Protein AF-A0AAE0X9C3-F1 (afdb_monomer_lite)

Secondary structure (DSSP, 8-state):
--GGGGTT-PPP-S--SS--HHHHHHHHHHHHHHHHHHHHHHHHHHHHHHHHHHTT-S-S---HHHHHHHHHHHHHHHHHHHHHHHHHHHHHHS--SS---GGGS-HHHHHHHHHHHHS-TT-SSPPPHHHHHHHHTT-HHHHHHHGGGTTSEEEE-SSHHHHHHHHHHHH-TTTTTT--EEEEE--B--GGGSSHHHHHHHHHHHHHHHHHHHHHHHHHHTTS--S-HHHHHHHHHHHHHHHHHHHHHHHHHHTTHHHHS---HHHHHHHHHHHHHHHHHHHHHHHHHHHHHT--HHHHHHHHHHT-TT--EEEEESS--TTSHHHHHTTTS-TT---SSS-THHHHHHHTSPBPHHHHHHHT---TTHHHHHHHHHHHHHTTPPPSEEEEEES--TT--PPPPS-SS-TTS-----THHHHHTT--EEEEEE---SSSSS-GGGGG----HHHHHHHHHHHHT-TT--EEEEEE-SSHHHHHHHHHHHHHHHHS-TT-EEEEE-

pLDDT: mean 74.99, std 17.06, range [38.06, 97.88]

Structure (mmCIF, N/CA/C/O backbone):
data_AF-A0AAE0X9C3-F1
#
_entry.id   AF-A0AAE0X9C3-F1
#
loop_
_atom_site.group_PDB
_atom_site.id
_atom_site.type_symbol
_atom_site.label_atom_id
_atom_site.label_alt_id
_atom_site.label_comp_id
_atom_site.label_asym_id
_atom_site.label_entity_id
_atom_site.label_seq_id
_atom_site.pdbx_PDB_ins_code
_atom_site.Cartn_x
_atom_site.Cartn_y
_atom_site.Cartn_z
_atom_site.occupancy
_atom_site.B_iso_or_equiv
_atom_site.auth_seq_id
_atom_site.auth_comp_id
_atom_site.auth_asym_id
_atom_site.auth_atom_id
_atom_site.pdbx_PDB_model_num
ATOM 1 N N . MET A 1 1 ? 10.462 8.918 36.761 1.00 41.06 1 MET A N 1
ATOM 2 C CA . MET A 1 1 ? 10.747 9.166 38.195 1.00 41.06 1 MET A CA 1
ATOM 3 C C . MET A 1 1 ? 9.553 8.712 39.065 1.00 41.06 1 MET A C 1
ATOM 5 O O . MET A 1 1 ? 9.108 9.455 39.923 1.00 41.06 1 MET A O 1
ATOM 9 N N . HIS A 1 2 ? 9.019 7.494 38.872 1.00 43.94 2 HIS A N 1
ATOM 10 C CA . HIS A 1 2 ? 7.873 6.972 39.659 1.00 43.94 2 HIS A CA 1
ATOM 11 C C . HIS A 1 2 ? 8.175 5.662 40.419 1.00 43.94 2 HIS A C 1
ATOM 13 O O . HIS A 1 2 ? 7.331 5.134 41.125 1.00 43.94 2 HIS A O 1
ATOM 19 N N . TRP A 1 3 ? 9.409 5.157 40.353 1.00 52.00 3 TRP A N 1
ATOM 20 C CA . TRP A 1 3 ? 9.747 3.789 40.775 1.00 52.00 3 TRP A CA 1
ATOM 21 C C . TRP A 1 3 ? 10.066 3.599 42.260 1.00 52.00 3 TRP A C 1
ATOM 23 O O . TRP A 1 3 ? 10.271 2.468 42.693 1.00 52.00 3 TRP A O 1
ATOM 33 N N . LYS A 1 4 ? 10.162 4.682 43.044 1.00 56.31 4 LYS A N 1
ATOM 34 C CA . LYS A 1 4 ? 10.522 4.581 44.469 1.00 56.31 4 LYS A CA 1
ATOM 35 C C . LYS A 1 4 ? 9.445 3.861 45.287 1.00 56.31 4 LYS A C 1
ATOM 37 O O . LYS A 1 4 ? 9.803 3.154 46.213 1.00 56.31 4 LYS A O 1
ATOM 42 N N . HIS A 1 5 ? 8.176 3.963 44.896 1.00 54.97 5 HIS A N 1
ATOM 43 C CA . HIS A 1 5 ? 7.059 3.386 45.650 1.00 54.97 5 HIS A CA 1
ATOM 44 C C . HIS A 1 5 ? 6.961 1.854 45.558 1.00 54.97 5 HIS A C 1
ATOM 46 O O . HIS A 1 5 ? 6.393 1.235 46.445 1.00 54.97 5 HIS A O 1
ATOM 52 N N . LEU A 1 6 ? 7.557 1.225 44.535 1.00 54.38 6 LEU A N 1
ATOM 53 C CA . LEU A 1 6 ? 7.484 -0.231 44.344 1.00 54.38 6 LEU A CA 1
ATOM 54 C C . LEU A 1 6 ? 8.570 -1.019 45.099 1.00 54.38 6 LEU A C 1
ATOM 56 O O . LEU A 1 6 ? 8.449 -2.232 45.234 1.00 54.38 6 LEU A O 1
ATOM 60 N N . ARG A 1 7 ? 9.637 -0.364 45.584 1.00 53.94 7 ARG A N 1
ATOM 61 C CA . ARG A 1 7 ? 10.706 -1.046 46.346 1.00 53.94 7 ARG A CA 1
ATOM 62 C C . ARG A 1 7 ? 10.290 -1.446 47.754 1.00 53.94 7 ARG A C 1
ATOM 64 O O . ARG A 1 7 ? 10.857 -2.396 48.282 1.00 53.94 7 ARG A O 1
ATOM 71 N N . ASP A 1 8 ? 9.320 -0.736 48.313 1.00 56.31 8 ASP A N 1
ATOM 72 C CA . ASP A 1 8 ? 8.915 -0.870 49.711 1.00 56.31 8 ASP A CA 1
ATOM 73 C C . ASP A 1 8 ? 7.581 -1.621 49.855 1.00 56.31 8 ASP A C 1
ATOM 75 O O . ASP A 1 8 ? 6.966 -1.597 50.918 1.00 56.31 8 ASP A O 1
ATOM 79 N N . VAL A 1 9 ? 7.120 -2.302 48.796 1.00 58.03 9 VAL A N 1
ATOM 80 C CA . VAL A 1 9 ? 5.926 -3.156 48.859 1.00 58.03 9 VAL A CA 1
ATOM 81 C C . VAL A 1 9 ? 6.263 -4.383 49.707 1.00 58.03 9 VAL A C 1
ATOM 83 O O . VAL A 1 9 ? 6.837 -5.358 49.225 1.00 58.03 9 VAL A O 1
ATOM 86 N N . GLN A 1 10 ? 5.947 -4.308 50.999 1.00 56.97 10 GLN A N 1
ATOM 87 C CA . GLN A 1 10 ? 6.002 -5.449 51.904 1.00 56.97 10 GLN A CA 1
ATOM 88 C C . GLN A 1 10 ? 4.809 -6.362 51.623 1.00 56.97 10 GLN A C 1
ATOM 90 O O . GLN A 1 10 ? 3.661 -5.919 51.618 1.00 56.97 10 GLN A O 1
ATOM 95 N N . PHE A 1 11 ? 5.088 -7.639 51.368 1.00 59.06 11 PHE A N 1
ATOM 96 C CA . PHE A 1 11 ? 4.044 -8.644 51.214 1.00 59.06 11 PHE A CA 1
ATOM 97 C C . PHE A 1 11 ? 3.498 -9.000 52.603 1.00 59.06 11 PHE A C 1
ATOM 99 O O . PHE A 1 11 ? 4.291 -9.391 53.464 1.00 59.06 11 PHE A O 1
ATOM 106 N N . PRO A 1 12 ? 2.186 -8.860 52.846 1.00 59.66 12 PRO A N 1
ATOM 107 C CA . PRO A 1 12 ? 1.596 -9.239 54.121 1.00 59.66 12 PRO A CA 1
ATOM 108 C C . PRO A 1 12 ? 1.789 -10.743 54.360 1.00 59.66 12 PRO A C 1
ATOM 110 O O . PRO A 1 12 ? 1.538 -11.566 53.479 1.00 59.66 12 PRO A O 1
ATOM 113 N N . THR A 1 13 ? 2.280 -11.094 55.550 1.00 65.81 13 THR A N 1
ATOM 114 C CA . THR A 1 13 ? 2.493 -12.481 55.999 1.00 65.81 13 THR A CA 1
ATOM 115 C C . THR A 1 13 ? 1.250 -13.120 56.611 1.00 65.81 13 THR A C 1
ATOM 117 O O . THR A 1 13 ? 1.240 -14.331 56.812 1.00 65.81 13 THR A O 1
ATOM 120 N N . GLU A 1 14 ? 0.214 -12.335 56.900 1.00 63.56 14 GLU A N 1
ATOM 121 C CA . GLU A 1 14 ? -1.029 -12.801 57.518 1.00 63.56 14 GLU A CA 1
ATOM 122 C C . GLU A 1 14 ? -2.152 -12.872 56.474 1.00 63.56 14 GLU A C 1
ATOM 124 O O . GLU A 1 14 ? -2.291 -11.974 55.640 1.00 63.56 14 GLU A O 1
ATOM 129 N N . GLU A 1 15 ? -2.917 -13.969 56.488 1.00 54.03 15 GLU A N 1
ATOM 130 C CA . GLU A 1 15 ? -4.025 -14.221 55.559 1.00 54.03 15 GLU A CA 1
ATOM 131 C C . GLU A 1 15 ? -5.235 -13.342 55.923 1.00 54.03 15 GLU A C 1
ATOM 133 O O . GLU A 1 15 ? -5.790 -13.505 57.010 1.00 54.03 15 GLU A O 1
ATOM 138 N N . PRO A 1 16 ? -5.677 -12.414 55.053 1.00 60.62 16 PRO A N 1
ATOM 139 C CA . PRO A 1 16 ? -6.884 -11.636 55.310 1.00 60.62 16 PRO A CA 1
ATOM 140 C C . PRO A 1 16 ? -8.125 -12.487 55.007 1.00 60.62 16 PRO A C 1
ATOM 142 O O . PRO A 1 16 ? -8.214 -13.078 53.930 1.00 60.62 16 PRO A O 1
ATOM 145 N N . GLU A 1 17 ? -9.098 -12.514 55.922 1.00 69.75 17 GLU A N 1
ATOM 146 C CA . GLU A 1 17 ? -10.348 -13.284 55.767 1.00 69.75 17 GLU A CA 1
ATOM 147 C C . GLU A 1 17 ? -11.281 -12.738 54.667 1.00 69.75 17 GLU A C 1
ATOM 149 O O . GLU A 1 17 ? -12.130 -13.469 54.165 1.00 69.75 17 GLU A O 1
ATOM 154 N N . GLU A 1 18 ? -11.093 -11.493 54.217 1.00 71.94 18 GLU A N 1
ATOM 155 C CA . GLU A 1 18 ? -11.865 -10.904 53.120 1.00 71.94 18 GLU A CA 1
ATOM 156 C C . GLU A 1 18 ? -10.989 -9.893 52.363 1.00 71.94 18 GLU A C 1
ATOM 158 O O . GLU A 1 18 ? -10.683 -8.806 52.851 1.00 71.94 18 GLU A O 1
ATOM 163 N N . VAL A 1 19 ? -10.489 -10.283 51.185 1.00 75.25 19 VAL A N 1
ATOM 164 C CA . VAL A 1 19 ? -9.594 -9.428 50.389 1.00 75.25 19 VAL A CA 1
ATOM 165 C C . VAL A 1 19 ? -10.410 -8.654 49.365 1.00 75.25 19 VAL A C 1
ATOM 167 O O . VAL A 1 19 ? -10.989 -9.252 48.458 1.00 75.25 19 VAL A O 1
ATOM 170 N N . ASP A 1 20 ? -10.418 -7.328 49.479 1.00 83.06 20 ASP A N 1
ATOM 171 C CA . ASP A 1 20 ? -10.944 -6.455 48.433 1.00 83.06 20 ASP A CA 1
ATOM 172 C C . ASP A 1 20 ? -10.153 -6.673 47.127 1.00 83.06 20 ASP A C 1
ATOM 174 O O . ASP A 1 20 ? -8.920 -6.580 47.079 1.00 83.06 20 ASP A O 1
ATOM 178 N N . LEU A 1 21 ? -10.871 -7.011 46.055 1.00 82.75 21 LEU A N 1
ATOM 179 C CA . LEU A 1 21 ? -10.295 -7.318 44.750 1.00 82.75 21 LEU A CA 1
ATOM 180 C C . LEU A 1 21 ? -9.846 -6.060 44.003 1.00 82.75 21 LEU A C 1
ATOM 182 O O . LEU A 1 21 ? -8.933 -6.141 43.177 1.00 82.75 21 LEU A O 1
ATOM 186 N N . GLU A 1 22 ? -10.477 -4.913 44.249 1.00 85.75 22 GLU A N 1
ATOM 187 C CA . GLU A 1 22 ? -10.190 -3.681 43.514 1.00 85.75 22 GLU A CA 1
ATOM 188 C C . GLU A 1 22 ? -8.734 -3.205 43.716 1.00 85.75 22 GLU A C 1
ATOM 190 O O . GLU A 1 22 ? -8.044 -2.978 42.712 1.00 85.75 22 GLU A O 1
ATOM 195 N N . PRO A 1 23 ? -8.186 -3.165 44.949 1.00 87.25 23 PRO A N 1
ATOM 196 C CA . PRO A 1 23 ? -6.768 -2.912 45.188 1.00 87.25 23 PRO A CA 1
ATOM 197 C C . PRO A 1 23 ? -5.855 -3.896 44.454 1.00 87.25 23 PRO A C 1
ATOM 199 O O . PRO A 1 23 ? -4.896 -3.471 43.812 1.00 87.25 23 PRO A O 1
ATOM 202 N N . LEU A 1 24 ? -6.172 -5.196 44.470 1.00 85.06 24 LEU A N 1
ATOM 203 C CA . LEU A 1 24 ? -5.355 -6.220 43.810 1.00 85.06 24 LEU A CA 1
ATOM 204 C C . LEU A 1 24 ? -5.330 -6.056 42.285 1.00 85.06 24 LEU A C 1
ATOM 206 O O . LEU A 1 24 ? -4.273 -6.212 41.670 1.00 85.06 24 LEU A O 1
ATOM 210 N N . TYR A 1 25 ? -6.463 -5.723 41.659 1.00 84.56 25 TYR A N 1
ATOM 211 C CA . TYR A 1 25 ? -6.516 -5.447 40.220 1.00 84.56 25 TYR A CA 1
ATOM 212 C C . TYR A 1 25 ? -5.763 -4.169 39.852 1.00 84.56 25 TYR A C 1
ATOM 214 O O . TYR A 1 25 ? -5.059 -4.153 38.838 1.00 84.56 25 TYR A O 1
ATOM 222 N N . ASN A 1 26 ? -5.859 -3.125 40.678 1.00 82.31 26 ASN A N 1
ATOM 223 C CA . ASN A 1 26 ? -5.092 -1.896 40.492 1.00 82.31 26 ASN A CA 1
ATOM 224 C C . ASN A 1 26 ? -3.584 -2.165 40.605 1.00 82.31 26 ASN A C 1
ATOM 226 O O . ASN A 1 26 ? -2.835 -1.790 39.702 1.00 82.31 26 ASN A O 1
ATOM 230 N N . THR A 1 27 ? -3.152 -2.923 41.617 1.00 86.62 27 THR A N 1
ATOM 231 C CA . THR A 1 27 ? -1.759 -3.369 41.759 1.00 86.62 27 THR A CA 1
ATOM 232 C C . THR A 1 27 ? -1.308 -4.206 40.561 1.00 86.62 27 THR A C 1
ATOM 234 O O . THR A 1 27 ? -0.230 -3.979 40.016 1.00 86.62 27 THR A O 1
ATOM 237 N N . LEU A 1 28 ? -2.130 -5.149 40.086 1.00 88.88 28 LEU A N 1
ATOM 238 C CA . LEU A 1 28 ? -1.790 -5.970 38.922 1.00 88.88 28 LEU A CA 1
ATOM 239 C C . LEU A 1 28 ? -1.634 -5.122 37.651 1.00 88.88 28 LEU A C 1
ATOM 241 O O . LEU A 1 28 ? -0.723 -5.369 36.858 1.00 88.88 28 LEU A O 1
ATOM 245 N N . ARG A 1 29 ? -2.493 -4.112 37.465 1.00 86.38 29 ARG A N 1
ATOM 246 C CA . ARG A 1 29 ? -2.401 -3.160 36.351 1.00 86.38 29 ARG A CA 1
ATOM 247 C C . ARG A 1 29 ? -1.098 -2.364 36.412 1.00 86.38 29 ARG A C 1
ATOM 249 O O . ARG A 1 29 ? -0.402 -2.287 35.404 1.00 86.38 29 ARG A O 1
ATOM 256 N N . GLU A 1 30 ? -0.744 -1.832 37.579 1.00 87.31 30 GLU A N 1
ATOM 257 C CA . GLU A 1 30 ? 0.508 -1.092 37.790 1.00 87.31 30 GLU A CA 1
ATOM 258 C C . GLU A 1 30 ? 1.744 -1.968 37.539 1.00 87.31 30 GLU A C 1
ATOM 260 O O . GLU A 1 30 ? 2.700 -1.528 36.893 1.00 87.31 30 GLU A O 1
ATOM 265 N N . ILE A 1 31 ? 1.719 -3.233 37.978 1.00 88.25 31 ILE A N 1
ATOM 266 C CA . ILE A 1 31 ? 2.781 -4.210 37.696 1.00 88.25 31 ILE A CA 1
ATOM 267 C C . ILE A 1 31 ? 2.890 -4.475 36.187 1.00 88.25 31 ILE A C 1
ATOM 269 O O . ILE A 1 31 ? 3.999 -4.487 35.649 1.00 88.25 31 ILE A O 1
ATOM 273 N N . ASP A 1 32 ? 1.771 -4.661 35.482 1.00 85.19 32 ASP A N 1
ATOM 274 C CA . ASP A 1 32 ? 1.759 -4.922 34.036 1.00 85.19 32 ASP A CA 1
ATOM 275 C C . ASP A 1 32 ? 2.238 -3.707 33.218 1.00 85.19 32 ASP A C 1
ATOM 277 O O . ASP A 1 32 ? 2.969 -3.862 32.231 1.00 85.19 32 ASP A O 1
ATOM 281 N N . GLU A 1 33 ? 1.896 -2.489 33.642 1.00 81.69 33 GLU A N 1
ATOM 282 C CA . GLU A 1 33 ? 2.434 -1.246 33.079 1.00 81.69 33 GLU A CA 1
ATOM 283 C C . GLU A 1 33 ? 3.945 -1.150 33.290 1.00 81.69 33 GLU A C 1
ATOM 285 O O . GLU A 1 33 ? 4.699 -0.966 32.326 1.00 81.69 33 GLU A O 1
ATOM 290 N N . SER A 1 34 ? 4.388 -1.406 34.520 1.00 87.62 34 SER A N 1
ATOM 291 C CA . SER A 1 34 ? 5.795 -1.425 34.908 1.00 87.62 34 SER A CA 1
ATOM 292 C C . SER A 1 34 ? 6.602 -2.439 34.095 1.00 87.62 34 SER A C 1
ATOM 294 O O . SER A 1 34 ? 7.639 -2.108 33.516 1.00 87.62 34 SER A O 1
ATOM 296 N N . LEU A 1 35 ? 6.100 -3.670 33.960 1.00 87.38 35 LEU A N 1
ATOM 297 C CA . LEU A 1 35 ? 6.696 -4.709 33.118 1.00 87.38 35 LEU A CA 1
ATOM 298 C C . LEU A 1 35 ? 6.774 -4.278 31.654 1.00 87.38 35 LEU A C 1
ATOM 300 O O . LEU A 1 35 ? 7.757 -4.589 30.975 1.00 87.38 35 LEU A O 1
ATOM 304 N N . GLY A 1 36 ? 5.762 -3.573 31.148 1.00 79.25 36 GLY A N 1
ATOM 305 C CA . GLY A 1 36 ? 5.767 -3.005 29.803 1.00 79.25 36 GLY A CA 1
ATOM 306 C C . GLY A 1 36 ? 6.931 -2.035 29.586 1.00 79.25 36 GLY A C 1
ATOM 307 O O . GLY A 1 36 ? 7.662 -2.149 28.593 1.00 79.25 36 GLY A O 1
ATOM 308 N N . GLU A 1 37 ? 7.157 -1.125 30.532 1.00 83.31 37 GLU A N 1
ATOM 309 C CA . GLU A 1 37 ? 8.255 -0.154 30.487 1.00 83.31 37 GLU A CA 1
ATOM 310 C C . GLU A 1 37 ? 9.629 -0.819 30.625 1.00 83.31 37 GLU A C 1
ATOM 312 O O . GLU A 1 37 ? 10.541 -0.539 29.836 1.00 83.31 37 GLU A O 1
ATOM 317 N N . VAL A 1 38 ? 9.772 -1.767 31.557 1.00 86.25 38 VAL A N 1
ATOM 318 C CA . VAL A 1 38 ? 11.015 -2.526 31.760 1.00 86.25 38 VAL A CA 1
ATOM 319 C C . VAL A 1 38 ? 11.352 -3.357 30.527 1.00 86.25 38 VAL A C 1
ATOM 321 O O . VAL A 1 38 ? 12.474 -3.281 30.032 1.00 86.25 38 VAL A O 1
ATOM 324 N N . ASN A 1 39 ? 10.393 -4.090 29.954 1.00 82.31 39 ASN A N 1
ATOM 325 C CA . ASN A 1 39 ? 10.621 -4.860 28.728 1.00 82.31 39 ASN A CA 1
ATOM 326 C C . ASN A 1 39 ? 10.967 -3.954 27.539 1.00 82.31 39 ASN A C 1
ATOM 328 O O . ASN A 1 39 ? 11.826 -4.307 26.730 1.00 82.31 39 ASN A O 1
ATOM 332 N N . THR A 1 40 ? 10.340 -2.781 27.428 1.00 79.06 40 THR A N 1
ATOM 333 C CA . THR A 1 40 ? 10.678 -1.797 26.388 1.00 79.06 40 THR A CA 1
ATOM 334 C C . THR A 1 40 ? 12.105 -1.283 26.565 1.00 79.06 40 THR A C 1
ATOM 336 O O . THR A 1 40 ? 12.849 -1.186 25.588 1.00 79.06 40 THR A O 1
ATOM 339 N N . THR A 1 41 ? 12.516 -1.016 27.804 1.00 81.44 41 THR A N 1
ATOM 340 C CA . THR A 1 41 ? 13.868 -0.553 28.140 1.00 81.44 41 THR A CA 1
ATOM 341 C C . THR A 1 41 ? 14.907 -1.642 27.900 1.00 81.44 41 THR A C 1
ATOM 343 O O . THR A 1 41 ? 15.910 -1.373 27.248 1.00 81.44 41 THR A O 1
ATOM 346 N N . ILE A 1 42 ? 14.641 -2.887 28.307 1.00 82.88 42 ILE A N 1
ATOM 347 C CA . ILE A 1 42 ? 15.482 -4.052 27.997 1.00 82.88 42 ILE A CA 1
ATOM 348 C C . ILE A 1 42 ? 15.618 -4.212 26.484 1.00 82.88 42 ILE A C 1
ATOM 350 O O . ILE A 1 42 ? 16.733 -4.335 25.998 1.00 82.88 42 ILE A O 1
ATOM 354 N N . ARG A 1 43 ? 14.522 -4.146 25.713 1.00 78.06 43 ARG A N 1
ATOM 355 C CA . ARG A 1 43 ? 14.571 -4.242 24.242 1.00 78.06 43 ARG A CA 1
ATOM 356 C C . ARG A 1 43 ? 15.396 -3.119 23.620 1.00 78.06 43 ARG A C 1
ATOM 358 O O . ARG A 1 43 ? 16.202 -3.393 22.736 1.00 78.06 43 ARG A O 1
ATOM 365 N N . ARG A 1 44 ? 15.222 -1.873 24.078 1.00 74.69 44 ARG A N 1
ATOM 366 C CA . ARG A 1 44 ? 16.034 -0.725 23.638 1.00 74.69 44 ARG A CA 1
ATOM 367 C C . ARG A 1 44 ? 17.503 -0.925 23.987 1.00 74.69 44 ARG A C 1
ATOM 369 O O . ARG A 1 44 ? 18.344 -0.707 23.128 1.00 74.69 44 ARG A O 1
ATOM 376 N N . PHE A 1 45 ? 17.803 -1.380 25.200 1.00 78.81 45 PHE A N 1
ATOM 377 C CA . PHE A 1 45 ? 19.164 -1.649 25.646 1.00 78.81 45 PHE A CA 1
ATOM 378 C C . PHE A 1 45 ? 19.795 -2.790 24.847 1.00 78.81 45 PHE A C 1
ATOM 380 O O . PHE A 1 45 ? 20.903 -2.639 24.362 1.00 78.81 45 PHE A O 1
ATOM 387 N N . SER A 1 46 ? 19.089 -3.901 24.626 1.00 79.88 46 SER A N 1
ATOM 388 C CA . SER A 1 46 ? 19.556 -5.005 23.782 1.00 79.88 46 SER A CA 1
ATOM 389 C C . SER A 1 46 ? 19.767 -4.564 22.336 1.00 79.88 46 SER A C 1
ATOM 391 O O . SER A 1 46 ? 20.737 -4.987 21.722 1.00 79.88 46 SER A O 1
ATOM 393 N N . TYR A 1 47 ? 18.904 -3.698 21.798 1.00 72.56 47 TYR A N 1
ATOM 394 C CA . TYR A 1 47 ? 19.072 -3.112 20.468 1.00 72.56 47 TYR A CA 1
ATOM 395 C C . TYR A 1 47 ? 20.294 -2.187 20.402 1.00 72.56 47 TYR A C 1
ATOM 397 O O . TYR A 1 47 ? 21.101 -2.316 19.491 1.00 72.56 47 TYR A O 1
ATOM 405 N N . LEU A 1 48 ? 20.468 -1.293 21.381 1.00 71.38 48 LEU A N 1
ATOM 406 C CA . LEU A 1 48 ? 21.621 -0.394 21.473 1.00 71.38 48 LEU A CA 1
ATOM 407 C C . LEU A 1 48 ? 22.923 -1.165 21.688 1.00 71.38 48 LEU A C 1
ATOM 409 O O . LEU A 1 48 ? 23.883 -0.914 20.977 1.00 71.38 48 LEU A O 1
ATOM 413 N N . ARG A 1 49 ? 22.948 -2.127 22.616 1.00 73.38 49 ARG A N 1
ATOM 414 C CA . ARG A 1 49 ? 24.094 -3.004 22.884 1.00 73.38 49 ARG A CA 1
ATOM 415 C C . ARG A 1 49 ? 24.457 -3.812 21.650 1.00 73.38 49 ARG A C 1
ATOM 417 O O . ARG A 1 49 ? 25.634 -3.888 21.334 1.00 73.38 49 ARG A O 1
ATOM 424 N N . ARG A 1 50 ? 23.464 -4.376 20.954 1.00 69.75 50 ARG A N 1
ATOM 425 C CA . ARG A 1 50 ? 23.669 -5.049 19.670 1.00 69.75 50 ARG A CA 1
ATOM 426 C C . ARG A 1 50 ? 24.302 -4.071 18.683 1.00 69.75 50 ARG A C 1
ATOM 428 O O . ARG A 1 50 ? 25.426 -4.298 18.299 1.00 69.75 50 ARG A O 1
ATOM 435 N N . ASN A 1 51 ? 23.726 -2.895 18.444 1.00 62.47 51 ASN A N 1
ATOM 436 C CA . ASN A 1 51 ? 24.333 -1.903 17.544 1.00 62.47 51 ASN A CA 1
ATOM 437 C C . ASN A 1 51 ? 25.733 -1.404 17.982 1.00 62.47 51 ASN A C 1
ATOM 439 O O . ASN A 1 51 ? 26.544 -1.056 17.129 1.00 62.47 51 ASN A O 1
ATOM 443 N N . LEU A 1 52 ? 26.035 -1.331 19.285 1.00 61.34 52 LEU A N 1
ATOM 444 C CA . LEU A 1 52 ? 27.329 -0.881 19.827 1.00 61.34 52 LEU A CA 1
ATOM 445 C C . LEU A 1 52 ? 28.414 -1.966 19.749 1.00 61.34 52 LEU A C 1
ATOM 447 O O . LEU A 1 52 ? 29.556 -1.660 19.411 1.00 61.34 52 LEU A O 1
ATOM 451 N N . LEU A 1 53 ? 28.061 -3.220 20.056 1.00 60.44 53 LEU A N 1
ATOM 452 C CA . LEU A 1 53 ? 28.931 -4.382 19.850 1.00 60.44 53 LEU A CA 1
ATOM 453 C C . LEU A 1 53 ? 29.171 -4.578 18.365 1.00 60.44 53 LEU A C 1
ATOM 455 O O . LEU A 1 53 ? 30.311 -4.725 17.933 1.00 60.44 53 LEU A O 1
ATOM 459 N N . ASP A 1 54 ? 28.084 -4.509 17.603 1.00 51.41 54 ASP A N 1
ATOM 460 C CA . ASP A 1 54 ? 28.112 -4.700 16.177 1.00 51.41 54 ASP A CA 1
ATOM 461 C C . ASP A 1 54 ? 28.998 -3.636 15.566 1.00 51.41 54 ASP A C 1
ATOM 463 O O . ASP A 1 54 ? 29.826 -4.076 14.797 1.00 51.41 54 ASP A O 1
ATOM 467 N N . SER A 1 55 ? 28.924 -2.347 15.976 1.00 51.25 55 SER A N 1
ATOM 468 C CA . SER A 1 55 ? 29.716 -1.201 15.469 1.00 51.25 55 SER A CA 1
ATOM 469 C C . SER A 1 55 ? 31.215 -1.199 15.802 1.00 51.25 55 SER A C 1
ATOM 471 O O . SER A 1 55 ? 31.950 -0.388 15.239 1.00 51.25 55 SER A O 1
ATOM 473 N N . GLY A 1 56 ? 31.703 -2.107 16.653 1.00 58.91 56 GLY A N 1
ATOM 474 C CA . GLY A 1 56 ? 33.115 -2.149 17.064 1.00 58.91 56 GLY A CA 1
ATOM 475 C C . GLY A 1 56 ? 33.557 -0.971 17.946 1.00 58.91 56 GLY A C 1
ATOM 476 O O . GLY A 1 56 ? 34.737 -0.851 18.263 1.00 58.91 56 GLY A O 1
ATOM 477 N N . LEU A 1 57 ? 32.618 -0.114 18.368 1.00 52.22 57 LEU A N 1
ATOM 478 C CA . LEU A 1 57 ? 32.857 1.002 19.292 1.00 52.22 57 LEU A CA 1
ATOM 479 C C . LEU A 1 57 ? 32.982 0.539 20.754 1.00 52.22 57 LEU A C 1
ATOM 481 O O . LEU A 1 57 ? 33.493 1.274 21.595 1.00 52.22 57 LEU A O 1
ATOM 485 N N . LEU A 1 58 ? 32.563 -0.693 21.061 1.00 53.88 58 LEU A N 1
ATOM 486 C CA . LEU A 1 58 ? 32.881 -1.385 22.310 1.00 53.88 58 LEU A CA 1
ATOM 487 C C . LEU A 1 58 ? 34.233 -2.100 22.171 1.00 53.88 58 LEU A C 1
ATOM 489 O O . LEU A 1 58 ? 34.297 -3.315 21.983 1.00 53.88 58 LEU A O 1
ATOM 493 N N . ILE A 1 59 ? 35.331 -1.346 22.258 1.00 49.44 59 ILE A N 1
ATOM 494 C CA . ILE A 1 59 ? 36.676 -1.923 22.368 1.00 49.44 59 ILE A CA 1
ATOM 495 C C . ILE A 1 59 ? 36.795 -2.548 23.761 1.00 49.44 59 ILE A C 1
ATOM 497 O O . ILE A 1 59 ? 37.020 -1.842 24.735 1.00 49.44 59 ILE A O 1
ATOM 501 N N . GLY A 1 60 ? 36.574 -3.865 23.846 1.00 50.38 60 GLY A N 1
ATOM 502 C CA . GLY A 1 60 ? 37.068 -4.761 24.903 1.00 50.38 60 GLY A CA 1
ATOM 503 C C . GLY A 1 60 ? 37.142 -4.169 26.313 1.00 50.38 60 GLY A C 1
ATOM 504 O O . GLY A 1 60 ? 38.206 -4.158 26.917 1.00 50.38 60 GLY A O 1
ATOM 505 N N . GLY A 1 61 ? 36.027 -3.646 26.815 1.00 52.38 61 GLY A N 1
ATOM 506 C CA . GLY A 1 61 ? 35.992 -2.934 28.090 1.00 52.38 61 GLY A CA 1
ATOM 507 C C . GLY A 1 61 ? 34.691 -2.167 28.231 1.00 52.38 61 GLY A C 1
ATOM 508 O O . GLY A 1 61 ? 34.700 -0.948 28.356 1.00 52.38 61 GLY A O 1
ATOM 509 N N . GLY A 1 62 ? 33.553 -2.862 28.122 1.00 52.16 62 GLY A N 1
ATOM 510 C CA . GLY A 1 62 ? 32.263 -2.230 28.386 1.00 52.16 62 GLY A CA 1
ATOM 511 C C . GLY A 1 62 ? 32.306 -1.590 29.767 1.00 52.16 62 GLY A C 1
ATOM 512 O O . GLY A 1 62 ? 32.662 -2.270 30.731 1.00 52.16 62 GLY A O 1
ATOM 513 N N . GLU A 1 63 ? 31.991 -0.293 29.856 1.00 56.59 63 GLU A N 1
ATOM 514 C CA . GLU A 1 63 ? 31.913 0.390 31.143 1.00 56.59 63 GLU A CA 1
ATOM 515 C C . GLU A 1 63 ? 31.066 -0.479 32.084 1.00 56.59 63 GLU A C 1
ATOM 517 O O . GLU A 1 63 ? 29.900 -0.747 31.754 1.00 56.59 63 GLU A O 1
ATOM 522 N N . PRO A 1 64 ? 31.607 -0.929 33.233 1.00 63.56 64 PRO A N 1
ATOM 523 C CA . PRO A 1 64 ? 30.924 -1.865 34.130 1.00 63.56 64 PRO A CA 1
ATOM 524 C C . PRO A 1 64 ? 29.531 -1.367 34.548 1.00 63.56 64 PRO A C 1
ATOM 526 O O . PRO A 1 64 ? 28.638 -2.164 34.825 1.00 63.56 64 PRO A O 1
ATOM 529 N N . SER A 1 65 ? 29.313 -0.051 34.486 1.00 74.56 65 SER A N 1
ATOM 530 C CA . SER A 1 65 ? 28.031 0.625 34.687 1.00 74.56 65 SER A CA 1
ATOM 531 C C . SER A 1 65 ? 26.908 0.137 33.753 1.00 74.56 65 SER A C 1
ATOM 533 O O . SER A 1 65 ? 25.767 -0.030 34.187 1.00 74.56 65 SER A O 1
ATOM 535 N N . THR A 1 66 ? 27.203 -0.143 32.479 1.00 78.69 66 THR A N 1
ATOM 536 C CA . THR A 1 66 ? 26.182 -0.505 31.478 1.00 78.69 66 THR A CA 1
ATOM 537 C C . THR A 1 66 ? 25.700 -1.948 31.626 1.00 78.69 66 THR A C 1
ATOM 539 O O . THR A 1 66 ? 24.491 -2.190 31.638 1.00 78.69 66 THR A O 1
ATOM 542 N N . GLU A 1 67 ? 26.614 -2.901 31.824 1.00 80.75 67 GLU A N 1
ATOM 543 C CA . GLU A 1 67 ? 26.253 -4.304 32.067 1.00 80.75 67 GLU A CA 1
ATOM 544 C C . GLU A 1 67 ? 25.554 -4.452 33.425 1.00 80.75 67 GLU A C 1
ATOM 546 O O . GLU A 1 67 ? 24.527 -5.122 33.529 1.00 80.75 67 GLU A O 1
ATOM 551 N N . GLN A 1 68 ? 26.019 -3.715 34.442 1.00 86.00 68 GLN A N 1
ATOM 552 C CA . GLN A 1 68 ? 25.347 -3.640 35.737 1.00 86.00 68 GLN A CA 1
ATOM 553 C C . GLN A 1 68 ? 23.928 -3.061 35.615 1.00 86.00 68 GLN A C 1
ATOM 555 O O . GLN A 1 68 ? 23.015 -3.514 36.309 1.00 86.00 68 GLN A O 1
ATOM 560 N N . HIS A 1 69 ? 23.702 -2.083 34.730 1.00 84.62 69 HIS A N 1
ATOM 561 C CA . HIS A 1 69 ? 22.363 -1.555 34.466 1.00 84.62 69 HIS A CA 1
ATOM 562 C C . HIS A 1 69 ? 21.460 -2.591 33.780 1.00 84.62 69 HIS A C 1
ATOM 564 O O . HIS A 1 69 ? 20.295 -2.728 34.152 1.00 84.62 69 HIS A O 1
ATOM 570 N N . HIS A 1 70 ? 21.987 -3.357 32.821 1.00 85.69 70 HIS A N 1
ATOM 571 C CA . HIS A 1 70 ? 21.229 -4.413 32.150 1.00 85.69 70 HIS A CA 1
ATOM 572 C C . HIS A 1 70 ? 20.829 -5.543 33.103 1.00 85.69 70 HIS A C 1
ATOM 574 O O . HIS A 1 70 ? 19.667 -5.951 33.113 1.00 85.69 70 HIS A O 1
ATOM 580 N N . GLU A 1 71 ? 21.760 -6.002 33.940 1.00 89.62 71 GLU A N 1
ATOM 581 C CA . GLU A 1 71 ? 21.469 -7.007 34.963 1.00 89.62 71 GLU A CA 1
ATOM 582 C C . GLU A 1 71 ? 20.462 -6.480 35.990 1.00 89.62 71 GLU A C 1
ATOM 584 O O . GLU A 1 71 ? 19.497 -7.170 36.309 1.00 89.62 71 GLU A O 1
ATOM 589 N N . ARG A 1 72 ? 20.559 -5.208 36.407 1.00 90.00 72 ARG A N 1
ATOM 590 C CA . ARG A 1 72 ? 19.525 -4.572 37.246 1.00 90.00 72 ARG A CA 1
ATOM 591 C C . ARG A 1 72 ? 18.139 -4.590 36.598 1.00 90.00 72 ARG A C 1
ATOM 593 O O . ARG A 1 72 ? 17.160 -4.861 37.291 1.00 90.00 72 ARG A O 1
ATOM 600 N N . LEU A 1 73 ? 18.037 -4.322 35.293 1.00 89.88 73 LEU A N 1
ATOM 601 C CA . LEU A 1 73 ? 16.762 -4.393 34.568 1.00 89.88 73 LEU A CA 1
ATOM 602 C C . LEU A 1 73 ? 16.213 -5.827 34.515 1.00 89.88 73 LEU A C 1
ATOM 604 O O . LEU A 1 73 ? 15.006 -6.011 34.669 1.00 89.88 73 LEU A O 1
ATOM 608 N N . LYS A 1 74 ? 17.071 -6.842 34.327 1.00 91.62 74 LYS A N 1
ATOM 609 C CA . LYS A 1 74 ? 16.663 -8.258 34.367 1.00 91.62 74 LYS A CA 1
ATOM 610 C C . LYS A 1 74 ? 16.174 -8.671 35.752 1.00 91.62 74 LYS A C 1
ATOM 612 O O . LYS A 1 74 ? 15.105 -9.268 35.849 1.00 91.62 74 LYS A O 1
ATOM 617 N N . THR A 1 75 ? 16.904 -8.312 36.806 1.00 92.81 75 THR A N 1
ATOM 618 C CA . THR A 1 75 ? 16.496 -8.579 38.191 1.00 92.81 75 THR A CA 1
ATOM 619 C C . THR A 1 75 ? 15.164 -7.908 38.502 1.00 92.81 75 THR A C 1
ATOM 621 O O . THR A 1 75 ? 14.265 -8.550 39.033 1.00 92.81 75 THR A O 1
ATOM 624 N N . MET A 1 76 ? 14.989 -6.647 38.098 1.00 89.94 76 MET A N 1
ATOM 625 C CA . MET A 1 76 ? 13.726 -5.931 38.286 1.00 89.94 76 MET A CA 1
ATOM 626 C C . MET A 1 76 ? 12.574 -6.580 37.512 1.00 89.94 76 MET A C 1
ATOM 628 O O . MET A 1 76 ?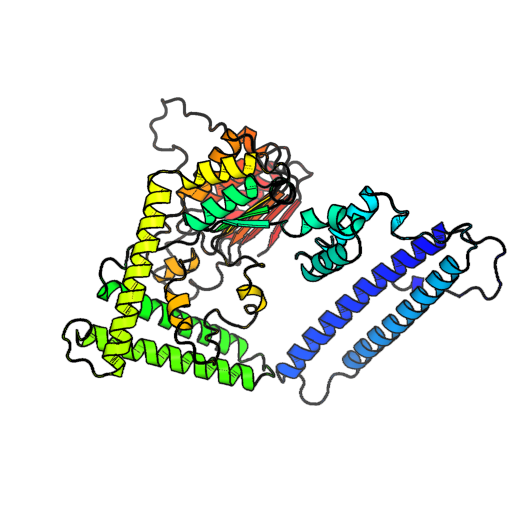 11.473 -6.699 38.039 1.00 89.94 76 MET A O 1
ATOM 632 N N . LYS A 1 77 ? 12.816 -7.050 36.282 1.00 93.12 77 LYS A N 1
ATOM 633 C CA . LYS A 1 77 ? 11.821 -7.821 35.532 1.00 93.12 77 LYS A CA 1
ATOM 634 C C . LYS A 1 77 ? 11.414 -9.087 36.291 1.00 93.12 77 LYS A C 1
ATOM 636 O O . LYS A 1 77 ? 10.224 -9.329 36.432 1.00 93.12 77 LYS A O 1
ATOM 641 N N . ALA A 1 78 ? 12.379 -9.854 36.799 1.00 92.94 78 ALA A N 1
ATOM 642 C CA . ALA A 1 78 ? 12.099 -11.066 37.565 1.00 92.94 78 ALA A CA 1
ATOM 643 C C . ALA A 1 78 ? 11.295 -10.769 38.845 1.00 92.94 78 ALA A C 1
ATOM 645 O O . ALA A 1 78 ? 10.362 -11.501 39.160 1.00 92.94 78 ALA A O 1
ATOM 646 N N . GLN A 1 79 ? 11.604 -9.670 39.544 1.00 90.56 79 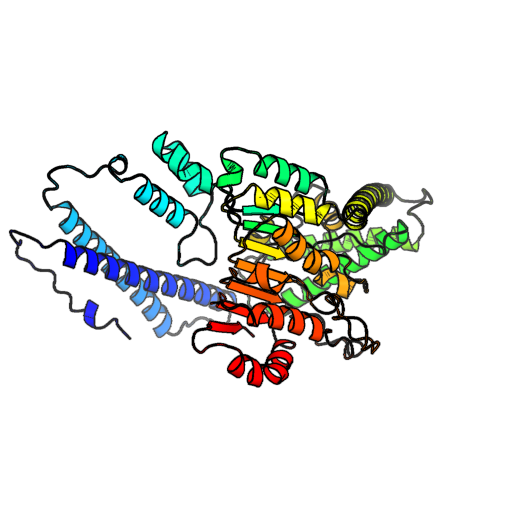GLN A N 1
ATOM 647 C CA . GLN A 1 79 ? 10.848 -9.215 40.717 1.00 90.56 79 GLN A CA 1
ATOM 648 C C . GLN A 1 79 ? 9.408 -8.831 40.366 1.00 90.56 79 GLN A C 1
ATOM 650 O O . GLN A 1 79 ? 8.481 -9.241 41.057 1.00 90.56 79 GLN A O 1
ATOM 655 N N . LEU A 1 80 ? 9.208 -8.086 39.277 1.00 89.81 80 LEU A N 1
ATOM 656 C CA . LEU A 1 80 ? 7.871 -7.725 38.807 1.00 89.81 80 LEU A CA 1
ATOM 657 C C . LEU A 1 80 ? 7.081 -8.950 38.327 1.00 89.81 80 LEU A C 1
ATOM 659 O O . LEU A 1 80 ? 5.894 -9.047 38.613 1.00 89.81 80 LEU A O 1
ATOM 663 N N . ASP A 1 81 ? 7.721 -9.899 37.639 1.00 89.44 81 ASP A N 1
ATOM 664 C CA . ASP A 1 81 ? 7.088 -11.158 37.230 1.00 89.44 81 ASP A CA 1
ATOM 665 C C . ASP A 1 81 ? 6.684 -11.999 38.458 1.00 89.44 81 ASP A C 1
ATOM 667 O O . ASP A 1 81 ? 5.587 -12.559 38.478 1.00 89.44 81 ASP A O 1
ATOM 671 N N . ALA A 1 82 ? 7.514 -12.038 39.507 1.00 91.44 82 ALA A N 1
ATOM 672 C CA . ALA A 1 82 ? 7.187 -12.695 40.773 1.00 91.44 82 ALA A CA 1
ATOM 673 C C . ALA A 1 82 ? 6.020 -12.002 41.498 1.00 91.44 82 ALA A C 1
ATOM 675 O O . ALA A 1 82 ? 5.073 -12.672 41.907 1.00 91.44 82 ALA A O 1
ATOM 676 N N . ALA A 1 83 ? 6.034 -10.666 41.586 1.00 89.31 83 ALA A N 1
ATOM 677 C CA . ALA A 1 83 ? 4.934 -9.887 42.156 1.00 89.31 83 ALA A CA 1
ATOM 678 C C . ALA A 1 83 ? 3.630 -10.114 41.377 1.00 89.31 83 ALA A C 1
ATOM 680 O O . ALA A 1 83 ? 2.590 -10.383 41.969 1.00 89.31 83 ALA A O 1
ATOM 681 N N . ARG A 1 84 ? 3.695 -10.117 40.040 1.00 91.12 84 ARG A N 1
ATOM 682 C CA . ARG A 1 84 ? 2.558 -10.415 39.162 1.00 91.12 84 ARG A CA 1
ATOM 683 C C . ARG A 1 84 ? 1.968 -11.797 39.436 1.00 91.12 84 ARG A C 1
ATOM 685 O O . ARG A 1 84 ? 0.748 -11.942 39.494 1.00 91.12 84 ARG A O 1
ATOM 692 N N . GLN A 1 85 ? 2.819 -12.818 39.558 1.00 89.56 85 GLN A N 1
ATOM 693 C CA . GLN A 1 85 ? 2.394 -14.188 39.858 1.00 89.56 85 GLN A CA 1
ATOM 694 C C . GLN A 1 85 ? 1.760 -14.281 41.247 1.00 89.56 85 GLN A C 1
ATOM 696 O O . GLN A 1 85 ? 0.704 -14.894 41.384 1.00 89.56 85 GLN A O 1
ATOM 701 N N . TYR A 1 86 ? 2.350 -13.624 42.246 1.00 89.12 86 TYR A N 1
ATOM 702 C CA . TYR A 1 86 ? 1.808 -13.556 43.599 1.00 89.12 86 TYR A CA 1
ATOM 703 C C . TYR A 1 86 ? 0.432 -12.877 43.632 1.00 89.12 86 TYR A C 1
ATOM 705 O O . TYR A 1 86 ? -0.531 -13.489 44.089 1.00 89.12 86 TYR A O 1
ATOM 713 N N . THR A 1 87 ? 0.293 -11.675 43.063 1.00 87.38 87 THR A N 1
ATOM 714 C CA . THR A 1 87 ? -0.992 -10.961 42.989 1.00 87.38 87 THR A CA 1
ATOM 715 C C . THR A 1 87 ? -2.050 -11.793 42.263 1.00 87.38 87 THR A C 1
ATOM 717 O O . THR A 1 87 ? -3.184 -11.880 42.724 1.00 87.38 87 THR A O 1
ATOM 720 N N . ARG A 1 88 ? -1.687 -12.479 41.170 1.00 85.75 88 ARG A N 1
ATOM 721 C CA . ARG A 1 88 ? -2.597 -13.415 40.488 1.00 85.75 88 ARG A CA 1
ATOM 722 C C . ARG A 1 88 ? -3.006 -14.578 41.378 1.00 85.75 88 ARG A C 1
ATOM 724 O O . ARG A 1 88 ? -4.187 -14.882 41.436 1.00 85.75 88 ARG A O 1
ATOM 731 N N . SER A 1 89 ? -2.065 -15.176 42.106 1.00 87.81 89 SER A N 1
ATOM 732 C CA . SER A 1 89 ? -2.381 -16.258 43.040 1.00 87.81 89 SER A CA 1
ATOM 733 C C . SER A 1 89 ? -3.346 -15.821 44.145 1.00 87.81 89 SER A C 1
ATOM 735 O O . SER A 1 89 ? -4.207 -16.607 44.521 1.00 87.81 89 SER A O 1
ATOM 737 N N . LEU A 1 90 ? -3.264 -14.570 44.621 1.00 84.94 90 LEU A N 1
ATOM 738 C CA . LEU A 1 90 ? -4.219 -14.022 45.591 1.00 84.94 90 LEU A CA 1
ATOM 739 C C . LEU A 1 90 ? -5.611 -13.860 44.971 1.00 84.94 90 LEU A C 1
ATOM 741 O O . LEU A 1 90 ? -6.606 -14.265 45.565 1.00 84.94 90 LEU A O 1
ATOM 745 N N . ILE A 1 91 ? -5.671 -13.330 43.747 1.00 83.81 91 ILE A N 1
ATOM 746 C CA . ILE A 1 91 ? -6.918 -13.183 42.984 1.00 83.81 91 ILE A CA 1
ATOM 747 C C . ILE A 1 91 ? -7.550 -14.553 42.673 1.00 83.81 91 ILE A C 1
ATOM 749 O O . ILE A 1 91 ? -8.774 -14.679 42.673 1.00 83.81 91 ILE A O 1
ATOM 753 N N . ASP A 1 92 ? -6.739 -15.574 42.392 1.00 79.75 92 ASP A N 1
ATOM 754 C CA . ASP A 1 92 ? -7.198 -16.922 42.042 1.00 79.75 92 ASP A CA 1
ATOM 755 C C . ASP A 1 92 ? -7.612 -17.753 43.269 1.00 79.75 92 ASP A C 1
ATOM 757 O O . ASP A 1 92 ? -8.430 -18.662 43.132 1.00 79.75 92 ASP A O 1
ATOM 761 N N . ARG A 1 93 ? -7.081 -17.445 44.463 1.00 78.50 93 ARG A N 1
ATOM 762 C CA . ARG A 1 93 ? -7.467 -18.073 45.743 1.00 78.50 93 ARG A CA 1
ATOM 763 C C . ARG A 1 93 ? -8.840 -17.642 46.240 1.00 78.50 93 ARG A C 1
ATOM 765 O O . ARG A 1 93 ? -9.420 -18.340 47.067 1.00 78.50 93 ARG A O 1
ATOM 772 N N . GLN A 1 94 ? -9.354 -16.513 45.760 1.00 70.94 94 GLN A N 1
ATOM 773 C CA . GLN A 1 94 ? -10.701 -16.093 46.109 1.00 70.94 94 GLN A CA 1
ATOM 774 C C . GLN A 1 94 ? -11.705 -17.150 45.639 1.00 70.94 94 GLN A C 1
ATOM 776 O O . GLN A 1 94 ? -11.638 -17.564 44.474 1.00 70.94 94 GLN A O 1
ATOM 781 N N . PRO A 1 95 ? -12.628 -17.596 46.512 1.00 60.97 95 PRO A N 1
ATOM 782 C CA . PRO A 1 95 ? -13.665 -18.545 46.153 1.00 60.97 95 PRO A CA 1
ATOM 783 C C . PRO A 1 95 ? -14.583 -17.885 45.129 1.00 60.97 95 PRO A C 1
ATOM 785 O O . PRO A 1 95 ? -15.592 -17.262 45.444 1.00 60.97 95 PRO A O 1
ATOM 788 N N . ARG A 1 96 ? -14.223 -18.011 43.852 1.00 57.94 96 ARG A N 1
ATOM 789 C CA . ARG A 1 96 ? -15.144 -17.720 42.769 1.00 57.94 96 ARG A CA 1
ATOM 790 C C . ARG A 1 96 ? -16.211 -18.788 42.880 1.00 57.94 96 ARG A C 1
ATOM 792 O O . ARG A 1 96 ? -15.955 -19.938 42.531 1.00 57.94 96 ARG A O 1
ATOM 799 N N . GLU A 1 97 ? -17.400 -18.403 43.331 1.00 58.72 97 GLU A N 1
ATOM 800 C CA . GLU A 1 97 ? -18.560 -19.298 43.407 1.00 58.72 97 GLU A CA 1
ATOM 801 C C . GLU A 1 97 ? -18.782 -20.060 42.086 1.00 58.72 97 GLU A C 1
ATOM 803 O O . GLU A 1 97 ? -19.355 -21.150 42.081 1.00 58.72 97 GLU A O 1
ATOM 808 N N . ARG A 1 98 ? -18.261 -19.535 40.958 1.00 59.31 98 ARG A N 1
ATOM 809 C CA . ARG A 1 98 ? -18.046 -20.278 39.711 1.00 59.31 98 ARG A CA 1
ATOM 810 C C . ARG A 1 98 ? -16.741 -19.890 39.000 1.00 59.31 98 ARG A C 1
ATOM 812 O O . ARG A 1 98 ? -16.470 -18.697 38.843 1.00 59.31 98 ARG A O 1
ATOM 819 N N . PRO A 1 99 ? -15.973 -20.850 38.450 1.00 64.50 99 PRO A N 1
ATOM 820 C CA . PRO A 1 99 ? -14.881 -20.536 37.534 1.00 64.50 99 PRO A CA 1
ATOM 821 C C . PRO A 1 99 ? -15.431 -19.783 36.312 1.00 64.50 99 PRO A C 1
ATOM 823 O O . PRO A 1 99 ? -16.241 -20.314 35.550 1.00 64.50 99 PRO A O 1
ATOM 826 N N . MET A 1 100 ? -15.002 -18.532 36.119 1.00 72.00 100 MET A N 1
ATOM 827 C CA . MET A 1 100 ? -15.347 -17.759 34.924 1.00 72.00 100 MET A CA 1
ATOM 828 C C . MET A 1 100 ? -14.655 -18.368 33.706 1.00 72.00 100 MET A C 1
ATOM 830 O O . MET A 1 100 ? -13.477 -18.130 33.443 1.00 72.00 100 MET A O 1
ATOM 834 N N . HIS A 1 101 ? -15.401 -19.164 32.948 1.00 83.12 101 HIS A N 1
ATOM 835 C CA . HIS A 1 101 ? -14.956 -19.636 31.648 1.00 83.12 101 HIS A CA 1
ATOM 836 C C . HIS A 1 101 ? -14.954 -18.462 30.657 1.00 83.12 101 HIS A C 1
ATOM 838 O O . HIS A 1 101 ? -15.847 -17.619 30.682 1.00 83.12 101 HIS A O 1
ATOM 844 N N . ILE A 1 102 ? -14.002 -18.410 29.722 1.00 87.94 102 ILE A N 1
ATOM 845 C CA . ILE A 1 102 ? -13.945 -17.340 28.704 1.00 87.94 102 ILE A CA 1
ATOM 846 C C . ILE A 1 102 ? -15.226 -17.264 27.851 1.00 87.94 102 ILE A C 1
ATOM 848 O O . ILE A 1 102 ? -15.609 -16.205 27.361 1.00 87.94 102 ILE A O 1
ATOM 852 N N . LEU A 1 103 ? -15.935 -18.389 27.724 1.00 86.44 103 LEU A N 1
ATOM 853 C CA . LEU A 1 103 ? -17.244 -18.473 27.065 1.00 86.44 103 LEU A CA 1
ATOM 854 C C . LEU A 1 103 ? -18.406 -17.946 27.922 1.00 86.44 103 LEU A C 1
ATOM 856 O O . LEU A 1 103 ? -19.534 -17.953 27.444 1.00 86.44 103 LEU A O 1
ATOM 860 N N . CYS A 1 104 ? -18.164 -17.488 29.146 1.00 87.62 104 CYS A N 1
ATOM 861 C CA . CYS A 1 104 ? -19.146 -16.781 29.969 1.00 87.62 104 CYS A CA 1
ATOM 862 C C . CYS A 1 104 ? -19.065 -15.259 29.787 1.00 87.62 104 CYS A C 1
ATOM 864 O O . CYS A 1 104 ? -20.001 -14.559 30.158 1.00 87.62 104 CYS A O 1
ATOM 866 N N . LEU A 1 105 ? -17.988 -14.739 29.183 1.00 89.81 105 LEU A N 1
ATOM 867 C CA . LEU A 1 105 ? -17.884 -13.317 28.842 1.00 89.81 105 LEU A CA 1
ATOM 868 C C . LEU A 1 105 ? -18.969 -12.932 27.833 1.00 89.81 105 LEU A C 1
ATOM 870 O O . LEU A 1 105 ? -19.379 -13.773 27.027 1.00 89.81 105 LEU A O 1
ATOM 874 N N . SER A 1 106 ? -19.418 -11.674 27.831 1.00 91.81 106 SER A N 1
ATOM 875 C CA . SER A 1 106 ? -20.338 -11.176 26.799 1.00 91.81 106 SER A CA 1
ATOM 876 C C . SER A 1 106 ? -19.654 -11.134 25.427 1.00 91.81 106 SER A C 1
ATOM 878 O O . SER A 1 106 ? -18.425 -11.196 25.307 1.00 91.81 106 SER A O 1
ATOM 880 N N . GLU A 1 107 ? -20.446 -11.055 24.354 1.00 89.56 107 GLU A N 1
ATOM 881 C CA . GLU A 1 107 ? -19.869 -10.918 23.017 1.00 89.56 107 GLU A CA 1
ATOM 882 C C . GLU A 1 107 ? -19.107 -9.592 22.860 1.00 89.56 107 GLU A C 1
ATOM 884 O O . GLU A 1 107 ? -18.083 -9.575 22.180 1.00 89.56 107 GLU A O 1
ATOM 889 N N . GLU A 1 108 ? -19.532 -8.498 23.512 1.00 88.81 108 GLU A N 1
ATOM 890 C CA . GLU A 1 108 ? -18.785 -7.235 23.453 1.00 88.81 108 GLU A CA 1
ATOM 891 C C . GLU A 1 108 ? -17.384 -7.379 24.045 1.00 88.81 108 GLU A C 1
ATOM 893 O O . GLU A 1 108 ? -16.417 -6.949 23.415 1.00 88.81 108 GLU A O 1
ATOM 898 N N . ILE A 1 109 ? -17.257 -8.037 25.200 1.00 92.44 109 ILE A N 1
ATOM 899 C CA . ILE A 1 109 ? -15.957 -8.244 25.848 1.00 92.44 109 ILE A CA 1
ATOM 900 C C . ILE A 1 109 ? -15.050 -9.115 24.974 1.00 92.44 109 ILE A C 1
ATOM 902 O O . ILE A 1 109 ? -13.892 -8.766 24.751 1.00 92.44 109 ILE A O 1
ATOM 906 N N . LEU A 1 110 ? -15.574 -10.199 24.392 1.00 93.88 110 LEU A N 1
ATOM 907 C CA . LEU A 1 110 ? -14.805 -11.019 23.450 1.00 93.88 110 LEU A CA 1
ATOM 908 C C . LEU A 1 110 ? -14.374 -10.217 22.212 1.00 93.88 110 LEU A C 1
ATOM 910 O O . LEU A 1 110 ? -13.226 -10.329 21.778 1.00 93.88 110 LEU A O 1
ATOM 914 N N . ARG A 1 111 ? -15.252 -9.365 21.660 1.00 90.06 111 ARG A N 1
ATOM 915 C CA . ARG A 1 111 ? -14.891 -8.467 20.549 1.00 90.06 111 ARG A CA 1
ATOM 916 C C . ARG A 1 111 ? -13.768 -7.519 20.948 1.00 90.06 111 ARG A C 1
ATOM 918 O O . ARG A 1 111 ? -12.861 -7.337 20.144 1.00 90.06 111 ARG A O 1
ATOM 925 N N . LEU A 1 112 ? -13.808 -6.937 22.146 1.00 88.38 112 LEU A N 1
ATOM 926 C CA . LEU A 1 112 ? -12.754 -6.050 22.645 1.00 88.38 112 LEU A CA 1
ATOM 927 C C . LEU A 1 112 ? -11.425 -6.792 22.815 1.00 88.38 112 LEU A C 1
ATOM 929 O O . LEU A 1 112 ? -10.399 -6.290 22.366 1.00 88.38 112 LEU A O 1
ATOM 933 N N . ILE A 1 113 ? -11.443 -8.013 23.356 1.00 91.62 113 ILE A N 1
ATOM 934 C CA . ILE A 1 113 ? -10.247 -8.859 23.479 1.00 91.62 113 ILE A CA 1
ATOM 935 C C . ILE A 1 113 ? -9.631 -9.122 22.100 1.00 91.62 113 ILE A C 1
ATOM 937 O O . ILE A 1 113 ? -8.446 -8.864 21.893 1.00 91.62 113 ILE A O 1
ATOM 941 N N . PHE A 1 114 ? -10.420 -9.579 21.121 1.00 92.44 114 PHE A N 1
ATOM 942 C CA . PHE A 1 114 ? -9.890 -9.835 19.777 1.00 92.44 114 PHE A CA 1
ATOM 943 C C . PHE A 1 114 ? -9.451 -8.552 19.068 1.00 92.44 114 PHE A C 1
ATOM 945 O O . PHE A 1 114 ? -8.455 -8.555 18.346 1.00 92.44 114 PHE A O 1
ATOM 952 N N . GLN A 1 115 ? -10.154 -7.439 19.280 1.00 87.31 115 GLN A N 1
ATOM 953 C CA . GLN A 1 115 ? -9.732 -6.141 18.764 1.00 87.31 115 GLN A CA 1
ATOM 954 C C . GLN A 1 115 ? -8.409 -5.700 19.369 1.00 87.31 115 GLN A C 1
ATOM 956 O O . GLN A 1 115 ? -7.585 -5.185 18.627 1.00 87.31 115 GLN A O 1
ATOM 961 N N . HIS A 1 116 ? -8.175 -5.940 20.658 1.00 85.75 116 HIS A N 1
ATOM 962 C CA . HIS A 1 116 ? -6.901 -5.650 21.303 1.00 85.75 116 HIS A CA 1
ATOM 963 C C . HIS A 1 116 ? -5.781 -6.560 20.783 1.00 85.75 116 HIS A C 1
ATOM 965 O O . HIS A 1 116 ? -4.680 -6.086 20.527 1.00 85.75 116 HIS A O 1
ATOM 971 N N . LEU A 1 117 ? -6.067 -7.843 20.532 1.00 85.69 117 LEU A N 1
ATOM 972 C CA . LEU A 1 117 ? -5.117 -8.754 19.880 1.00 85.69 117 LEU A CA 1
ATOM 973 C C . LEU A 1 117 ? -4.747 -8.267 18.472 1.00 85.69 117 LEU A C 1
ATOM 975 O O . LEU A 1 117 ? -3.583 -8.307 18.078 1.00 85.69 117 LEU A O 1
ATOM 979 N N . ARG A 1 118 ? -5.728 -7.767 17.711 1.00 83.44 118 ARG A N 1
ATOM 980 C CA . ARG A 1 118 ? -5.503 -7.285 16.344 1.00 83.44 118 ARG A CA 1
ATOM 981 C C . ARG A 1 118 ? -4.925 -5.872 16.277 1.00 83.44 118 ARG A C 1
ATOM 983 O O . ARG A 1 118 ? -4.147 -5.574 15.377 1.00 83.44 118 ARG A O 1
ATOM 990 N N . HIS A 1 119 ? -5.309 -4.994 17.186 1.00 76.56 119 HIS A N 1
ATOM 991 C CA . HIS A 1 119 ? -4.981 -3.571 17.207 1.00 76.56 119 HIS A CA 1
ATOM 992 C C . HIS A 1 119 ? -4.644 -3.135 18.637 1.00 76.56 119 HIS A C 1
ATOM 994 O O . HIS A 1 119 ? -5.399 -2.373 19.243 1.00 76.56 119 HIS A O 1
ATOM 1000 N N . PRO A 1 120 ? -3.531 -3.617 19.203 1.00 68.69 120 PRO A N 1
ATOM 1001 C CA . PRO A 1 120 ? -3.155 -3.228 20.552 1.00 68.69 120 PRO A CA 1
ATOM 1002 C C . PRO A 1 120 ? -2.884 -1.720 20.581 1.00 68.69 120 PRO A C 1
ATOM 1004 O O . PRO A 1 120 ? -2.085 -1.218 19.792 1.00 68.69 120 PRO A O 1
ATOM 1007 N N . GLU A 1 121 ? -3.535 -0.998 21.496 1.00 52.62 121 GLU A N 1
ATOM 1008 C CA . GLU A 1 121 ? -3.534 0.479 21.576 1.00 52.62 121 GLU A CA 1
ATOM 1009 C C . GLU A 1 121 ? -2.126 1.096 21.647 1.00 52.62 121 GLU A C 1
ATOM 1011 O O . GLU A 1 121 ? -1.915 2.246 21.269 1.00 52.62 121 GLU A O 1
ATOM 1016 N N . ARG A 1 122 ? -1.141 0.311 22.098 1.00 49.00 122 ARG A N 1
ATOM 1017 C CA . ARG A 1 122 ? 0.258 0.722 22.267 1.00 49.00 122 ARG A CA 1
ATOM 1018 C C . ARG A 1 122 ? 1.140 0.474 21.042 1.00 49.00 122 ARG A C 1
ATOM 1020 O O . ARG A 1 122 ? 2.294 0.902 21.041 1.00 49.00 122 ARG A O 1
ATOM 1027 N N . LEU A 1 123 ? 0.654 -0.222 20.011 1.00 47.47 123 LEU A N 1
ATOM 1028 C CA . LEU A 1 123 ? 1.437 -0.477 18.803 1.00 47.47 123 LEU A CA 1
ATOM 1029 C C . LEU A 1 123 ? 0.940 0.377 17.640 1.00 47.47 123 LEU A C 1
ATOM 1031 O O . LEU A 1 123 ? -0.238 0.430 17.313 1.00 47.47 123 LEU A O 1
ATOM 1035 N N . VAL A 1 124 ? 1.899 0.971 16.931 1.00 52.31 124 VAL A N 1
ATOM 1036 C CA . VAL A 1 124 ? 1.667 1.627 15.633 1.00 52.31 124 VAL A CA 1
ATOM 1037 C C . VAL A 1 124 ? 1.233 0.605 14.565 1.00 52.31 124 VAL A C 1
ATOM 1039 O O . VAL A 1 124 ? 0.752 0.982 13.500 1.00 52.31 124 VAL A O 1
ATOM 1042 N N . GLN A 1 125 ? 1.411 -0.694 14.830 1.00 55.25 125 GLN A N 1
ATOM 1043 C CA . GLN A 1 125 ? 1.154 -1.776 13.885 1.00 55.25 125 GLN A CA 1
ATOM 1044 C C . GLN A 1 125 ? 0.074 -2.725 14.409 1.00 55.25 125 GLN A C 1
ATOM 1046 O O . GLN A 1 125 ? 0.062 -3.017 15.607 1.00 55.25 125 GLN A O 1
ATOM 1051 N N . PRO A 1 126 ? -0.809 -3.231 13.528 1.00 61.31 126 PRO A N 1
ATOM 1052 C CA . PRO A 1 126 ? -1.726 -4.292 13.908 1.00 61.31 126 PRO A CA 1
ATOM 1053 C C . PRO A 1 126 ? -0.940 -5.523 14.383 1.00 61.31 126 PRO A C 1
ATOM 1055 O O . PRO A 1 126 ? 0.112 -5.849 13.830 1.00 61.31 126 PRO A O 1
ATOM 1058 N N . GLY A 1 127 ? -1.460 -6.201 15.405 1.00 67.19 127 GLY A N 1
ATOM 1059 C CA . GLY A 1 127 ? -0.954 -7.486 15.873 1.00 67.19 127 GLY A CA 1
ATOM 1060 C C . GLY A 1 127 ? -1.014 -8.552 14.773 1.00 67.19 127 GLY A C 1
ATOM 1061 O O . GLY A 1 127 ? -1.704 -8.373 13.757 1.00 67.19 127 GLY A O 1
ATOM 1062 N N . PRO A 1 128 ? -0.272 -9.657 14.925 1.00 76.31 128 PRO A N 1
ATOM 1063 C CA . PRO A 1 128 ? -0.127 -10.646 13.868 1.00 76.31 128 PRO A CA 1
ATOM 1064 C C . PRO A 1 128 ? -1.479 -11.293 13.527 1.00 76.31 128 PRO A C 1
ATOM 1066 O O . PRO A 1 128 ? -2.286 -11.621 14.395 1.00 76.31 128 PRO A O 1
ATOM 1069 N N . LEU A 1 129 ? -1.740 -11.482 12.228 1.00 82.19 129 LEU A N 1
ATOM 1070 C CA . LEU A 1 129 ? -2.974 -12.129 11.750 1.00 82.19 129 LEU A CA 1
ATOM 1071 C C . LEU A 1 129 ? -3.120 -13.564 12.277 1.00 82.19 129 LEU A C 1
ATOM 1073 O O . LEU A 1 129 ? -4.245 -14.040 12.419 1.00 82.19 129 LEU A O 1
ATOM 1077 N N . SER A 1 130 ? -1.999 -14.228 12.574 1.00 86.25 130 SER A N 1
ATOM 1078 C CA . SER A 1 130 ? -1.947 -15.598 13.090 1.00 86.25 130 SER A CA 1
ATOM 1079 C C . SER A 1 130 ? -2.750 -15.771 14.373 1.00 86.25 130 SER A C 1
ATOM 1081 O O . SER A 1 130 ? -3.379 -16.809 14.554 1.00 86.25 130 SER A O 1
ATOM 1083 N N . ASP A 1 131 ? -2.788 -14.757 15.236 1.00 88.19 131 ASP A N 1
ATOM 1084 C CA . ASP A 1 131 ? -3.465 -14.855 16.531 1.00 88.19 131 ASP A CA 1
ATOM 1085 C C . ASP A 1 131 ? -4.981 -14.856 16.337 1.00 88.19 131 ASP A C 1
ATOM 1087 O O . ASP A 1 131 ? -5.691 -15.671 16.922 1.00 88.19 131 ASP A O 1
ATOM 1091 N N . ILE A 1 132 ? -5.480 -14.013 15.426 1.00 92.62 132 ILE A N 1
ATOM 1092 C CA . ILE A 1 132 ? -6.894 -14.007 15.033 1.00 92.62 132 ILE A CA 1
ATOM 1093 C C . ILE A 1 132 ? -7.254 -15.294 14.292 1.00 92.62 132 ILE A C 1
ATOM 1095 O O . ILE A 1 132 ? -8.307 -15.874 14.543 1.00 92.62 132 ILE A O 1
ATOM 1099 N N . GLN A 1 133 ? -6.391 -15.774 13.395 1.00 92.31 133 GLN A N 1
ATOM 1100 C CA . GLN A 1 133 ? -6.609 -17.044 12.701 1.00 92.31 133 GLN A CA 1
ATOM 1101 C C . GLN A 1 133 ? -6.704 -18.209 13.690 1.00 92.31 133 GLN A C 1
ATOM 1103 O O . GLN A 1 133 ? -7.638 -18.999 13.596 1.00 92.31 133 GLN A O 1
ATOM 1108 N N . SER A 1 134 ? -5.803 -18.263 14.669 1.00 94.12 134 SER A N 1
ATOM 1109 C CA . SER A 1 134 ? -5.787 -19.289 15.713 1.00 94.12 134 SER A CA 1
ATOM 1110 C C . SER A 1 134 ? -7.015 -19.184 16.615 1.00 94.12 134 SER A C 1
ATOM 1112 O O . SER A 1 134 ? -7.675 -20.188 16.869 1.00 94.12 134 SER A O 1
ATOM 1114 N N . ALA A 1 135 ? -7.393 -17.968 17.026 1.00 92.88 135 ALA A N 1
ATOM 1115 C CA . ALA A 1 135 ? -8.591 -17.731 17.827 1.00 92.88 135 ALA A CA 1
ATOM 1116 C C . ALA A 1 135 ? -9.861 -18.241 17.132 1.00 92.88 135 ALA A C 1
ATOM 1118 O O . ALA A 1 135 ? -10.710 -18.847 17.777 1.00 92.88 135 ALA A O 1
ATOM 1119 N N . ARG A 1 136 ? -9.988 -18.069 15.811 1.00 94.12 136 ARG A N 1
ATOM 1120 C CA . ARG A 1 136 ? -11.144 -18.579 15.052 1.00 94.12 136 ARG A CA 1
ATOM 1121 C C . ARG A 1 136 ? -11.268 -20.097 15.062 1.00 94.12 136 ARG A C 1
ATOM 1123 O O . ARG A 1 136 ? -12.373 -20.600 14.890 1.00 94.12 136 ARG A O 1
ATOM 1130 N N . LEU A 1 137 ? -10.158 -20.814 15.212 1.00 95.88 137 LEU A N 1
ATOM 1131 C CA . LEU A 1 137 ? -10.136 -22.275 15.180 1.00 95.88 137 LEU A CA 1
ATOM 1132 C C . LEU A 1 137 ? -10.514 -22.907 16.527 1.00 95.88 137 LEU A C 1
ATOM 1134 O O . LEU A 1 137 ? -10.686 -24.119 16.584 1.00 95.88 137 LEU A O 1
ATOM 1138 N N . THR A 1 138 ? -10.672 -22.123 17.600 1.00 95.69 138 THR A N 1
ATOM 1139 C CA . THR A 1 138 ? -10.953 -22.678 18.934 1.00 95.69 138 THR A CA 1
ATOM 1140 C C . THR A 1 138 ? -12.400 -23.150 19.086 1.00 95.69 138 THR A C 1
ATOM 1142 O O . THR A 1 138 ? -12.643 -24.245 19.582 1.00 95.69 138 THR A O 1
ATOM 1145 N N . CYS A 1 139 ? -13.382 -22.338 18.680 1.00 95.25 139 CYS A N 1
ATOM 1146 C CA . CYS A 1 139 ? -14.807 -22.671 18.750 1.00 95.25 139 CYS A CA 1
ATOM 1147 C C . CYS A 1 139 ? -15.654 -21.767 17.835 1.00 95.25 139 CYS A C 1
ATOM 1149 O O . CYS A 1 139 ? -15.208 -20.699 17.413 1.00 95.25 139 CYS A O 1
ATOM 1151 N N . ARG A 1 140 ? -16.919 -22.149 17.582 1.00 94.81 140 ARG A N 1
ATOM 1152 C CA . ARG A 1 140 ? -17.863 -21.365 16.749 1.00 94.81 140 ARG A CA 1
ATOM 1153 C C . ARG A 1 140 ? -18.050 -19.935 17.250 1.00 94.81 140 ARG A C 1
ATOM 1155 O O . ARG A 1 140 ? -18.027 -18.997 16.466 1.00 94.81 140 ARG A O 1
ATOM 1162 N N . ARG A 1 141 ? -18.158 -19.755 18.569 1.00 94.31 141 ARG A N 1
ATOM 1163 C CA . ARG A 1 141 ? -18.326 -18.424 19.159 1.00 94.31 141 ARG A CA 1
ATOM 1164 C C . ARG A 1 141 ? -17.135 -17.521 18.837 1.00 94.31 141 ARG A C 1
ATOM 1166 O O . ARG A 1 141 ? -17.319 -16.396 18.394 1.00 94.31 141 ARG A O 1
ATOM 1173 N N . PHE A 1 142 ? -15.913 -18.024 18.996 1.00 95.06 142 PHE A N 1
ATOM 1174 C CA . PHE A 1 142 ? -14.711 -17.256 18.673 1.00 95.06 142 PHE A CA 1
ATOM 1175 C C . PHE A 1 142 ? -14.594 -17.018 17.173 1.00 95.06 142 PHE A C 1
ATOM 1177 O O . PHE A 1 142 ? -14.235 -15.912 16.768 1.00 95.06 142 PHE A O 1
ATOM 1184 N N . HIS A 1 143 ? -14.933 -18.016 16.353 1.00 93.56 143 HIS A N 1
ATOM 1185 C CA . HIS A 1 143 ? -15.025 -17.861 14.908 1.00 93.56 143 HIS A CA 1
ATOM 1186 C C . HIS A 1 143 ? -15.908 -16.662 14.544 1.00 93.56 143 HIS A C 1
ATOM 1188 O O . HIS A 1 143 ? -15.445 -15.748 13.859 1.00 93.56 143 HIS A O 1
ATOM 1194 N N . ASP A 1 144 ? -17.137 -16.611 15.045 1.00 90.94 144 ASP A N 1
ATOM 1195 C CA . ASP A 1 144 ? -18.103 -15.577 14.672 1.00 90.94 144 ASP A CA 1
ATOM 1196 C C . ASP A 1 144 ? -17.687 -14.200 15.200 1.00 90.94 144 ASP A C 1
ATOM 1198 O O . ASP A 1 144 ? -17.728 -13.199 14.478 1.00 90.94 144 ASP A O 1
ATOM 1202 N N . THR A 1 145 ? -17.175 -14.152 16.431 1.00 91.69 145 THR A N 1
ATOM 1203 C CA . THR A 1 145 ? -16.769 -12.901 17.070 1.00 91.69 145 THR A CA 1
ATOM 1204 C C . THR A 1 145 ? -15.472 -12.320 16.493 1.00 91.69 145 THR A C 1
ATOM 1206 O O . THR A 1 145 ? -15.321 -11.100 16.474 1.00 91.69 145 THR A O 1
ATOM 1209 N N . SER A 1 146 ? -14.547 -13.132 15.970 1.00 91.50 146 SER A N 1
ATOM 1210 C CA . SER A 1 146 ? -13.227 -12.662 15.501 1.00 91.50 146 SER A CA 1
ATOM 1211 C C . SER A 1 146 ? -13.058 -12.614 13.976 1.00 91.50 146 SER A C 1
ATOM 1213 O O . SER A 1 146 ? -12.184 -11.899 13.488 1.00 91.50 146 SER A O 1
ATOM 1215 N N . SER A 1 147 ? -13.909 -13.288 13.189 1.00 89.00 147 SER A N 1
ATOM 1216 C CA . SER A 1 147 ? -13.748 -13.378 11.721 1.00 89.00 147 SER A CA 1
ATOM 1217 C C . SER A 1 147 ? -13.697 -12.026 11.005 1.00 89.00 147 SER A C 1
ATOM 1219 O O . SER A 1 147 ? -13.007 -11.880 9.996 1.00 89.00 147 SER A O 1
ATOM 1221 N N . HIS A 1 148 ? -14.376 -11.011 11.542 1.00 85.69 148 HIS A N 1
ATOM 1222 C CA . HIS A 1 148 ? -14.373 -9.662 10.978 1.00 85.69 148 HIS A CA 1
ATOM 1223 C C . HIS A 1 148 ? -13.013 -8.942 11.086 1.00 85.69 148 HIS A C 1
ATOM 1225 O O . HIS A 1 148 ? -12.830 -7.914 10.440 1.00 85.69 148 HIS A O 1
ATOM 1231 N N . LEU A 1 149 ? -12.069 -9.460 11.881 1.00 87.75 149 LEU A N 1
ATOM 1232 C CA . LEU A 1 149 ? -10.738 -8.879 12.100 1.00 87.75 149 LEU A CA 1
ATOM 1233 C C . LEU A 1 149 ? -9.660 -9.441 11.162 1.00 87.75 149 LEU A C 1
ATOM 1235 O O . LEU A 1 149 ? -8.545 -8.928 11.141 1.00 87.75 149 LEU A O 1
ATOM 1239 N N . LEU A 1 150 ? -9.979 -10.469 10.370 1.00 86.94 150 LEU A N 1
ATOM 1240 C CA . LEU A 1 150 ? -9.054 -11.027 9.373 1.00 86.94 150 LEU A CA 1
ATOM 1241 C C . LEU A 1 150 ? -8.787 -10.072 8.211 1.00 86.94 150 LEU A C 1
ATOM 1243 O O . LEU A 1 150 ? -7.710 -10.090 7.623 1.00 86.94 150 LEU A O 1
ATOM 1247 N N . PHE A 1 151 ? -9.803 -9.286 7.859 1.00 85.00 151 PHE A N 1
ATOM 1248 C CA . PHE A 1 151 ? -9.823 -8.417 6.689 1.00 85.00 151 PHE A CA 1
ATOM 1249 C C . PHE A 1 151 ? -10.160 -6.992 7.126 1.00 85.00 151 PHE A C 1
ATOM 1251 O O . PHE A 1 151 ? -11.152 -6.407 6.703 1.00 85.00 151 PHE A O 1
ATOM 1258 N N . ASP A 1 152 ? -9.341 -6.448 8.025 1.00 86.94 152 ASP A N 1
ATOM 1259 C CA . ASP A 1 152 ? -9.476 -5.079 8.534 1.00 86.94 152 ASP A CA 1
ATOM 1260 C C . ASP A 1 152 ? -9.021 -4.013 7.527 1.00 86.94 152 ASP A C 1
ATOM 1262 O O . ASP A 1 152 ? -9.383 -2.841 7.643 1.00 86.94 152 ASP A O 1
ATOM 1266 N N . SER A 1 153 ? -8.236 -4.407 6.530 1.00 89.19 153 SER A N 1
ATOM 1267 C CA . SER A 1 153 ? -7.647 -3.517 5.546 1.00 89.19 153 SER A CA 1
ATOM 1268 C C . SER A 1 153 ? -7.637 -4.158 4.164 1.00 89.19 153 SER A C 1
ATOM 1270 O O . SER A 1 153 ? -7.393 -5.355 4.013 1.00 89.19 153 SER A O 1
ATOM 1272 N N . ILE A 1 154 ? -7.910 -3.354 3.139 1.00 92.12 154 ILE A N 1
ATOM 1273 C CA . ILE A 1 154 ? -7.828 -3.775 1.742 1.00 92.12 154 ILE A CA 1
ATOM 1274 C C . ILE A 1 154 ? -6.967 -2.804 0.952 1.00 92.12 154 ILE A C 1
ATOM 1276 O O . ILE A 1 154 ? -7.152 -1.591 1.011 1.00 92.12 154 ILE A O 1
ATOM 1280 N N . ARG A 1 155 ? -6.023 -3.362 0.197 1.00 92.50 155 ARG A N 1
ATOM 1281 C CA . ARG A 1 155 ? -5.160 -2.624 -0.719 1.00 92.50 155 ARG A CA 1
ATOM 1282 C C . ARG A 1 155 ? -5.766 -2.601 -2.116 1.00 92.50 155 ARG A C 1
ATOM 1284 O O . ARG A 1 155 ? -6.198 -3.639 -2.628 1.00 92.50 155 ARG A O 1
ATOM 1291 N N . VAL A 1 156 ? -5.764 -1.428 -2.730 1.00 94.69 156 VAL A N 1
ATOM 1292 C CA . VAL A 1 156 ? -6.320 -1.160 -4.052 1.00 94.69 156 VAL A CA 1
ATOM 1293 C C . VAL A 1 156 ? -5.250 -0.474 -4.885 1.00 94.69 156 VAL A C 1
ATOM 1295 O O . VAL A 1 156 ? -5.001 0.718 -4.733 1.00 94.69 156 VAL A O 1
ATOM 1298 N N . ASP A 1 157 ? -4.590 -1.245 -5.741 1.00 93.12 157 ASP A N 1
ATOM 1299 C CA . ASP A 1 157 ? -3.659 -0.720 -6.740 1.00 93.12 157 ASP A CA 1
ATOM 1300 C C . ASP A 1 157 ? -4.426 -0.172 -7.958 1.00 93.12 157 ASP A C 1
ATOM 1302 O O . ASP A 1 157 ? -5.619 -0.436 -8.114 1.00 93.12 157 ASP A O 1
ATOM 1306 N N . LEU A 1 158 ? -3.756 0.575 -8.830 1.00 92.81 158 LEU A N 1
ATOM 1307 C CA . LEU A 1 158 ? -4.309 1.170 -10.055 1.00 92.81 158 LEU A CA 1
ATOM 1308 C C . LEU A 1 158 ? -4.473 0.153 -11.197 1.00 92.81 158 LEU A C 1
ATOM 1310 O O . LEU A 1 158 ? -3.891 0.293 -12.265 1.00 92.81 158 LEU A O 1
ATOM 1314 N N . THR A 1 159 ? -5.252 -0.901 -10.948 1.00 93.62 159 THR A N 1
ATOM 1315 C CA . THR A 1 159 ? -5.492 -2.004 -11.896 1.00 93.62 159 THR A CA 1
ATOM 1316 C C . THR A 1 159 ? -6.959 -2.428 -11.872 1.00 93.62 159 THR A C 1
ATOM 1318 O O . THR A 1 159 ? -7.660 -2.235 -10.876 1.00 93.62 159 THR A O 1
ATOM 1321 N N . ARG A 1 160 ? -7.450 -3.068 -12.932 1.00 95.25 160 ARG A N 1
ATOM 1322 C CA . ARG A 1 160 ? -8.824 -3.580 -12.975 1.00 95.25 160 ARG A CA 1
ATOM 1323 C C . ARG A 1 160 ? -8.993 -4.768 -12.037 1.00 95.25 160 ARG A C 1
ATOM 1325 O O . ARG A 1 160 ? -10.020 -4.895 -11.374 1.00 95.25 160 ARG A O 1
ATOM 1332 N N . ALA A 1 161 ? -7.972 -5.618 -11.935 1.00 95.62 161 ALA A N 1
ATOM 1333 C CA . ALA A 1 161 ? -7.982 -6.777 -11.048 1.00 95.62 161 ALA A CA 1
ATOM 1334 C C . ALA A 1 161 ? -8.151 -6.383 -9.567 1.00 95.62 161 ALA A C 1
ATOM 1336 O O . ALA A 1 161 ? -8.954 -6.988 -8.849 1.00 95.62 161 ALA A O 1
ATOM 1337 N N . SER A 1 162 ? -7.444 -5.345 -9.103 1.00 95.56 162 SER A N 1
ATOM 1338 C CA . SER A 1 162 ? -7.581 -4.833 -7.730 1.00 95.56 162 SER A CA 1
ATOM 1339 C C . SER A 1 162 ? -8.957 -4.204 -7.474 1.00 95.56 162 SER A C 1
ATOM 1341 O O . SER A 1 162 ? -9.512 -4.420 -6.394 1.00 95.56 162 SER A O 1
ATOM 1343 N N . LEU A 1 163 ? -9.540 -3.495 -8.450 1.00 96.94 163 LEU A N 1
ATOM 1344 C CA . LEU A 1 163 ? -10.903 -2.956 -8.359 1.00 96.94 163 LEU A CA 1
ATOM 1345 C C . LEU A 1 163 ? -11.961 -4.063 -8.290 1.00 96.94 163 LEU A C 1
ATOM 1347 O O . LEU A 1 163 ? -12.831 -4.018 -7.425 1.00 96.94 163 LEU A O 1
ATOM 1351 N N . LEU A 1 164 ? -11.859 -5.097 -9.131 1.00 97.19 164 LEU A N 1
ATOM 1352 C CA . LEU A 1 164 ? -12.765 -6.252 -9.083 1.00 97.19 164 LEU A CA 1
ATOM 1353 C C . LEU A 1 164 ? -12.667 -6.983 -7.740 1.00 97.19 164 LEU A C 1
ATOM 1355 O O . LEU A 1 164 ? -13.679 -7.404 -7.176 1.00 97.19 164 LEU A O 1
ATOM 1359 N N . ARG A 1 165 ? -11.454 -7.115 -7.188 1.00 96.75 165 ARG A N 1
ATOM 1360 C CA . ARG A 1 165 ? -11.257 -7.663 -5.840 1.00 96.75 165 ARG A CA 1
ATOM 1361 C C . ARG A 1 165 ? -11.937 -6.792 -4.784 1.00 96.75 165 ARG A C 1
ATOM 1363 O O . ARG A 1 165 ? -12.640 -7.331 -3.931 1.00 96.75 165 ARG A O 1
ATOM 1370 N N . LEU A 1 166 ? -11.755 -5.472 -4.845 1.00 97.19 166 LEU A N 1
ATOM 1371 C CA . LEU A 1 166 ? -12.412 -4.523 -3.944 1.00 97.19 166 LEU A CA 1
ATOM 1372 C C . LEU A 1 166 ? -13.940 -4.637 -4.030 1.00 97.19 166 LEU A C 1
ATOM 1374 O O . LEU A 1 166 ? -14.612 -4.695 -3.001 1.00 97.19 166 LEU A O 1
ATOM 1378 N N . GLU A 1 167 ? -14.488 -4.731 -5.239 1.00 97.88 167 GLU A N 1
ATOM 1379 C CA . GLU A 1 167 ? -15.920 -4.890 -5.479 1.00 97.88 167 GLU A CA 1
ATOM 1380 C C . GLU A 1 167 ? -16.453 -6.189 -4.861 1.00 97.88 167 GLU A C 1
ATOM 1382 O O . GLU A 1 167 ? -17.418 -6.144 -4.091 1.00 97.88 167 GLU A O 1
ATOM 1387 N N . ARG A 1 168 ? -15.789 -7.327 -5.111 1.00 97.06 168 ARG A N 1
ATOM 1388 C CA . ARG A 1 168 ? -16.141 -8.629 -4.516 1.00 97.06 168 ARG A CA 1
ATOM 1389 C C . ARG A 1 168 ? -16.128 -8.577 -2.989 1.00 97.06 168 ARG A C 1
ATOM 1391 O O . ARG A 1 168 ? -17.091 -9.008 -2.361 1.00 97.06 168 ARG A O 1
ATOM 1398 N N . VAL A 1 169 ? -15.082 -8.003 -2.389 1.00 95.31 169 VAL A N 1
ATOM 1399 C CA . VAL A 1 169 ? -14.984 -7.855 -0.927 1.00 95.31 169 VAL A CA 1
ATOM 1400 C C . VAL A 1 169 ? -16.082 -6.934 -0.389 1.00 95.31 169 VAL A C 1
ATOM 1402 O O . VAL A 1 169 ? -16.697 -7.257 0.624 1.00 95.31 169 VAL A O 1
ATOM 1405 N N . SER A 1 170 ? -16.391 -5.836 -1.089 1.00 96.75 170 SER A N 1
ATOM 1406 C CA . SER A 1 170 ? -17.442 -4.886 -0.689 1.00 96.75 170 SER A CA 1
ATOM 1407 C C . SER A 1 170 ? -18.843 -5.491 -0.667 1.00 96.75 170 SER A C 1
ATOM 1409 O O . SER A 1 170 ? -19.672 -5.072 0.133 1.00 96.75 170 SER A O 1
ATOM 1411 N N . ARG A 1 171 ? -19.111 -6.473 -1.537 1.00 96.38 171 ARG A N 1
ATOM 1412 C CA . ARG A 1 171 ? -20.396 -7.184 -1.604 1.00 96.38 171 ARG A CA 1
ATOM 1413 C C . ARG A 1 171 ? -20.445 -8.409 -0.690 1.00 96.38 171 ARG A C 1
ATOM 1415 O O . ARG A 1 171 ? -21.521 -8.959 -0.477 1.00 96.38 171 ARG A O 1
ATOM 1422 N N . HIS A 1 172 ? -19.309 -8.848 -0.147 1.00 93.88 172 HIS A N 1
ATOM 1423 C CA . HIS A 1 172 ? -19.271 -10.028 0.705 1.00 93.88 172 HIS A CA 1
ATOM 1424 C C . HIS A 1 172 ? -19.926 -9.734 2.069 1.00 93.88 172 HIS A C 1
ATOM 1426 O O . HIS A 1 172 ? -19.469 -8.823 2.771 1.00 93.88 172 HIS A O 1
ATOM 1432 N N . PRO A 1 173 ? -20.929 -10.521 2.508 1.00 87.94 173 PRO A N 1
ATOM 1433 C CA . PRO A 1 173 ? -21.771 -10.195 3.666 1.00 87.94 173 PRO A CA 1
ATOM 1434 C C . PRO A 1 173 ? -20.998 -10.078 4.987 1.00 87.94 173 PRO A C 1
ATOM 1436 O O . PRO A 1 173 ? -21.392 -9.311 5.868 1.00 87.94 173 PRO A O 1
ATOM 1439 N N . PHE A 1 174 ? -19.884 -10.806 5.112 1.00 84.44 174 PHE A N 1
ATOM 1440 C CA . PHE A 1 174 ? -19.039 -10.810 6.310 1.00 84.44 174 PHE A CA 1
ATOM 1441 C C . PHE A 1 174 ? -17.787 -9.940 6.180 1.00 84.44 174 PHE A C 1
ATOM 1443 O O . PHE A 1 174 ? -17.403 -9.267 7.134 1.00 84.44 174 PHE A O 1
ATOM 1450 N N . PHE A 1 175 ? -17.150 -9.924 5.004 1.00 88.25 175 PHE A N 1
ATOM 1451 C CA . PHE A 1 175 ? -15.834 -9.292 4.857 1.00 88.25 175 PHE A CA 1
ATOM 1452 C C . PHE A 1 175 ? -15.968 -7.789 4.650 1.00 88.25 175 PHE A C 1
ATOM 1454 O O . PHE A 1 175 ? -15.260 -7.039 5.312 1.00 88.25 175 PHE A O 1
ATOM 1461 N N . GLY A 1 176 ? -16.947 -7.330 3.861 1.00 91.31 176 GLY A N 1
ATOM 1462 C CA . GLY A 1 176 ? -17.191 -5.897 3.672 1.00 91.31 176 GLY A CA 1
ATOM 1463 C C . GLY A 1 176 ? -17.497 -5.157 4.982 1.00 91.31 176 GLY A C 1
ATOM 1464 O O . GLY A 1 176 ? -17.084 -4.016 5.161 1.00 91.31 176 GLY A O 1
ATOM 1465 N N . LYS A 1 177 ? -18.142 -5.829 5.948 1.00 90.31 177 LYS A N 1
ATOM 1466 C CA . LYS A 1 177 ? -18.411 -5.286 7.295 1.00 90.31 177 LYS A CA 1
ATOM 1467 C C . LYS A 1 177 ? -17.177 -5.270 8.208 1.00 90.31 177 LYS A C 1
ATOM 1469 O O . LYS A 1 177 ? -17.187 -4.574 9.224 1.00 90.31 177 LYS A O 1
ATOM 1474 N N . GLY A 1 178 ? -16.158 -6.071 7.899 1.00 89.38 178 GLY A N 1
ATOM 1475 C CA . GLY A 1 178 ? -14.898 -6.154 8.641 1.00 89.38 178 GLY A CA 1
ATOM 1476 C C . GLY A 1 178 ? -13.873 -5.101 8.222 1.00 89.38 178 GLY A C 1
ATOM 1477 O O . GLY A 1 178 ? -13.103 -4.647 9.067 1.00 89.38 178 GLY A O 1
ATOM 1478 N N . VAL A 1 179 ? -13.916 -4.656 6.961 1.00 93.19 179 VAL A N 1
ATOM 1479 C CA . VAL A 1 179 ? -12.966 -3.673 6.420 1.00 93.19 179 VAL A CA 1
ATOM 1480 C C . VAL A 1 179 ? -13.102 -2.332 7.143 1.00 93.19 179 VAL A C 1
ATOM 1482 O O . VAL A 1 179 ? -14.164 -1.708 7.155 1.00 93.19 179 VAL A O 1
ATOM 1485 N N . ARG A 1 180 ? -11.993 -1.878 7.729 1.00 91.25 180 ARG A N 1
ATOM 1486 C CA . ARG A 1 180 ? -11.842 -0.588 8.417 1.00 91.25 180 ARG A CA 1
ATOM 1487 C C . ARG A 1 180 ? -11.029 0.411 7.604 1.00 91.25 180 ARG A C 1
ATOM 1489 O O . ARG A 1 180 ? -11.296 1.611 7.676 1.00 91.25 180 ARG A O 1
ATOM 1496 N N . THR A 1 181 ? -10.071 -0.091 6.830 1.00 91.62 181 THR A N 1
ATOM 1497 C CA . THR A 1 181 ? -9.133 0.730 6.065 1.00 91.62 181 THR A CA 1
ATOM 1498 C C . THR A 1 181 ? -9.131 0.338 4.595 1.00 91.62 181 THR A C 1
ATOM 1500 O O . THR A 1 181 ? -8.881 -0.817 4.254 1.00 91.62 181 THR A O 1
ATOM 1503 N N . VAL A 1 182 ? -9.330 1.312 3.709 1.00 94.81 182 VAL A N 1
ATOM 1504 C CA . VAL A 1 182 ? -9.049 1.140 2.277 1.00 94.81 182 VAL A CA 1
ATOM 1505 C C . VAL A 1 182 ? -7.765 1.884 1.941 1.00 94.81 182 VAL A C 1
ATOM 1507 O O . VAL A 1 182 ? -7.692 3.107 2.068 1.00 94.81 182 VAL A O 1
ATOM 1510 N N . GLN A 1 183 ? -6.746 1.126 1.543 1.00 93.50 183 GLN A N 1
ATOM 1511 C CA . GLN A 1 183 ? -5.444 1.639 1.140 1.00 93.50 183 GLN A CA 1
ATOM 1512 C C . GLN A 1 183 ? -5.406 1.769 -0.378 1.00 93.50 183 GLN A C 1
ATOM 1514 O O . GLN A 1 183 ? -5.434 0.766 -1.088 1.00 93.50 183 GLN A O 1
ATOM 1519 N N . VAL A 1 184 ? -5.355 2.994 -0.880 1.00 94.00 184 VAL A N 1
ATOM 1520 C CA . VAL A 1 184 ? -5.291 3.289 -2.310 1.00 94.00 184 VAL A CA 1
ATOM 1521 C C . VAL A 1 184 ? -3.840 3.532 -2.677 1.00 94.00 184 VAL A C 1
ATOM 1523 O O . VAL A 1 184 ? -3.211 4.451 -2.152 1.00 94.00 184 VAL A O 1
ATOM 1526 N N . VAL A 1 185 ? -3.307 2.691 -3.560 1.00 91.94 185 VAL A N 1
ATOM 1527 C CA . VAL A 1 185 ? -1.897 2.731 -3.931 1.00 91.94 185 VAL A CA 1
ATOM 1528 C C . VAL A 1 185 ? -1.705 3.532 -5.206 1.00 91.94 185 VAL A C 1
ATOM 1530 O O . VAL A 1 185 ? -2.144 3.112 -6.272 1.00 91.94 185 VAL A O 1
ATOM 1533 N N . LEU A 1 186 ? -1.012 4.664 -5.091 1.00 90.12 186 LEU A N 1
ATOM 1534 C CA . LEU A 1 186 ? -0.783 5.636 -6.165 1.00 90.12 186 LEU A CA 1
ATOM 1535 C C . LEU A 1 186 ? 0.479 5.357 -6.988 1.00 90.12 186 LEU A C 1
ATOM 1537 O O . LEU A 1 186 ? 1.086 6.271 -7.539 1.00 90.12 186 LEU A O 1
ATOM 1541 N N . ARG A 1 187 ? 0.918 4.100 -7.054 1.00 88.50 187 ARG A N 1
ATOM 1542 C CA . ARG A 1 187 ? 2.031 3.751 -7.938 1.00 88.50 187 ARG A CA 1
ATOM 1543 C C . ARG A 1 187 ? 1.552 3.678 -9.377 1.00 88.50 187 ARG A C 1
ATOM 1545 O O . ARG A 1 187 ? 0.424 3.258 -9.621 1.00 88.50 187 ARG A O 1
ATOM 1552 N N . PHE A 1 188 ? 2.420 4.026 -10.317 1.00 88.00 188 PHE A N 1
ATOM 1553 C CA . PHE A 1 188 ? 2.040 4.125 -11.720 1.00 88.00 188 PHE A CA 1
ATOM 1554 C C . PHE A 1 188 ? 3.081 3.589 -12.701 1.00 88.00 188 PHE A C 1
ATOM 1556 O O . PHE A 1 188 ? 4.262 3.482 -12.393 1.00 88.00 188 PHE A O 1
ATOM 1563 N N . PHE A 1 189 ? 2.628 3.263 -13.901 1.00 87.94 189 PHE A N 1
ATOM 1564 C CA . PHE A 1 189 ? 3.456 3.000 -15.067 1.00 87.94 189 PHE A CA 1
ATOM 1565 C C . PHE A 1 189 ? 3.566 4.265 -15.909 1.00 87.94 189 PHE A C 1
ATOM 1567 O O . PHE A 1 189 ? 2.621 5.049 -15.994 1.00 87.94 189 PHE A O 1
ATOM 1574 N N . ASP A 1 190 ? 4.717 4.461 -16.534 1.00 81.50 190 ASP A N 1
ATOM 1575 C CA . ASP A 1 190 ? 5.102 5.737 -17.116 1.00 81.50 190 ASP A CA 1
ATOM 1576 C C . ASP A 1 190 ? 5.449 5.623 -18.606 1.00 81.50 190 ASP A C 1
ATOM 1578 O O . ASP A 1 190 ? 5.748 4.547 -19.126 1.00 81.50 190 ASP A O 1
ATOM 1582 N N . VAL A 1 191 ? 5.404 6.769 -19.283 1.00 68.69 191 VAL A N 1
ATOM 1583 C CA . VAL A 1 191 ? 5.518 6.954 -20.730 1.00 68.69 191 VAL A CA 1
ATOM 1584 C C . VAL A 1 191 ? 6.898 6.683 -21.345 1.00 68.69 191 VAL A C 1
ATOM 1586 O O . VAL A 1 191 ? 6.892 6.269 -22.502 1.00 68.69 191 VAL A O 1
ATOM 1589 N N . PRO A 1 192 ? 8.076 6.858 -20.698 1.00 61.12 192 PRO A N 1
ATOM 1590 C CA . PRO A 1 192 ? 9.361 6.829 -21.412 1.00 61.12 192 PRO A CA 1
ATOM 1591 C C . PRO A 1 192 ? 9.709 5.462 -22.040 1.00 61.12 192 PRO A C 1
ATOM 1593 O O . PRO A 1 192 ? 10.714 5.330 -22.728 1.00 61.12 192 PRO A O 1
ATOM 1596 N N . ALA A 1 193 ? 8.848 4.456 -21.889 1.00 62.19 193 ALA A N 1
ATOM 1597 C CA . ALA A 1 193 ? 8.890 3.154 -22.538 1.00 62.19 193 ALA A CA 1
ATOM 1598 C C . ALA A 1 193 ? 8.121 3.082 -23.888 1.00 62.19 193 ALA A C 1
ATOM 1600 O O . ALA A 1 193 ? 7.546 2.045 -24.211 1.00 62.19 193 ALA A O 1
ATOM 1601 N N . ILE A 1 194 ? 8.071 4.147 -24.703 1.00 72.00 194 ILE A N 1
ATOM 1602 C CA . ILE A 1 194 ? 7.370 4.104 -26.015 1.00 72.00 194 ILE A CA 1
ATOM 1603 C C . ILE A 1 194 ? 8.012 3.090 -26.975 1.00 72.00 194 ILE A C 1
ATOM 1605 O O . ILE A 1 194 ? 7.318 2.472 -27.776 1.00 72.00 194 ILE A O 1
ATOM 1609 N N . SER A 1 195 ? 9.326 2.890 -26.870 1.00 87.94 195 SER A N 1
ATOM 1610 C CA . SER A 1 195 ? 10.055 1.859 -27.607 1.00 87.94 195 SER A CA 1
ATOM 1611 C C . SER A 1 195 ? 10.718 0.871 -26.649 1.00 87.94 195 SER A C 1
ATOM 1613 O O . SER A 1 195 ? 11.018 1.212 -25.500 1.00 87.94 195 SER A O 1
ATOM 1615 N N . LEU A 1 196 ? 11.001 -0.341 -27.136 1.00 88.81 196 LEU A N 1
ATOM 1616 C CA . LEU A 1 196 ? 11.771 -1.332 -26.382 1.00 88.81 196 LEU A CA 1
ATOM 1617 C C . LEU A 1 196 ? 13.163 -0.789 -26.010 1.00 88.81 196 LEU A C 1
ATOM 1619 O O . LEU A 1 196 ? 13.637 -1.042 -24.910 1.00 88.81 196 LEU A O 1
ATOM 1623 N N . GLU A 1 197 ? 13.800 -0.004 -26.880 1.00 89.56 197 GLU A N 1
ATOM 1624 C CA . GLU A 1 197 ? 15.111 0.601 -26.609 1.00 89.56 197 GLU A CA 1
ATOM 1625 C C . GLU A 1 197 ? 15.046 1.623 -25.470 1.00 89.56 197 GLU A C 1
ATOM 1627 O O . GLU A 1 197 ? 15.834 1.554 -24.524 1.00 89.56 197 GLU A O 1
ATOM 1632 N N . SER A 1 198 ? 14.073 2.538 -25.522 1.00 86.31 198 SER A N 1
ATOM 1633 C CA . SER A 1 198 ? 13.850 3.537 -24.472 1.00 86.31 198 SER A CA 1
ATOM 1634 C C . SER A 1 198 ? 13.490 2.866 -23.148 1.00 86.31 198 SER A C 1
ATOM 1636 O O . SER A 1 198 ? 14.015 3.249 -22.105 1.00 86.31 198 SER A O 1
ATOM 1638 N N . PHE A 1 199 ? 12.681 1.804 -23.194 1.00 88.06 199 PHE A N 1
ATOM 1639 C CA . PHE A 1 199 ? 12.374 0.975 -22.033 1.00 88.06 199 PHE A CA 1
ATOM 1640 C C . PHE A 1 199 ? 13.627 0.323 -21.442 1.00 88.06 199 PHE A C 1
ATOM 1642 O O . PHE A 1 199 ? 13.868 0.435 -20.245 1.00 88.06 199 PHE A O 1
ATOM 1649 N N . VAL A 1 200 ? 14.458 -0.328 -22.258 1.00 88.69 200 VAL A N 1
ATOM 1650 C CA . VAL A 1 200 ? 15.688 -0.980 -21.784 1.00 88.69 200 VAL A CA 1
ATOM 1651 C C . VAL A 1 200 ? 16.659 0.046 -21.201 1.00 88.69 200 VAL A C 1
ATOM 1653 O O . VAL A 1 200 ? 17.194 -0.175 -20.114 1.00 88.69 200 VAL A O 1
ATOM 1656 N N . SER A 1 201 ? 16.839 1.188 -21.867 1.00 87.62 201 SER A N 1
ATOM 1657 C CA . SER A 1 201 ? 17.649 2.306 -21.368 1.00 87.62 201 SER A CA 1
ATOM 1658 C C . SER A 1 201 ? 17.144 2.803 -20.011 1.00 87.62 201 SER A C 1
ATOM 1660 O O . SER A 1 201 ? 17.905 2.892 -19.043 1.00 87.62 201 SER A O 1
ATOM 1662 N N . TYR A 1 202 ? 15.835 3.029 -19.905 1.00 83.75 202 TYR A N 1
ATOM 1663 C CA . TYR A 1 202 ? 15.171 3.416 -18.668 1.00 83.75 202 TYR A CA 1
ATOM 1664 C C . TYR A 1 202 ? 15.404 2.388 -17.549 1.00 83.75 202 TYR A C 1
ATOM 1666 O O . TYR A 1 202 ? 15.782 2.741 -16.428 1.00 83.75 202 TYR A O 1
ATOM 1674 N N . MET A 1 203 ? 15.262 1.098 -17.856 1.00 83.62 203 MET A N 1
ATOM 1675 C CA . MET A 1 203 ? 15.475 0.024 -16.891 1.00 83.62 203 MET A CA 1
ATOM 1676 C C . MET A 1 203 ? 16.929 -0.080 -16.432 1.00 83.62 203 MET A C 1
ATOM 1678 O O . MET A 1 203 ? 17.174 -0.273 -15.240 1.00 83.62 203 MET A O 1
ATOM 1682 N N . ILE A 1 204 ? 17.891 0.118 -17.336 1.00 85.69 204 ILE A N 1
ATOM 1683 C CA . ILE A 1 204 ? 19.315 0.215 -16.999 1.00 85.69 204 ILE A CA 1
ATOM 1684 C C . ILE A 1 204 ? 19.544 1.347 -15.998 1.00 85.69 204 ILE A C 1
ATOM 1686 O O . ILE A 1 204 ? 20.163 1.122 -14.957 1.00 85.69 204 ILE A O 1
ATOM 1690 N N . GLN A 1 205 ? 19.030 2.549 -16.276 1.00 82.88 205 GLN A N 1
ATOM 1691 C CA . GLN A 1 205 ? 19.190 3.694 -15.377 1.00 82.88 205 GLN A CA 1
ATOM 1692 C C . GLN A 1 205 ? 18.552 3.438 -14.010 1.00 82.88 205 GLN A C 1
ATOM 1694 O O . GLN A 1 205 ? 19.167 3.714 -12.979 1.00 82.88 205 GLN A O 1
ATOM 1699 N N . ARG A 1 206 ? 17.351 2.854 -13.990 1.00 78.75 206 ARG A N 1
ATOM 1700 C CA . ARG A 1 206 ? 16.629 2.513 -12.760 1.00 78.75 206 ARG A CA 1
ATOM 1701 C C . ARG A 1 206 ? 17.411 1.520 -11.900 1.00 78.75 206 ARG A C 1
ATOM 1703 O O . ARG A 1 206 ? 17.557 1.740 -10.698 1.00 78.75 206 ARG A O 1
ATOM 1710 N N . VAL A 1 207 ? 17.948 0.452 -12.497 1.00 80.69 207 VAL A N 1
ATOM 1711 C CA . VAL A 1 207 ? 18.765 -0.534 -11.771 1.00 80.69 207 VAL A CA 1
ATOM 1712 C C . VAL A 1 207 ? 20.087 0.085 -11.306 1.00 80.69 207 VAL A C 1
ATOM 1714 O O . VAL A 1 207 ? 20.450 -0.102 -10.146 1.00 80.69 207 VAL A O 1
ATOM 1717 N N . ARG A 1 208 ? 20.770 0.885 -12.141 1.00 82.38 208 ARG A N 1
ATOM 1718 C CA . ARG A 1 208 ? 22.014 1.593 -11.770 1.00 82.38 208 ARG A CA 1
ATOM 1719 C C . ARG A 1 208 ? 21.821 2.516 -10.572 1.00 82.38 208 ARG A C 1
ATOM 1721 O O . ARG A 1 208 ? 22.481 2.320 -9.557 1.00 82.38 208 ARG A O 1
ATOM 1728 N N . LYS A 1 209 ? 20.856 3.438 -10.640 1.00 75.69 209 LYS A N 1
ATOM 1729 C CA . LYS A 1 209 ? 20.549 4.365 -9.538 1.00 75.69 209 LYS A CA 1
ATOM 1730 C C . LYS A 1 209 ? 20.168 3.623 -8.264 1.00 75.69 209 LYS A C 1
ATOM 1732 O O . LYS A 1 209 ? 20.464 4.074 -7.160 1.00 75.69 209 LYS A O 1
ATOM 1737 N N . ARG A 1 210 ? 19.534 2.453 -8.390 1.00 72.94 210 ARG A N 1
ATOM 1738 C CA . ARG A 1 210 ? 19.229 1.617 -7.231 1.00 72.94 210 ARG A CA 1
ATOM 1739 C C . ARG A 1 210 ? 20.476 0.976 -6.628 1.00 72.94 210 ARG A C 1
ATOM 1741 O O . ARG A 1 210 ? 20.589 0.995 -5.406 1.00 72.94 210 ARG A O 1
ATOM 1748 N N . ILE A 1 211 ? 21.386 0.448 -7.451 1.00 76.25 211 ILE A N 1
ATOM 1749 C CA . ILE A 1 211 ? 22.694 -0.075 -7.019 1.00 76.25 211 ILE A CA 1
ATOM 1750 C C . ILE A 1 211 ? 23.510 1.033 -6.334 1.00 76.25 211 ILE A C 1
ATOM 1752 O O . ILE A 1 211 ? 24.081 0.794 -5.272 1.00 76.25 211 ILE A O 1
ATOM 1756 N N . GLU A 1 212 ? 23.522 2.243 -6.898 1.00 74.00 212 GLU A N 1
ATOM 1757 C CA . GLU A 1 212 ? 24.194 3.426 -6.341 1.00 74.00 212 GLU A CA 1
ATOM 1758 C C . GLU A 1 212 ? 23.594 3.843 -4.999 1.00 74.00 212 GLU A C 1
ATOM 1760 O O . GLU A 1 212 ? 24.313 3.898 -4.008 1.00 74.00 212 GLU A O 1
ATOM 1765 N N . HIS A 1 213 ? 22.272 4.024 -4.919 1.00 67.69 213 HIS A N 1
ATOM 1766 C CA . HIS A 1 213 ? 21.604 4.362 -3.659 1.00 67.69 213 HIS A CA 1
ATOM 1767 C C . HIS A 1 213 ? 21.897 3.328 -2.570 1.00 67.69 213 HIS A C 1
ATOM 1769 O O . HIS A 1 213 ? 22.091 3.639 -1.397 1.00 67.69 213 HIS A O 1
ATOM 1775 N N . GLU A 1 214 ? 21.946 2.064 -2.962 1.00 66.75 214 GLU A N 1
ATOM 1776 C CA . GLU A 1 214 ? 22.318 0.985 -2.077 1.00 66.75 214 GLU A CA 1
ATOM 1777 C C . GLU A 1 214 ? 23.772 1.020 -1.626 1.00 66.75 214 GLU A C 1
ATOM 1779 O O . GLU A 1 214 ? 24.057 0.628 -0.489 1.00 66.75 214 GLU A O 1
ATOM 1784 N N . LYS A 1 215 ? 24.686 1.417 -2.511 1.00 70.12 215 LYS A N 1
ATOM 1785 C CA . LYS A 1 215 ? 26.086 1.659 -2.181 1.00 70.12 215 LYS A CA 1
ATOM 1786 C C . LYS A 1 215 ? 26.191 2.816 -1.191 1.00 70.12 215 LYS A C 1
ATOM 1788 O O . LYS A 1 215 ? 26.821 2.626 -0.164 1.00 70.12 215 LYS A O 1
ATOM 1793 N N . ASP A 1 216 ? 25.480 3.918 -1.408 1.00 65.12 216 ASP A N 1
ATOM 1794 C CA . ASP A 1 216 ? 25.477 5.073 -0.503 1.00 65.12 216 ASP A CA 1
ATOM 1795 C C . ASP A 1 216 ? 24.912 4.722 0.876 1.00 65.12 216 ASP A C 1
ATOM 1797 O O . ASP A 1 216 ? 25.514 5.034 1.902 1.00 65.12 216 ASP A O 1
ATOM 1801 N N . CYS A 1 217 ? 23.779 4.010 0.929 1.00 60.31 217 CYS A N 1
ATOM 1802 C CA . CYS A 1 217 ? 23.251 3.499 2.193 1.00 60.31 217 CYS A CA 1
ATOM 1803 C C . CYS A 1 217 ? 24.240 2.544 2.860 1.00 60.31 217 CYS A C 1
ATOM 1805 O O . CYS A 1 217 ? 24.364 2.549 4.079 1.00 60.31 217 CYS A O 1
ATOM 1807 N N . TYR A 1 218 ? 24.931 1.717 2.073 1.00 62.66 218 TYR A N 1
ATOM 1808 C CA . TYR A 1 218 ? 25.938 0.807 2.592 1.00 62.66 218 TYR A CA 1
ATOM 1809 C C . TYR A 1 218 ? 27.142 1.560 3.153 1.00 62.66 218 TYR A C 1
ATOM 1811 O O . TYR A 1 218 ? 27.529 1.258 4.268 1.00 62.66 218 TYR A O 1
ATOM 1819 N N . ASP A 1 219 ? 27.684 2.553 2.451 1.00 64.81 219 ASP A N 1
ATOM 1820 C CA . ASP A 1 219 ? 28.827 3.356 2.892 1.00 64.81 219 ASP A CA 1
ATOM 1821 C C . ASP A 1 219 ? 28.471 4.230 4.110 1.00 64.81 219 ASP A C 1
ATOM 1823 O O . ASP A 1 219 ? 29.271 4.340 5.035 1.00 64.81 219 ASP A O 1
ATOM 1827 N N . MET A 1 220 ? 27.238 4.746 4.188 1.00 56.16 220 MET A N 1
ATOM 1828 C CA . MET A 1 220 ? 26.709 5.446 5.370 1.00 56.16 220 MET A CA 1
ATOM 1829 C C . MET A 1 220 ? 26.569 4.516 6.585 1.00 56.16 220 MET A C 1
ATOM 1831 O O . MET A 1 220 ? 26.802 4.928 7.719 1.00 56.16 220 MET A O 1
ATOM 1835 N N . ILE A 1 221 ? 26.197 3.255 6.354 1.00 57.16 221 ILE A N 1
ATOM 1836 C CA . ILE A 1 221 ? 26.075 2.227 7.396 1.00 57.16 221 ILE A CA 1
ATOM 1837 C C . ILE A 1 221 ? 27.424 1.533 7.645 1.00 57.16 221 ILE A C 1
ATOM 1839 O O . ILE A 1 221 ? 27.575 0.868 8.653 1.00 57.16 221 ILE A O 1
ATOM 1843 N N . ARG A 1 222 ? 28.447 1.705 6.801 1.00 53.16 222 ARG A N 1
ATOM 1844 C CA . ARG A 1 222 ? 29.752 1.028 6.915 1.00 53.16 222 ARG A CA 1
ATOM 1845 C C . ARG A 1 222 ? 30.539 1.436 8.167 1.00 53.16 222 ARG A C 1
ATOM 1847 O O . ARG A 1 222 ? 31.446 0.710 8.553 1.00 53.16 222 ARG A O 1
ATOM 1854 N N . GLY A 1 223 ? 30.171 2.550 8.807 1.00 55.97 223 GLY A N 1
ATOM 1855 C CA . GLY A 1 223 ? 30.635 2.933 10.151 1.00 55.97 223 GLY A CA 1
ATOM 1856 C C . GLY A 1 223 ? 29.847 2.292 11.307 1.00 55.97 223 GLY A C 1
ATOM 1857 O O . GLY A 1 223 ? 30.237 2.408 12.462 1.00 55.97 223 GLY A O 1
ATOM 1858 N N . LEU A 1 224 ? 28.744 1.610 11.003 1.00 50.66 224 LEU A N 1
ATOM 1859 C CA . LEU A 1 224 ? 27.949 0.780 11.899 1.00 50.66 224 LEU A CA 1
ATOM 1860 C C . LEU A 1 224 ? 28.224 -0.670 11.502 1.00 50.66 224 LEU A C 1
ATOM 1862 O O . LEU A 1 224 ? 27.550 -1.256 10.659 1.00 50.66 224 LEU A O 1
ATOM 1866 N N . THR A 1 225 ? 29.303 -1.222 12.033 1.00 54.28 225 THR A N 1
ATOM 1867 C CA . THR A 1 225 ? 29.678 -2.626 11.865 1.00 54.28 225 THR A CA 1
ATOM 1868 C C . THR A 1 225 ? 28.434 -3.510 12.177 1.00 54.28 225 THR A C 1
ATOM 1870 O O . THR A 1 225 ? 27.659 -3.207 13.080 1.00 54.28 225 THR A O 1
ATOM 1873 N N . TYR A 1 226 ? 28.115 -4.474 11.301 1.00 55.81 226 TYR A N 1
ATOM 1874 C CA . TYR A 1 226 ? 26.889 -5.306 11.304 1.00 55.81 226 TYR A CA 1
ATOM 1875 C C . TYR A 1 226 ? 27.318 -6.790 11.339 1.00 55.81 226 TYR A C 1
ATOM 1877 O O . TYR A 1 226 ? 28.257 -7.121 10.607 1.00 55.81 226 TYR A O 1
ATOM 1885 N N . PRO A 1 227 ? 26.658 -7.712 12.077 1.00 51.56 227 PRO A N 1
ATOM 1886 C CA . PRO A 1 227 ? 27.186 -9.070 12.296 1.00 51.56 227 PRO A CA 1
ATOM 1887 C C . PRO A 1 227 ? 26.900 -10.091 11.197 1.00 51.56 227 PRO A C 1
ATOM 1889 O O . PRO A 1 227 ? 27.413 -11.203 11.255 1.00 51.56 227 PRO A O 1
ATOM 1892 N N . GLU A 1 228 ? 26.081 -9.790 10.193 1.00 61.28 228 GLU A N 1
ATOM 1893 C CA . GLU A 1 228 ? 25.654 -10.819 9.240 1.00 61.28 228 GLU A CA 1
ATOM 1894 C C . GLU A 1 228 ? 26.523 -10.803 7.977 1.00 61.28 228 GLU A C 1
ATOM 1896 O O . GLU A 1 228 ? 26.119 -10.328 6.915 1.00 61.28 228 GLU A O 1
ATOM 1901 N N . LEU A 1 229 ? 27.740 -11.352 8.087 1.00 57.75 229 LEU A N 1
ATOM 1902 C CA . LEU A 1 229 ? 28.633 -11.619 6.946 1.00 57.75 229 LEU A CA 1
ATOM 1903 C C . LEU A 1 229 ? 27.904 -12.359 5.811 1.00 57.75 229 LEU A C 1
ATOM 1905 O O . LEU A 1 229 ? 28.056 -11.988 4.650 1.00 57.75 229 LEU A O 1
ATOM 1909 N N . ALA A 1 230 ? 27.030 -13.313 6.143 1.00 60.19 230 ALA A N 1
ATOM 1910 C CA . ALA A 1 230 ? 26.218 -14.037 5.166 1.00 60.19 230 ALA A CA 1
ATOM 1911 C C . ALA A 1 230 ? 25.197 -13.137 4.439 1.00 60.19 230 ALA A C 1
ATOM 1913 O O . ALA A 1 230 ? 25.040 -13.235 3.221 1.00 60.19 230 ALA A O 1
ATOM 1914 N N . GLU A 1 231 ? 24.524 -12.215 5.142 1.00 64.62 231 GLU A N 1
ATOM 1915 C CA . GLU A 1 231 ? 23.600 -11.267 4.501 1.00 64.62 231 GLU A CA 1
ATOM 1916 C C . GLU A 1 231 ? 24.366 -10.229 3.663 1.00 64.62 231 GLU A C 1
ATOM 1918 O O . GLU A 1 231 ? 23.918 -9.835 2.582 1.00 64.62 231 GLU A O 1
ATOM 1923 N N . ARG A 1 232 ? 25.567 -9.842 4.107 1.00 64.19 232 ARG A N 1
ATOM 1924 C CA . ARG A 1 232 ? 26.482 -8.959 3.373 1.00 64.19 232 ARG A CA 1
ATOM 1925 C C . ARG A 1 232 ? 26.973 -9.599 2.077 1.00 64.19 232 ARG A C 1
ATOM 1927 O O . ARG A 1 232 ? 26.894 -8.957 1.031 1.00 64.19 232 ARG A O 1
ATOM 1934 N N . GLU A 1 233 ? 27.447 -10.838 2.124 1.00 63.56 233 GLU A N 1
ATOM 1935 C CA . GLU A 1 233 ? 27.871 -11.593 0.942 1.00 63.56 233 GLU A CA 1
ATOM 1936 C C . GLU A 1 233 ? 26.711 -11.808 -0.022 1.00 63.56 233 GLU A C 1
ATOM 1938 O O . GLU A 1 233 ? 26.856 -11.561 -1.221 1.00 63.56 233 GLU A O 1
ATOM 1943 N N . ALA A 1 234 ? 25.531 -12.164 0.496 1.00 68.31 234 ALA A N 1
ATOM 1944 C CA . ALA A 1 234 ? 24.330 -12.272 -0.316 1.00 68.31 234 ALA A CA 1
ATOM 1945 C C . ALA A 1 234 ? 24.004 -10.946 -1.010 1.00 68.31 234 ALA A C 1
ATOM 1947 O O . ALA A 1 234 ? 23.746 -10.925 -2.209 1.00 68.31 234 ALA A O 1
ATOM 1948 N N . LYS A 1 235 ? 24.071 -9.817 -0.299 1.00 68.31 235 LYS A N 1
ATOM 1949 C CA . LYS A 1 235 ? 23.793 -8.492 -0.866 1.00 68.31 235 LYS A CA 1
ATOM 1950 C C . LYS A 1 235 ? 24.825 -8.063 -1.911 1.00 68.31 235 LYS A C 1
ATOM 1952 O O . LYS A 1 235 ? 24.449 -7.514 -2.943 1.00 68.31 235 LYS A O 1
ATOM 1957 N N . VAL A 1 236 ? 26.113 -8.313 -1.672 1.00 68.38 236 VAL A N 1
ATOM 1958 C CA . VAL A 1 236 ? 27.181 -8.038 -2.648 1.00 68.38 236 VAL A CA 1
ATOM 1959 C C . VAL A 1 236 ? 26.994 -8.895 -3.899 1.00 68.38 236 VAL A C 1
ATOM 1961 O O . VAL A 1 236 ? 27.051 -8.360 -5.006 1.00 68.38 236 VAL A O 1
ATOM 1964 N N . ARG A 1 237 ? 26.684 -10.187 -3.738 1.00 69.31 237 ARG A N 1
ATOM 1965 C CA . ARG A 1 237 ? 26.417 -11.096 -4.859 1.00 69.31 237 ARG A CA 1
ATOM 1966 C C . ARG A 1 237 ? 25.211 -10.637 -5.684 1.00 69.31 237 ARG A C 1
ATOM 1968 O O . ARG A 1 237 ? 25.334 -10.483 -6.892 1.00 69.31 237 ARG A O 1
ATOM 1975 N N . ARG A 1 238 ? 24.103 -10.274 -5.028 1.00 70.12 238 ARG A N 1
ATOM 1976 C CA . ARG A 1 238 ? 22.905 -9.693 -5.668 1.00 70.12 238 ARG A CA 1
ATOM 1977 C C . ARG A 1 238 ? 23.210 -8.444 -6.495 1.00 70.12 238 ARG A C 1
ATOM 1979 O O . ARG A 1 238 ? 22.659 -8.266 -7.578 1.00 70.12 238 ARG A O 1
ATOM 1986 N N . ARG A 1 239 ? 24.085 -7.563 -5.997 1.00 71.06 239 ARG A N 1
ATOM 1987 C CA . ARG A 1 239 ? 24.519 -6.368 -6.741 1.00 71.06 239 ARG A CA 1
ATOM 1988 C C . ARG A 1 239 ? 25.358 -6.732 -7.953 1.00 71.06 239 ARG A C 1
ATOM 1990 O O . ARG A 1 239 ? 25.146 -6.147 -9.008 1.00 71.06 239 ARG A O 1
ATOM 1997 N N . ALA A 1 240 ? 26.291 -7.669 -7.801 1.00 71.69 240 ALA A N 1
ATOM 1998 C CA . ALA A 1 240 ? 27.120 -8.140 -8.903 1.00 71.69 240 ALA A CA 1
ATOM 1999 C C . ALA A 1 240 ? 26.262 -8.776 -10.009 1.00 71.69 240 ALA A C 1
ATOM 2001 O O . ALA A 1 240 ? 26.449 -8.461 -11.180 1.00 71.69 240 ALA A O 1
ATOM 2002 N N . GLU A 1 241 ? 25.265 -9.582 -9.639 1.00 76.25 241 GLU A N 1
ATOM 2003 C CA . GLU A 1 241 ? 24.289 -10.152 -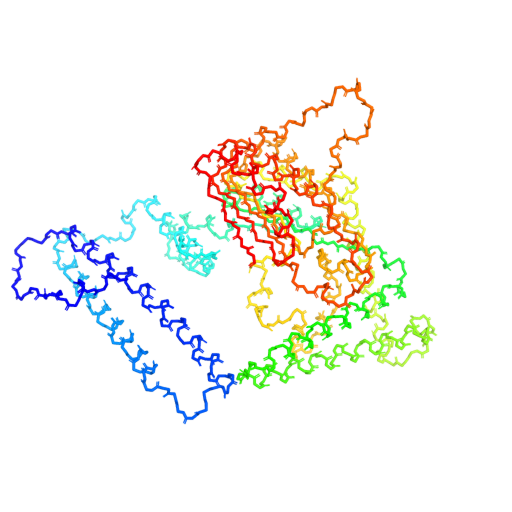10.573 1.00 76.25 241 GLU A CA 1
ATOM 2004 C C . GLU A 1 241 ? 23.479 -9.056 -11.275 1.00 76.25 241 GLU A C 1
ATOM 2006 O O . GLU A 1 241 ? 23.469 -8.985 -12.502 1.00 76.25 241 GLU A O 1
ATOM 2011 N N . ALA A 1 242 ? 22.855 -8.141 -10.528 1.00 75.19 242 ALA A N 1
ATOM 2012 C CA . ALA A 1 242 ? 22.097 -7.035 -11.116 1.00 75.19 242 ALA A CA 1
ATOM 2013 C C . ALA A 1 242 ? 22.955 -6.163 -12.049 1.00 75.19 242 ALA A C 1
ATOM 2015 O O . ALA A 1 242 ? 22.490 -5.735 -13.106 1.00 75.19 242 ALA A O 1
ATOM 2016 N N . PHE A 1 243 ? 24.218 -5.933 -11.687 1.00 78.31 243 PHE A N 1
ATOM 2017 C CA . PHE A 1 243 ? 25.181 -5.227 -12.522 1.00 78.31 243 PHE A CA 1
ATOM 2018 C C . PHE A 1 243 ? 25.496 -6.001 -13.808 1.00 78.31 243 PHE A C 1
ATOM 2020 O O . PHE A 1 243 ? 25.498 -5.407 -14.883 1.00 78.31 243 PHE A O 1
ATOM 2027 N N . LEU A 1 244 ? 25.673 -7.324 -13.733 1.00 81.19 244 LEU A N 1
ATOM 2028 C CA . LEU A 1 244 ? 25.857 -8.174 -14.910 1.00 81.19 244 LEU A CA 1
ATOM 2029 C C . LEU A 1 244 ? 24.654 -8.085 -15.861 1.00 81.19 244 LEU A C 1
ATOM 2031 O O . LEU A 1 244 ? 24.842 -7.905 -17.064 1.00 81.19 244 LEU A O 1
ATOM 2035 N N . HIS A 1 245 ? 23.424 -8.135 -15.337 1.00 81.25 245 HIS A N 1
ATOM 2036 C CA . HIS A 1 245 ? 22.211 -7.925 -16.136 1.00 81.25 245 HIS A CA 1
ATOM 2037 C C . HIS A 1 245 ? 22.226 -6.564 -16.838 1.00 81.25 245 HIS A C 1
ATOM 2039 O O . HIS A 1 245 ? 21.992 -6.498 -18.044 1.00 81.25 245 HIS A O 1
ATOM 2045 N N . VAL A 1 246 ? 22.567 -5.496 -16.112 1.00 82.38 246 VAL A N 1
ATOM 2046 C CA . VAL A 1 246 ? 22.715 -4.147 -16.675 1.00 82.38 246 VAL A CA 1
ATOM 2047 C C . VAL A 1 246 ? 23.766 -4.107 -17.783 1.00 82.38 246 VAL A C 1
ATOM 2049 O O . VAL A 1 246 ? 23.516 -3.495 -18.818 1.00 82.38 246 VAL A O 1
ATOM 2052 N N . CYS A 1 247 ? 24.918 -4.756 -17.607 1.00 84.44 247 CYS A N 1
ATOM 2053 C CA . CYS A 1 247 ? 25.961 -4.824 -18.631 1.00 84.44 247 CYS A CA 1
ATOM 2054 C C . CYS A 1 247 ? 25.475 -5.535 -19.897 1.00 84.44 247 CYS A C 1
ATOM 2056 O O . CYS A 1 247 ? 25.686 -5.022 -20.995 1.00 84.44 247 CYS A O 1
ATOM 2058 N N . ILE A 1 248 ? 24.794 -6.676 -19.753 1.00 85.00 248 ILE A N 1
ATOM 2059 C CA . ILE A 1 248 ? 24.234 -7.425 -20.886 1.00 85.00 248 ILE A CA 1
ATOM 2060 C C . ILE A 1 248 ? 23.191 -6.576 -21.619 1.00 85.00 248 ILE A C 1
ATOM 2062 O O . ILE A 1 248 ? 23.248 -6.442 -22.837 1.00 85.00 248 ILE A O 1
ATOM 2066 N N . TRP A 1 249 ? 22.261 -5.950 -20.894 1.00 87.50 249 TRP A N 1
ATOM 2067 C CA . TRP A 1 249 ? 21.234 -5.096 -21.495 1.00 87.50 249 TRP A CA 1
ATOM 2068 C C . TRP A 1 249 ? 21.823 -3.868 -22.182 1.00 87.50 249 TRP A C 1
ATOM 2070 O O . TRP A 1 249 ? 21.373 -3.489 -23.259 1.00 87.50 249 TRP A O 1
ATOM 2080 N N . HIS A 1 250 ? 22.847 -3.262 -21.582 1.00 89.12 250 HIS A N 1
ATOM 2081 C CA . HIS A 1 250 ? 23.552 -2.139 -22.179 1.00 89.12 250 HIS A CA 1
ATOM 2082 C C . HIS A 1 250 ? 24.230 -2.551 -23.484 1.00 89.12 250 HIS A C 1
ATOM 2084 O O . HIS A 1 250 ? 24.118 -1.833 -24.469 1.00 89.12 250 HIS A O 1
ATOM 2090 N N . ARG A 1 251 ? 24.883 -3.718 -23.527 1.00 87.44 251 ARG A N 1
ATOM 2091 C CA . ARG A 1 251 ? 25.501 -4.234 -24.754 1.00 87.44 251 ARG A CA 1
ATOM 2092 C C . ARG A 1 251 ? 24.462 -4.515 -25.838 1.00 87.44 251 ARG A C 1
ATOM 2094 O O . ARG A 1 251 ? 24.615 -4.040 -26.959 1.00 87.44 251 ARG A O 1
ATOM 2101 N N . LEU A 1 252 ? 23.371 -5.195 -25.474 1.00 86.69 252 LEU A N 1
ATOM 2102 C CA . LEU A 1 252 ? 22.229 -5.446 -26.359 1.00 86.69 252 LEU A CA 1
ATOM 2103 C C . LEU A 1 252 ? 21.689 -4.154 -26.988 1.00 86.69 252 LEU A C 1
ATOM 2105 O O . LEU A 1 252 ? 21.362 -4.138 -28.176 1.00 86.69 252 LEU A O 1
ATOM 2109 N N . LEU A 1 253 ? 21.612 -3.082 -26.195 1.00 87.69 253 LEU A N 1
ATOM 2110 C CA . LEU A 1 253 ? 21.155 -1.768 -26.629 1.00 87.69 253 LEU A CA 1
ATOM 2111 C C . LEU A 1 253 ? 22.187 -1.062 -27.528 1.00 87.69 253 LEU A C 1
ATOM 2113 O O . LEU A 1 253 ? 21.848 -0.646 -28.632 1.00 87.69 253 LEU A O 1
ATOM 2117 N N . THR A 1 254 ? 23.445 -0.940 -27.090 1.00 87.81 254 THR A N 1
ATOM 2118 C CA . THR A 1 254 ? 24.497 -0.201 -27.815 1.00 87.81 254 THR A CA 1
ATOM 2119 C C . THR A 1 254 ? 24.867 -0.859 -29.144 1.00 87.81 254 THR A C 1
ATOM 2121 O O . THR A 1 254 ? 25.070 -0.162 -30.134 1.00 87.81 254 THR A O 1
ATOM 2124 N N . GLU A 1 255 ? 24.909 -2.190 -29.198 1.00 89.06 255 GLU A N 1
ATOM 2125 C CA . GLU A 1 255 ? 25.243 -2.948 -30.413 1.00 89.06 255 GLU A CA 1
ATOM 2126 C C . GLU A 1 255 ? 24.020 -3.198 -31.314 1.00 89.06 255 GLU A C 1
ATOM 2128 O O . GLU A 1 255 ? 24.124 -3.905 -32.314 1.00 89.06 255 GLU A O 1
ATOM 2133 N N . ARG A 1 256 ? 22.844 -2.645 -30.967 1.00 86.44 256 ARG A N 1
ATOM 2134 C CA . ARG A 1 256 ? 21.563 -2.847 -31.678 1.00 86.44 256 ARG A CA 1
ATOM 2135 C C . ARG A 1 256 ? 21.187 -4.326 -31.869 1.00 86.44 256 ARG A C 1
ATOM 2137 O O . ARG A 1 256 ? 20.447 -4.694 -32.783 1.00 86.44 256 ARG A O 1
ATOM 2144 N N . LYS A 1 257 ? 21.660 -5.185 -30.964 1.00 87.25 257 LYS A N 1
ATOM 2145 C CA . LYS A 1 257 ? 21.429 -6.637 -30.977 1.00 87.25 257 LYS A CA 1
ATOM 2146 C C . LYS A 1 257 ? 20.045 -7.054 -30.496 1.00 87.25 257 LYS A C 1
ATOM 2148 O O . LYS A 1 257 ? 19.667 -8.206 -30.680 1.00 87.25 257 LYS A O 1
ATOM 2153 N N . LEU A 1 258 ? 19.264 -6.129 -29.933 1.00 81.81 258 LEU A N 1
ATOM 2154 C CA . LEU A 1 258 ? 17.869 -6.382 -29.551 1.00 81.81 258 LEU A CA 1
ATOM 2155 C C . LEU A 1 258 ? 17.005 -6.880 -30.726 1.00 81.81 258 LEU A C 1
ATOM 2157 O O . LEU A 1 258 ? 16.040 -7.602 -30.486 1.00 81.81 258 LEU A O 1
ATOM 2161 N N . PHE A 1 259 ? 17.364 -6.533 -31.970 1.00 80.50 259 PHE A N 1
ATOM 2162 C CA . PHE A 1 259 ? 16.578 -6.853 -33.171 1.00 80.50 259 PHE A CA 1
ATOM 2163 C C . PHE A 1 259 ? 17.349 -7.605 -34.263 1.00 80.50 259 PHE A C 1
ATOM 2165 O O . PHE A 1 259 ? 16.728 -8.158 -35.165 1.00 80.50 259 PHE A O 1
ATOM 2172 N N . SER A 1 260 ? 18.685 -7.630 -34.218 1.00 82.12 260 SER A N 1
ATOM 2173 C CA . SER A 1 260 ? 19.503 -8.106 -35.344 1.00 82.12 260 SER A CA 1
ATOM 2174 C C . SER A 1 260 ? 19.649 -9.627 -35.437 1.00 82.12 260 SER A C 1
ATOM 2176 O O . SER A 1 260 ? 20.196 -10.122 -36.418 1.00 82.12 260 SER A O 1
ATOM 2178 N N . GLY A 1 261 ? 19.222 -10.380 -34.416 1.00 77.81 261 GLY A N 1
ATOM 2179 C CA . GLY A 1 261 ? 19.417 -11.835 -34.345 1.00 77.81 261 GLY A CA 1
ATOM 2180 C C . GLY A 1 261 ? 20.881 -12.276 -34.180 1.00 77.81 261 GLY A C 1
ATOM 2181 O O . GLY A 1 261 ? 21.134 -13.461 -34.005 1.00 77.81 261 GLY A O 1
ATOM 2182 N N . ALA A 1 262 ? 21.837 -11.340 -34.169 1.00 81.00 262 ALA A N 1
ATOM 2183 C CA . ALA A 1 262 ? 23.278 -11.587 -34.051 1.00 81.00 262 ALA A CA 1
ATOM 2184 C C . ALA A 1 262 ? 23.766 -11.707 -32.589 1.00 81.00 262 ALA A C 1
ATOM 2186 O O . ALA A 1 262 ? 24.932 -11.450 -32.289 1.00 81.00 262 ALA A O 1
ATOM 2187 N N . ALA A 1 263 ? 22.856 -12.021 -31.669 1.00 83.81 263 ALA A N 1
ATOM 2188 C CA . ALA A 1 263 ? 23.128 -12.162 -30.245 1.00 83.81 263 ALA A CA 1
ATOM 2189 C C . ALA A 1 263 ? 23.618 -13.582 -29.926 1.00 83.81 263 ALA A C 1
ATOM 2191 O O . ALA A 1 263 ? 23.119 -14.550 -30.501 1.00 83.81 263 ALA A O 1
ATOM 2192 N N . ASP A 1 264 ? 24.553 -13.714 -28.982 1.00 90.31 264 ASP A N 1
ATOM 2193 C CA . ASP A 1 264 ? 24.888 -15.031 -28.430 1.00 90.31 264 ASP A CA 1
ATOM 2194 C C . ASP A 1 264 ? 23.689 -15.640 -27.669 1.00 90.31 264 ASP A C 1
ATOM 2196 O O . ASP A 1 264 ? 22.665 -14.988 -27.451 1.00 90.31 264 ASP A O 1
ATOM 2200 N N . GLU A 1 265 ? 23.777 -16.908 -27.260 1.00 88.06 265 GLU A N 1
ATOM 2201 C CA . GLU A 1 265 ? 22.653 -17.598 -26.610 1.00 88.06 265 GLU A CA 1
ATOM 2202 C C . GLU A 1 265 ? 22.165 -16.884 -25.330 1.00 88.06 265 GLU A C 1
ATOM 2204 O O . GLU A 1 265 ? 20.958 -16.819 -25.057 1.00 88.06 265 GLU A O 1
ATOM 2209 N N . VAL A 1 266 ? 23.088 -16.305 -24.555 1.00 84.31 266 VAL A N 1
ATOM 2210 C CA . VAL A 1 266 ? 22.790 -15.607 -23.297 1.00 84.31 266 VAL A CA 1
ATOM 2211 C C . VAL A 1 266 ? 22.125 -14.261 -23.584 1.00 84.31 266 VAL A C 1
ATOM 2213 O O . VAL A 1 266 ? 21.092 -13.932 -22.994 1.00 84.31 266 VAL A O 1
ATOM 2216 N N . GLU A 1 267 ? 22.667 -13.501 -24.527 1.00 86.00 267 GLU A N 1
ATOM 2217 C CA . GLU A 1 267 ? 22.136 -12.230 -25.009 1.00 86.00 267 GLU A CA 1
ATOM 2218 C C . GLU A 1 267 ? 20.747 -12.406 -25.633 1.00 86.00 267 GLU A C 1
ATOM 2220 O O . GLU A 1 267 ? 19.810 -11.694 -25.263 1.00 86.00 267 GLU A O 1
ATOM 2225 N N . ALA A 1 268 ? 20.565 -13.409 -26.495 1.00 86.62 268 ALA A N 1
ATOM 2226 C CA . ALA A 1 268 ? 19.285 -13.738 -27.118 1.00 86.62 268 ALA A CA 1
ATOM 2227 C C . ALA A 1 268 ? 18.229 -14.111 -26.069 1.00 86.62 268 ALA A C 1
ATOM 2229 O O . ALA A 1 268 ? 17.045 -13.783 -26.190 1.00 86.62 268 ALA A O 1
ATOM 2230 N N . ARG A 1 269 ? 18.644 -14.782 -24.991 1.00 86.44 269 ARG A N 1
ATOM 2231 C CA . ARG A 1 269 ? 17.774 -15.086 -23.856 1.00 86.44 269 ARG A CA 1
ATOM 2232 C C . ARG A 1 269 ? 17.359 -13.829 -23.095 1.00 86.44 269 ARG A C 1
ATOM 2234 O O . ARG A 1 269 ? 16.178 -13.689 -22.787 1.00 86.44 269 ARG A O 1
ATOM 2241 N N . HIS A 1 270 ? 18.283 -12.911 -22.818 1.00 86.06 270 HIS A N 1
ATOM 2242 C CA . HIS A 1 270 ? 17.954 -11.632 -22.178 1.00 86.06 270 HIS A CA 1
ATOM 2243 C C . HIS A 1 270 ? 17.053 -10.766 -23.063 1.00 86.06 270 HIS A C 1
ATOM 2245 O O . HIS A 1 270 ? 16.084 -10.205 -22.557 1.00 86.06 270 HIS A O 1
ATOM 2251 N N . ALA A 1 271 ? 17.314 -10.705 -24.370 1.00 88.38 271 ALA A N 1
ATOM 2252 C CA . ALA A 1 271 ? 16.488 -9.974 -25.327 1.00 88.38 271 ALA A CA 1
ATOM 2253 C C . ALA A 1 271 ? 15.040 -10.492 -25.341 1.00 88.38 271 ALA A C 1
ATOM 2255 O O . ALA A 1 271 ? 14.104 -9.697 -25.256 1.00 88.38 271 ALA A O 1
ATOM 2256 N N . ARG A 1 272 ? 14.843 -11.821 -25.349 1.00 88.69 272 ARG A N 1
ATOM 2257 C CA . ARG A 1 272 ? 13.504 -12.433 -25.261 1.00 88.69 272 ARG A CA 1
ATOM 2258 C C . ARG A 1 272 ? 12.761 -12.027 -23.994 1.00 88.69 272 ARG A C 1
ATOM 2260 O O . ARG A 1 272 ? 11.602 -11.625 -24.080 1.00 88.69 272 ARG A O 1
ATOM 2267 N N . ILE A 1 273 ? 13.421 -12.101 -22.837 1.00 87.25 273 ILE A N 1
ATOM 2268 C CA . ILE A 1 273 ? 12.759 -11.763 -21.574 1.00 87.25 273 ILE A CA 1
ATOM 2269 C C . ILE A 1 273 ? 12.468 -10.260 -21.498 1.00 87.25 273 ILE A C 1
ATOM 2271 O O . ILE A 1 273 ? 11.381 -9.871 -21.086 1.00 87.25 273 ILE A O 1
ATOM 2275 N N . LEU A 1 274 ? 13.386 -9.402 -21.954 1.00 88.50 274 LEU A N 1
ATOM 2276 C CA . LEU A 1 274 ? 13.138 -7.961 -22.041 1.00 88.50 274 LEU A CA 1
ATOM 2277 C C . LEU A 1 274 ? 11.936 -7.646 -22.936 1.00 88.50 274 LEU A C 1
ATOM 2279 O O . LEU A 1 274 ? 11.111 -6.825 -22.554 1.00 88.50 274 LEU A O 1
ATOM 2283 N N . ALA A 1 275 ? 11.796 -8.319 -24.080 1.00 89.81 275 ALA A N 1
ATOM 2284 C CA . ALA A 1 275 ? 10.655 -8.139 -24.973 1.00 89.81 275 ALA A CA 1
ATOM 2285 C C . ALA A 1 275 ? 9.330 -8.630 -24.360 1.00 89.81 275 ALA A C 1
ATOM 2287 O O . ALA A 1 275 ? 8.277 -8.036 -24.586 1.00 89.81 275 ALA A O 1
ATOM 2288 N N . GLU A 1 276 ? 9.346 -9.718 -23.590 1.00 90.75 276 GLU A N 1
ATOM 2289 C CA . GLU A 1 276 ? 8.176 -10.196 -22.842 1.00 90.75 276 GLU A CA 1
ATOM 2290 C C . GLU A 1 276 ? 7.771 -9.217 -21.738 1.00 90.75 276 GLU A C 1
ATOM 2292 O O . GLU A 1 276 ? 6.626 -8.773 -21.681 1.00 90.75 276 GLU A O 1
ATOM 2297 N N . VAL A 1 277 ? 8.734 -8.808 -20.919 1.00 89.44 277 VAL A N 1
ATOM 2298 C CA . VAL A 1 277 ? 8.532 -7.862 -19.821 1.00 89.44 277 VAL A CA 1
ATOM 2299 C C . VAL A 1 277 ? 8.098 -6.498 -20.339 1.00 89.44 277 VAL A C 1
ATOM 2301 O O . VAL A 1 277 ? 7.255 -5.852 -19.728 1.00 89.44 277 VAL A O 1
ATOM 2304 N N . TYR A 1 278 ? 8.617 -6.073 -21.486 1.00 91.94 278 TYR A N 1
ATOM 2305 C CA . TYR A 1 278 ? 8.181 -4.859 -22.155 1.00 91.94 278 TYR A CA 1
ATOM 2306 C C . TYR A 1 278 ? 6.714 -4.929 -22.592 1.00 91.94 278 TYR A C 1
ATOM 2308 O O . TYR A 1 278 ? 5.947 -4.008 -22.317 1.00 91.94 278 TYR A O 1
ATOM 2316 N N . ARG A 1 279 ? 6.294 -6.038 -23.219 1.00 92.25 279 ARG A N 1
ATOM 2317 C CA . ARG A 1 279 ? 4.889 -6.250 -23.608 1.00 92.25 279 ARG A CA 1
ATOM 2318 C C . ARG A 1 279 ? 3.958 -6.224 -22.396 1.00 92.25 279 ARG A C 1
ATOM 2320 O O . ARG A 1 279 ? 2.930 -5.554 -22.436 1.00 92.25 279 ARG A O 1
ATOM 2327 N N . GLU A 1 280 ? 4.343 -6.897 -21.317 1.00 92.38 280 GLU A N 1
ATOM 2328 C CA . GLU A 1 280 ? 3.587 -6.904 -20.061 1.00 92.38 280 GLU A CA 1
ATOM 2329 C C . GLU A 1 280 ? 3.549 -5.510 -19.408 1.00 92.38 280 GLU A C 1
ATOM 2331 O O . GLU A 1 280 ? 2.502 -5.068 -18.936 1.00 92.38 280 GLU A O 1
ATOM 2336 N N . TYR A 1 281 ? 4.664 -4.773 -19.425 1.00 91.44 281 TYR A N 1
ATOM 2337 C CA . TYR A 1 281 ? 4.724 -3.392 -18.942 1.00 91.44 281 TYR A CA 1
ATOM 2338 C C . TYR A 1 281 ? 3.756 -2.493 -19.717 1.00 91.44 281 TYR A C 1
ATOM 2340 O O . TYR A 1 281 ? 2.973 -1.767 -19.104 1.00 91.44 281 TYR A O 1
ATOM 2348 N N . LEU A 1 282 ? 3.765 -2.569 -21.054 1.00 91.94 282 LEU A N 1
ATOM 2349 C CA . LEU A 1 282 ? 2.845 -1.814 -21.903 1.00 91.94 282 LEU A CA 1
ATOM 2350 C C . LEU A 1 282 ? 1.387 -2.173 -21.616 1.00 91.94 282 LEU A C 1
ATOM 2352 O O . LEU A 1 282 ? 0.560 -1.273 -21.491 1.00 91.94 282 LEU A O 1
ATOM 2356 N N . ALA A 1 283 ? 1.067 -3.461 -21.471 1.00 92.69 283 ALA A N 1
ATOM 2357 C CA . ALA A 1 283 ? -0.289 -3.899 -21.150 1.00 92.69 283 ALA A CA 1
ATOM 2358 C C . ALA A 1 283 ? -0.799 -3.250 -19.851 1.00 92.69 283 ALA A C 1
ATOM 2360 O O . ALA A 1 283 ? -1.887 -2.671 -19.835 1.00 92.69 283 ALA A O 1
ATOM 2361 N N . ARG A 1 284 ? 0.019 -3.256 -18.789 1.00 92.19 284 ARG A N 1
ATOM 2362 C CA . ARG A 1 284 ? -0.318 -2.625 -17.501 1.00 92.19 284 ARG A CA 1
ATOM 2363 C C . ARG A 1 284 ? -0.381 -1.101 -17.582 1.00 92.19 284 ARG A C 1
ATOM 2365 O O . ARG A 1 284 ? -1.252 -0.491 -16.967 1.00 92.19 284 ARG A O 1
ATOM 2372 N N . TYR A 1 285 ? 0.510 -0.485 -18.357 1.00 91.56 285 TYR A N 1
ATOM 2373 C CA . TYR A 1 285 ? 0.482 0.952 -18.624 1.00 91.56 285 TYR A CA 1
ATOM 2374 C C . TYR A 1 285 ? -0.828 1.374 -19.298 1.00 91.56 285 TYR A C 1
ATOM 2376 O O . TYR A 1 285 ? -1.488 2.307 -18.838 1.00 91.56 285 TYR A O 1
ATOM 2384 N N . TYR A 1 286 ? -1.241 0.674 -20.356 1.00 92.12 286 TYR A N 1
ATOM 2385 C CA . TYR A 1 286 ? -2.482 0.986 -21.061 1.00 92.12 286 TYR A CA 1
ATOM 2386 C C . TYR A 1 286 ? -3.720 0.702 -20.210 1.00 92.12 286 TYR A C 1
ATOM 2388 O O . TYR A 1 286 ? -4.649 1.509 -20.228 1.00 92.12 286 TYR A O 1
ATOM 2396 N N . GLU A 1 287 ? -3.726 -0.382 -19.429 1.00 93.12 287 GLU A N 1
ATOM 2397 C CA . GLU A 1 287 ? -4.792 -0.659 -18.459 1.00 93.12 287 GLU A CA 1
ATOM 2398 C C . GLU A 1 287 ? -4.938 0.495 -17.459 1.00 93.12 287 GLU A C 1
ATOM 2400 O O . GLU A 1 287 ? -6.037 1.017 -17.265 1.00 93.12 287 GLU A O 1
ATOM 2405 N N . GLN A 1 288 ? -3.830 0.941 -16.864 1.00 92.06 288 GLN A N 1
ATOM 2406 C CA . GLN A 1 288 ? -3.844 2.070 -15.943 1.00 92.06 288 GLN A CA 1
ATOM 2407 C C . GLN A 1 288 ? -4.336 3.351 -16.626 1.00 92.06 288 GLN A C 1
ATOM 2409 O O . GLN A 1 288 ? -5.167 4.070 -16.069 1.00 92.06 288 GLN A O 1
ATOM 2414 N N . LYS A 1 289 ? -3.837 3.647 -17.830 1.00 89.62 289 LYS A N 1
ATOM 2415 C CA . LYS A 1 289 ? -4.228 4.842 -18.583 1.00 89.62 289 LYS A CA 1
ATOM 2416 C C . LYS A 1 289 ? -5.721 4.847 -18.896 1.00 89.62 289 LYS A C 1
ATOM 2418 O O . LYS A 1 289 ? -6.343 5.901 -18.812 1.00 89.62 289 LYS A O 1
ATOM 2423 N N . LEU A 1 290 ? -6.293 3.689 -19.220 1.00 92.00 290 LEU A N 1
ATOM 2424 C CA . LEU A 1 290 ? -7.727 3.537 -19.447 1.00 92.00 290 LEU A CA 1
ATOM 2425 C C . LEU A 1 290 ? -8.525 3.830 -18.167 1.00 92.00 290 LEU A C 1
ATOM 2427 O O . LEU A 1 290 ? -9.454 4.627 -18.199 1.00 92.00 290 LEU A O 1
ATOM 2431 N N . LEU A 1 291 ? -8.107 3.278 -17.022 1.00 92.25 291 LEU A N 1
ATOM 2432 C CA . LEU A 1 291 ? -8.757 3.532 -15.727 1.00 92.25 291 LEU A CA 1
ATOM 2433 C C . LEU A 1 291 ? -8.726 5.007 -15.309 1.00 92.25 291 LEU A C 1
ATOM 2435 O O . LEU A 1 291 ? -9.671 5.483 -14.676 1.00 92.25 291 LEU A O 1
ATOM 2439 N N . LEU A 1 292 ? -7.640 5.710 -15.635 1.00 90.06 292 LEU A N 1
ATOM 2440 C CA . LEU A 1 292 ? -7.503 7.144 -15.391 1.00 90.06 292 LEU A CA 1
ATOM 2441 C C . LEU A 1 292 ? -8.363 7.963 -16.360 1.00 90.06 292 LEU A C 1
ATOM 2443 O O . LEU A 1 292 ? -9.068 8.865 -15.922 1.00 90.06 292 LEU A O 1
ATOM 2447 N N . ARG A 1 293 ? -8.333 7.632 -17.658 1.00 89.00 293 ARG A N 1
ATOM 2448 C CA . ARG A 1 293 ? -9.077 8.342 -18.709 1.00 89.00 293 ARG A CA 1
ATOM 2449 C C . ARG A 1 293 ? -10.587 8.227 -18.536 1.00 89.00 293 ARG A C 1
ATOM 2451 O O . ARG A 1 293 ? -11.286 9.213 -18.719 1.00 89.00 293 ARG A O 1
ATOM 2458 N N . ASP A 1 294 ? -11.075 7.040 -18.196 1.00 90.12 294 ASP A N 1
ATOM 2459 C CA . ASP A 1 294 ? -12.508 6.787 -18.024 1.00 90.12 294 ASP A CA 1
ATOM 2460 C C . ASP A 1 294 ? -13.036 7.348 -16.695 1.00 90.12 294 ASP A C 1
ATOM 2462 O O . ASP A 1 294 ? -14.210 7.175 -16.372 1.00 90.12 294 ASP A O 1
ATOM 2466 N N . GLU A 1 295 ? -12.150 7.926 -15.873 1.00 85.12 295 GLU A N 1
ATOM 2467 C CA . GLU A 1 295 ? -12.406 8.378 -14.503 1.00 85.12 295 GLU A CA 1
ATOM 2468 C C . GLU A 1 295 ? -13.078 7.312 -13.621 1.00 85.12 295 GLU A C 1
ATOM 2470 O O . GLU A 1 295 ? -13.598 7.613 -12.553 1.00 85.12 295 GLU A O 1
ATOM 2475 N N . SER A 1 296 ? -13.048 6.040 -14.028 1.00 91.62 296 SER A N 1
ATOM 2476 C CA . SER A 1 296 ? -13.843 4.967 -13.426 1.00 91.62 296 SER A CA 1
ATOM 2477 C C . SER A 1 296 ? -13.260 4.474 -12.103 1.00 91.62 296 SER A C 1
ATOM 2479 O O . SER A 1 296 ? -13.987 3.951 -11.253 1.00 91.62 296 SER A O 1
ATOM 2481 N N . PHE A 1 297 ? -11.959 4.687 -11.883 1.00 94.88 297 PHE A N 1
ATOM 2482 C CA . PHE A 1 297 ? -11.264 4.239 -10.679 1.00 94.88 297 PHE A CA 1
ATOM 2483 C C . PHE A 1 297 ? -11.847 4.861 -9.402 1.00 94.88 297 PHE A C 1
ATOM 2485 O O . PHE A 1 297 ? -12.203 4.146 -8.462 1.00 94.88 297 PHE A O 1
ATOM 2492 N N . CYS A 1 298 ? -11.969 6.191 -9.356 1.00 95.31 298 CYS A N 1
ATOM 2493 C CA . CYS A 1 298 ? -12.378 6.889 -8.138 1.00 95.31 298 CYS A CA 1
ATOM 2494 C C . CYS A 1 298 ? -13.838 6.610 -7.727 1.00 95.31 298 CYS A C 1
ATOM 2496 O O . CYS A 1 298 ? -14.062 6.266 -6.560 1.00 95.31 298 CYS A O 1
ATOM 2498 N N . PRO A 1 299 ? -14.821 6.672 -8.645 1.00 96.62 299 PRO A N 1
ATOM 2499 C CA . PRO A 1 299 ? -16.197 6.266 -8.387 1.00 96.62 299 PRO A CA 1
ATOM 2500 C C . PRO A 1 299 ? -16.314 4.798 -7.977 1.00 96.62 299 PRO A C 1
ATOM 2502 O O . PRO A 1 299 ? -17.055 4.496 -7.045 1.00 96.62 299 PRO A O 1
ATOM 2505 N N . ALA A 1 300 ? -15.561 3.880 -8.597 1.00 97.44 300 ALA A N 1
ATOM 2506 C CA . ALA A 1 300 ? -15.603 2.462 -8.233 1.00 97.44 300 ALA A CA 1
ATOM 2507 C C . ALA A 1 300 ? -15.122 2.223 -6.793 1.00 97.44 300 ALA A C 1
ATOM 2509 O O . ALA A 1 300 ? -15.779 1.514 -6.023 1.00 97.44 300 ALA A O 1
ATOM 2510 N N . VAL A 1 301 ? -14.010 2.858 -6.401 1.00 97.06 301 VAL A N 1
ATOM 2511 C CA . VAL A 1 301 ? -13.514 2.813 -5.017 1.00 97.06 301 VAL A CA 1
ATOM 2512 C C . VAL A 1 301 ? -14.535 3.418 -4.058 1.00 97.06 301 VAL A C 1
ATOM 2514 O O . VAL A 1 301 ? -14.820 2.824 -3.018 1.00 97.06 301 VAL A O 1
ATOM 2517 N N . ALA A 1 302 ? -15.117 4.565 -4.408 1.00 96.75 302 ALA A N 1
ATOM 2518 C CA . ALA A 1 302 ? -16.093 5.238 -3.563 1.00 96.75 302 ALA A CA 1
ATOM 2519 C C . ALA A 1 302 ? -17.376 4.421 -3.369 1.00 96.75 302 ALA A C 1
ATOM 2521 O O . ALA A 1 302 ? -17.813 4.220 -2.237 1.00 96.75 302 ALA A O 1
ATOM 2522 N N . ALA A 1 303 ? -17.925 3.861 -4.447 1.00 97.69 303 ALA A N 1
ATOM 2523 C CA . ALA A 1 303 ? -19.092 2.991 -4.402 1.00 97.69 303 ALA A CA 1
ATOM 2524 C C . ALA A 1 303 ? -18.828 1.717 -3.584 1.00 97.69 303 ALA A C 1
ATOM 2526 O O . ALA A 1 303 ? -19.708 1.241 -2.866 1.00 97.69 303 ALA A O 1
ATOM 2527 N N . ALA A 1 304 ? -17.620 1.152 -3.670 1.00 97.56 304 ALA A N 1
ATOM 2528 C CA . ALA A 1 304 ? -17.230 0.022 -2.835 1.00 97.56 304 ALA A CA 1
ATOM 2529 C C . ALA A 1 304 ? -17.139 0.403 -1.353 1.00 97.56 304 ALA A C 1
ATOM 2531 O O . ALA A 1 304 ? -17.659 -0.330 -0.515 1.00 97.56 304 ALA A O 1
ATOM 2532 N N . MET A 1 305 ? -16.543 1.553 -1.029 1.00 96.94 305 MET A N 1
ATOM 2533 C CA . MET A 1 305 ? -16.462 2.053 0.347 1.00 96.94 305 MET A CA 1
ATOM 2534 C C . MET A 1 305 ? -17.836 2.383 0.936 1.00 96.94 305 MET A C 1
ATOM 2536 O O . MET A 1 305 ? -18.066 2.094 2.106 1.00 96.94 305 MET A O 1
ATOM 2540 N N . ALA A 1 306 ? -18.781 2.886 0.137 1.00 96.56 306 ALA A N 1
ATOM 2541 C CA . ALA A 1 306 ? -20.157 3.135 0.578 1.00 96.56 306 ALA A CA 1
ATOM 2542 C C . ALA A 1 306 ? -20.872 1.859 1.060 1.00 96.56 306 ALA A C 1
ATOM 2544 O O . ALA A 1 306 ? -21.720 1.915 1.947 1.00 96.56 306 ALA A O 1
ATOM 2545 N N . ARG A 1 307 ? -20.485 0.686 0.539 1.00 96.69 307 ARG A N 1
ATOM 2546 C CA . ARG A 1 307 ? -20.985 -0.626 0.993 1.00 96.69 307 ARG A CA 1
ATOM 2547 C C . ARG A 1 307 ? -20.253 -1.176 2.223 1.00 96.69 307 ARG A C 1
ATOM 2549 O O . ARG A 1 307 ? -20.657 -2.203 2.764 1.00 96.69 307 ARG A O 1
ATOM 2556 N N . MET A 1 308 ? -19.187 -0.517 2.675 1.00 96.00 308 MET A N 1
ATOM 2557 C CA . MET A 1 308 ? -18.362 -0.931 3.810 1.00 96.00 308 MET A CA 1
ATOM 2558 C C . MET A 1 308 ? -18.556 0.043 4.985 1.00 96.00 308 MET A C 1
ATOM 2560 O O . MET A 1 308 ? -17.774 0.976 5.160 1.00 96.00 308 MET A O 1
ATOM 2564 N N . PRO A 1 309 ? -19.560 -0.164 5.855 1.00 91.12 309 PRO A N 1
ATOM 2565 C CA . PRO A 1 309 ? -19.967 0.829 6.861 1.00 91.12 309 PRO A CA 1
ATOM 2566 C C . PRO A 1 309 ? -18.886 1.162 7.907 1.00 91.12 309 PRO A C 1
ATOM 2568 O O . PRO A 1 309 ? -18.967 2.183 8.597 1.00 91.12 309 PRO A O 1
ATOM 2571 N N . ARG A 1 310 ? -17.876 0.294 8.053 1.00 91.31 310 ARG A N 1
ATOM 2572 C CA . ARG A 1 310 ? -16.745 0.480 8.971 1.00 91.31 310 ARG A CA 1
ATOM 2573 C C . ARG A 1 310 ? -15.490 1.034 8.295 1.00 91.31 310 ARG A C 1
ATOM 2575 O O . ARG A 1 310 ? -14.565 1.402 9.017 1.00 91.31 310 ARG A O 1
ATOM 2582 N N . ALA A 1 311 ? -15.462 1.152 6.965 1.00 92.31 311 ALA A N 1
ATOM 2583 C CA . ALA A 1 311 ? -14.315 1.628 6.193 1.00 92.31 311 ALA A CA 1
ATOM 2584 C C . ALA A 1 311 ? -14.170 3.158 6.263 1.00 92.31 311 ALA A C 1
ATOM 2586 O O . ALA A 1 311 ? -14.271 3.866 5.264 1.00 92.31 311 ALA A O 1
ATOM 2587 N N . ARG A 1 312 ? -13.964 3.675 7.477 1.00 87.94 312 ARG A N 1
ATOM 2588 C CA . ARG A 1 312 ? -13.864 5.113 7.771 1.00 87.94 312 ARG A CA 1
ATOM 2589 C C . ARG A 1 312 ? -12.432 5.633 7.729 1.00 87.94 312 ARG A C 1
ATOM 2591 O O . ARG A 1 312 ? -12.222 6.841 7.833 1.00 87.94 312 ARG A O 1
ATOM 2598 N N . LYS A 1 313 ? -11.455 4.730 7.616 1.00 85.88 313 LYS A N 1
ATOM 2599 C CA . LYS A 1 313 ? -10.045 5.076 7.490 1.00 85.88 313 LYS A CA 1
ATOM 2600 C C . LYS A 1 313 ? -9.593 4.928 6.056 1.00 85.88 313 LYS A C 1
ATOM 2602 O O . LYS A 1 313 ? -9.886 3.927 5.393 1.00 85.88 313 LYS A O 1
ATOM 2607 N N . ARG A 1 314 ? -8.811 5.896 5.604 1.00 78.38 314 ARG A N 1
ATOM 2608 C CA . ARG A 1 314 ? -8.212 5.852 4.285 1.00 78.38 314 ARG A CA 1
ATOM 2609 C C . ARG A 1 314 ? -6.729 6.145 4.341 1.00 78.38 314 ARG A C 1
ATOM 2611 O O . ARG A 1 314 ? -6.318 7.119 4.956 1.00 78.38 314 ARG A O 1
ATOM 2618 N N . ASP A 1 315 ? -5.969 5.329 3.626 1.00 86.06 315 ASP A N 1
ATOM 2619 C CA . ASP A 1 315 ? -4.545 5.543 3.394 1.00 86.06 315 ASP A CA 1
ATOM 2620 C C . ASP A 1 315 ? -4.320 5.687 1.888 1.00 86.06 315 ASP A C 1
ATOM 2622 O O . ASP A 1 315 ? -4.572 4.755 1.126 1.00 86.06 315 ASP A O 1
ATOM 2626 N N . ILE A 1 316 ? -3.930 6.871 1.439 1.00 89.69 316 ILE A N 1
ATOM 2627 C CA . ILE A 1 316 ? -3.548 7.138 0.057 1.00 89.69 316 ILE A CA 1
ATOM 2628 C C . ILE A 1 316 ? -2.026 7.173 0.027 1.00 89.69 316 ILE A C 1
ATOM 2630 O O . ILE A 1 316 ? -1.405 8.057 0.614 1.00 89.69 316 ILE A O 1
ATOM 2634 N N . SER A 1 317 ? -1.415 6.204 -0.645 1.00 88.19 317 SER A N 1
ATOM 2635 C CA . SER A 1 317 ? 0.021 5.968 -0.528 1.00 88.19 317 SER A CA 1
ATOM 2636 C C . SER A 1 317 ? 0.634 5.602 -1.868 1.00 88.19 317 SER A C 1
ATOM 2638 O O . SER A 1 317 ? 0.171 4.680 -2.524 1.00 88.19 317 SER A O 1
ATOM 2640 N N . ASP A 1 318 ? 1.706 6.262 -2.289 1.00 85.62 318 ASP A N 1
ATOM 2641 C CA . ASP A 1 318 ? 2.570 5.724 -3.355 1.00 85.62 318 ASP A CA 1
ATOM 2642 C C . ASP A 1 318 ? 3.683 4.824 -2.771 1.00 85.62 318 ASP A C 1
ATOM 2644 O O . ASP A 1 318 ? 4.415 4.133 -3.495 1.00 85.62 318 ASP A O 1
ATOM 2648 N N . ARG A 1 319 ? 3.799 4.798 -1.437 1.00 76.94 319 ARG A N 1
ATOM 2649 C CA . ARG A 1 319 ? 4.774 3.990 -0.716 1.00 76.94 319 ARG A CA 1
ATOM 2650 C C . ARG A 1 319 ? 4.337 2.539 -0.674 1.00 76.94 319 ARG A C 1
ATOM 2652 O O . ARG A 1 319 ? 3.165 2.176 -0.711 1.00 76.94 319 ARG A O 1
ATOM 2659 N N . SER A 1 320 ? 5.318 1.656 -0.528 1.00 64.25 320 SER A N 1
ATOM 2660 C CA . SER A 1 320 ? 5.059 0.330 0.043 1.00 64.25 320 SER A CA 1
ATOM 2661 C C . SER A 1 320 ? 4.556 0.536 1.456 1.00 64.25 320 SER A C 1
ATOM 2663 O O . SER A 1 320 ? 5.327 0.948 2.321 1.00 64.25 320 SER A O 1
ATOM 2665 N N . GLY A 1 321 ? 3.261 0.310 1.678 1.00 55.22 321 GLY A N 1
ATOM 2666 C CA . GLY A 1 321 ? 2.667 0.346 3.010 1.00 55.22 321 GLY A CA 1
ATOM 2667 C C . GLY A 1 321 ? 3.407 -0.582 3.978 1.00 55.22 321 GLY A C 1
ATOM 2668 O O . GLY A 1 321 ? 4.127 -1.487 3.569 1.00 55.22 321 GLY A O 1
ATOM 2669 N N . ILE A 1 322 ? 3.246 -0.362 5.286 1.00 46.09 322 ILE A N 1
ATOM 2670 C CA . ILE A 1 322 ? 3.856 -1.187 6.355 1.00 46.09 322 ILE A CA 1
ATOM 2671 C C . ILE A 1 322 ? 3.495 -2.676 6.208 1.00 46.09 322 ILE A C 1
ATOM 2673 O O . ILE A 1 322 ? 4.323 -3.528 6.508 1.00 46.09 322 ILE A O 1
ATOM 2677 N N . ASN A 1 323 ? 2.302 -2.954 5.678 1.00 43.88 323 ASN A N 1
ATOM 2678 C CA . ASN A 1 323 ? 1.783 -4.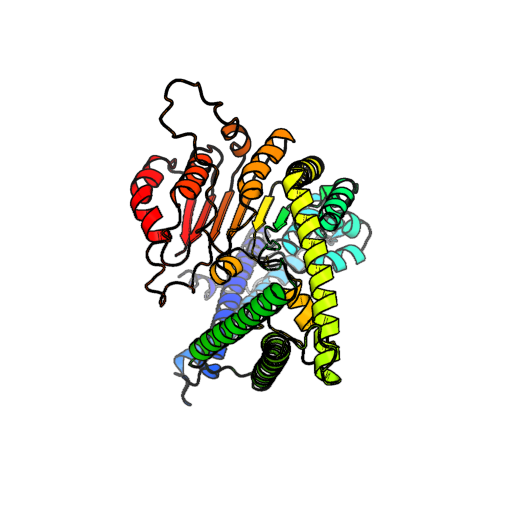296 5.414 1.00 43.88 323 ASN A CA 1
ATOM 2679 C C . ASN A 1 323 ? 2.101 -4.800 4.001 1.00 43.88 323 ASN A C 1
ATOM 2681 O O . ASN A 1 323 ? 1.577 -5.834 3.597 1.00 43.88 323 ASN A O 1
ATOM 2685 N N . ASP A 1 324 ? 2.909 -4.073 3.222 1.00 51.34 324 ASP A N 1
ATOM 2686 C CA . ASP A 1 324 ? 3.546 -4.682 2.063 1.00 51.34 324 ASP A CA 1
ATOM 2687 C C . ASP A 1 324 ? 4.392 -5.834 2.640 1.00 51.34 324 ASP A C 1
ATOM 2689 O O . ASP A 1 324 ? 5.253 -5.554 3.478 1.00 51.34 324 ASP A O 1
ATOM 2693 N N . PRO A 1 325 ? 4.132 -7.115 2.316 1.00 42.97 325 PRO A N 1
ATOM 2694 C CA . PRO A 1 325 ? 4.922 -8.234 2.845 1.00 42.97 325 PRO A CA 1
ATOM 2695 C C . PRO A 1 325 ? 6.426 -8.038 2.582 1.00 42.97 325 PRO A C 1
ATOM 2697 O O . PRO A 1 325 ? 7.273 -8.513 3.334 1.00 42.97 325 PRO A O 1
ATOM 2700 N N . GLU A 1 326 ? 6.765 -7.216 1.589 1.00 43.50 326 GLU A N 1
ATOM 2701 C CA . GLU A 1 326 ? 8.119 -6.757 1.308 1.00 43.50 326 GLU A CA 1
ATOM 2702 C C . GLU A 1 326 ? 8.700 -5.801 2.371 1.00 43.50 326 GLU A C 1
ATOM 2704 O O . GLU A 1 326 ? 9.912 -5.762 2.557 1.00 43.50 326 GLU A O 1
ATOM 2709 N N . ARG A 1 327 ? 7.891 -5.033 3.117 1.00 42.62 327 ARG A N 1
ATOM 2710 C CA . ARG A 1 327 ? 8.365 -4.106 4.165 1.00 42.62 327 ARG A CA 1
ATOM 2711 C C . ARG A 1 327 ? 8.827 -4.811 5.441 1.00 42.62 327 ARG A C 1
ATOM 2713 O O . ARG A 1 327 ? 9.738 -4.298 6.091 1.00 42.62 327 ARG A O 1
ATOM 2720 N N . GLY A 1 328 ? 8.262 -5.980 5.760 1.00 39.16 328 GLY A N 1
ATOM 2721 C CA . GLY A 1 328 ? 8.753 -6.857 6.835 1.00 39.16 328 GLY A CA 1
ATOM 2722 C C . GLY A 1 328 ? 10.168 -7.378 6.562 1.00 39.16 328 GLY A C 1
ATOM 2723 O O . GLY A 1 328 ? 10.952 -7.571 7.485 1.00 39.16 328 GLY A O 1
ATOM 2724 N N . LEU A 1 329 ? 10.530 -7.485 5.283 1.00 40.50 329 LEU A N 1
ATOM 2725 C CA . LEU A 1 329 ? 11.893 -7.754 4.831 1.00 40.50 329 LEU A CA 1
ATOM 2726 C C . LEU A 1 329 ? 12.721 -6.450 4.730 1.00 40.50 329 LEU A C 1
ATOM 2728 O O . LEU A 1 329 ? 13.927 -6.453 4.962 1.00 40.50 329 LEU A O 1
ATOM 2732 N N . SER A 1 330 ? 12.091 -5.303 4.456 1.00 40.44 330 SER A N 1
ATOM 2733 C CA . SER A 1 330 ? 12.762 -4.091 3.959 1.00 40.44 330 SER A CA 1
ATOM 2734 C C . SER A 1 330 ? 13.226 -3.038 4.973 1.00 40.44 330 SER A C 1
ATOM 2736 O O . SER A 1 330 ? 13.659 -1.970 4.536 1.00 40.44 330 SER A O 1
ATOM 2738 N N . ARG A 1 331 ? 13.237 -3.280 6.294 1.00 38.06 331 ARG A N 1
ATOM 2739 C CA . ARG A 1 331 ? 14.015 -2.363 7.164 1.00 38.06 331 ARG A CA 1
ATOM 2740 C C . ARG A 1 331 ? 15.526 -2.469 6.915 1.00 38.06 331 ARG A C 1
ATOM 2742 O O . ARG A 1 331 ? 16.208 -1.472 7.110 1.00 38.06 331 ARG A O 1
ATOM 2749 N N . PHE A 1 332 ? 16.004 -3.594 6.366 1.00 38.97 332 PHE A N 1
ATOM 2750 C CA . PHE A 1 332 ? 17.390 -3.755 5.893 1.00 38.97 332 PHE A CA 1
ATOM 2751 C C . PHE A 1 332 ? 17.544 -4.519 4.567 1.00 38.97 332 PHE A C 1
ATOM 2753 O O . PHE A 1 332 ? 18.555 -4.336 3.879 1.00 38.97 332 PHE A O 1
ATOM 2760 N N . ARG A 1 333 ? 16.533 -5.283 4.121 1.00 42.19 333 ARG A N 1
ATOM 2761 C CA . ARG A 1 333 ? 16.545 -5.890 2.784 1.00 42.19 333 ARG A CA 1
ATOM 2762 C C . ARG A 1 333 ? 16.024 -4.885 1.785 1.00 42.19 333 ARG A C 1
ATOM 2764 O O . ARG A 1 333 ? 14.826 -4.709 1.594 1.00 42.19 333 ARG A O 1
ATOM 2771 N N . SER A 1 334 ? 16.959 -4.170 1.182 1.00 43.38 334 SER A N 1
ATOM 2772 C CA . SER A 1 334 ? 16.675 -3.346 0.026 1.00 43.38 334 SER A CA 1
ATOM 2773 C C . SER A 1 334 ? 15.781 -4.106 -0.953 1.00 43.38 334 SER A C 1
ATOM 2775 O O . SER A 1 334 ? 15.873 -5.315 -1.112 1.00 43.38 334 SER A O 1
ATOM 2777 N N . THR A 1 335 ? 14.918 -3.386 -1.647 1.00 42.44 335 THR A N 1
ATOM 2778 C CA . THR A 1 335 ? 14.059 -3.897 -2.721 1.00 42.44 335 THR A CA 1
ATOM 2779 C C . THR A 1 335 ? 14.843 -4.484 -3.920 1.00 42.44 335 THR A C 1
ATOM 2781 O O . THR A 1 335 ? 14.240 -4.801 -4.935 1.00 42.44 335 THR A O 1
ATOM 2784 N N . LEU A 1 336 ? 16.172 -4.637 -3.803 1.00 41.44 336 LEU A N 1
ATOM 2785 C CA . LEU A 1 336 ? 17.006 -5.559 -4.583 1.00 41.44 336 LEU A CA 1
ATOM 2786 C C . LEU A 1 336 ? 17.278 -6.862 -3.811 1.00 41.44 336 LEU A C 1
ATOM 2788 O O . LEU A 1 336 ? 18.323 -7.492 -3.984 1.00 41.44 336 LEU A O 1
ATOM 2792 N N . ALA A 1 337 ? 16.375 -7.293 -2.930 1.00 41.66 337 ALA A N 1
ATOM 2793 C CA . ALA A 1 337 ? 16.384 -8.649 -2.421 1.00 41.66 337 ALA A CA 1
ATOM 2794 C C . ALA A 1 337 ? 15.974 -9.581 -3.559 1.00 41.66 337 ALA A C 1
ATOM 2796 O O . ALA A 1 337 ? 14.872 -10.102 -3.572 1.00 41.66 337 ALA A O 1
ATOM 2797 N N . PHE A 1 338 ? 16.868 -9.741 -4.533 1.00 46.06 338 PHE A N 1
ATOM 2798 C CA . PHE A 1 338 ? 16.931 -10.905 -5.390 1.00 46.06 338 PHE A CA 1
ATOM 2799 C C . PHE A 1 338 ? 17.297 -12.058 -4.449 1.00 46.06 338 PHE A C 1
ATOM 2801 O O . PHE A 1 338 ? 18.435 -12.100 -3.977 1.00 46.06 338 PHE A O 1
ATOM 2808 N N . PRO A 1 339 ? 16.365 -12.918 -4.007 1.00 39.06 339 PRO A N 1
ATOM 2809 C CA . PRO A 1 339 ? 16.783 -14.107 -3.286 1.00 39.06 339 PRO A CA 1
ATOM 2810 C C . PRO A 1 339 ? 17.813 -14.844 -4.148 1.00 39.06 339 PRO A C 1
ATOM 2812 O O . PRO A 1 339 ? 17.723 -14.857 -5.371 1.00 39.06 339 PRO A O 1
ATOM 2815 N N . LEU A 1 340 ? 18.813 -15.427 -3.490 1.00 38.59 340 LEU A N 1
ATOM 2816 C CA . LEU A 1 340 ? 19.893 -16.195 -4.121 1.00 38.59 340 LEU A CA 1
ATOM 2817 C C . LEU A 1 340 ? 19.411 -17.491 -4.789 1.00 38.59 340 LEU A C 1
ATOM 2819 O O . LEU A 1 340 ? 20.209 -18.281 -5.283 1.00 38.59 340 LEU A O 1
ATOM 2823 N N . GLU A 1 341 ? 18.107 -17.722 -4.783 1.00 38.84 341 GLU A N 1
ATOM 2824 C CA . GLU A 1 341 ? 17.482 -18.892 -5.352 1.00 38.84 341 GLU A CA 1
ATOM 2825 C C . GLU A 1 341 ? 17.029 -18.530 -6.759 1.00 38.84 341 GLU A C 1
ATOM 2827 O O . GLU A 1 341 ? 16.072 -17.779 -6.919 1.00 38.84 341 GLU A O 1
ATOM 2832 N N . THR A 1 342 ? 17.824 -18.994 -7.733 1.00 45.66 342 THR A N 1
ATOM 2833 C CA . THR A 1 342 ? 17.520 -19.592 -9.058 1.00 45.66 342 THR A CA 1
ATOM 2834 C C . THR A 1 342 ? 16.293 -19.179 -9.880 1.00 45.66 342 THR A C 1
ATOM 2836 O O . THR A 1 342 ? 16.281 -19.443 -11.087 1.00 45.66 342 THR A O 1
ATOM 2839 N N . ASP A 1 343 ? 15.282 -18.534 -9.317 1.00 55.69 343 ASP A N 1
ATOM 2840 C CA . ASP A 1 343 ? 14.097 -18.111 -10.027 1.00 55.69 343 ASP A CA 1
ATOM 2841 C C . ASP A 1 343 ? 14.332 -16.754 -10.692 1.00 55.69 343 ASP A C 1
ATOM 2843 O O . ASP A 1 343 ? 14.278 -15.671 -10.095 1.00 55.69 343 ASP A O 1
ATOM 2847 N N . LYS A 1 344 ? 14.609 -16.851 -11.990 1.00 56.00 344 LYS A N 1
ATOM 2848 C CA . LYS A 1 344 ? 14.949 -15.775 -12.926 1.00 56.00 344 LYS A CA 1
ATOM 2849 C C . LYS A 1 344 ? 13.894 -14.662 -12.969 1.00 56.00 344 LYS A C 1
ATOM 2851 O O . LYS A 1 344 ? 14.162 -13.612 -13.535 1.00 56.00 344 LYS A O 1
ATOM 2856 N N . ASN A 1 345 ? 12.743 -14.862 -12.332 1.00 63.94 345 ASN A N 1
ATOM 2857 C CA . ASN A 1 345 ? 11.608 -13.953 -12.263 1.00 63.94 345 ASN A CA 1
ATOM 2858 C C . ASN A 1 345 ? 11.825 -12.701 -11.395 1.00 63.94 345 ASN A C 1
ATOM 2860 O O . ASN A 1 345 ? 11.143 -11.709 -11.621 1.00 63.94 345 ASN A O 1
ATOM 2864 N N . HIS A 1 346 ? 12.772 -12.672 -10.452 1.00 67.69 346 HIS A N 1
ATOM 2865 C CA . HIS A 1 346 ? 12.843 -11.583 -9.458 1.00 67.69 346 HIS A CA 1
ATOM 2866 C C . HIS A 1 346 ? 13.299 -10.223 -10.001 1.00 67.69 346 HIS A C 1
ATOM 2868 O O . HIS A 1 346 ? 12.782 -9.180 -9.598 1.00 67.69 346 HIS A O 1
ATOM 2874 N N . ILE A 1 347 ? 14.261 -10.209 -10.929 1.00 68.88 347 ILE A N 1
ATOM 2875 C CA . ILE A 1 347 ? 14.654 -8.959 -11.593 1.00 68.88 347 ILE A CA 1
ATOM 2876 C C . ILE A 1 347 ? 13.460 -8.415 -12.360 1.00 68.88 347 ILE A C 1
ATOM 2878 O O . ILE A 1 347 ? 13.096 -7.258 -12.178 1.00 68.88 347 ILE A O 1
ATOM 2882 N N . TYR A 1 348 ? 12.794 -9.276 -13.126 1.00 75.50 348 TYR A N 1
ATOM 2883 C CA . TYR A 1 348 ? 11.667 -8.914 -13.975 1.00 75.50 348 TYR A CA 1
ATOM 2884 C C . TYR A 1 348 ? 10.408 -8.518 -13.194 1.00 75.50 348 TYR A C 1
ATOM 2886 O O . TYR A 1 348 ? 9.738 -7.568 -13.589 1.00 75.50 348 TYR A O 1
ATOM 2894 N N . THR A 1 349 ? 10.115 -9.133 -12.045 1.00 77.75 349 THR A N 1
ATOM 2895 C CA . THR A 1 349 ? 9.049 -8.656 -11.146 1.00 77.75 349 THR A CA 1
ATOM 2896 C C . THR A 1 349 ? 9.380 -7.277 -10.578 1.00 77.75 349 THR A C 1
ATOM 2898 O O . THR A 1 349 ? 8.495 -6.425 -10.490 1.00 77.75 349 THR A O 1
ATOM 2901 N N . GLY A 1 350 ? 10.656 -7.011 -10.282 1.00 76.44 350 GLY A N 1
ATOM 2902 C CA . GLY A 1 350 ? 11.148 -5.676 -9.943 1.00 76.44 350 GLY A CA 1
ATOM 2903 C C . GLY A 1 350 ? 10.974 -4.666 -11.084 1.00 76.44 350 GLY A C 1
ATOM 2904 O O . GLY A 1 350 ? 10.574 -3.527 -10.835 1.00 76.44 350 GLY A O 1
ATOM 2905 N N . ILE A 1 351 ? 11.204 -5.083 -12.335 1.00 79.06 351 ILE A N 1
ATOM 2906 C CA . ILE A 1 351 ? 10.981 -4.254 -13.530 1.00 79.06 351 ILE A CA 1
ATOM 2907 C C . ILE A 1 351 ? 9.502 -3.885 -13.680 1.00 79.06 351 ILE A C 1
ATOM 2909 O O . ILE A 1 351 ? 9.169 -2.706 -13.815 1.00 79.06 351 ILE A O 1
ATOM 2913 N N . LEU A 1 352 ? 8.622 -4.884 -13.597 1.00 85.75 352 LEU A N 1
ATOM 2914 C CA . LEU A 1 352 ? 7.168 -4.750 -13.736 1.00 85.75 352 LEU A CA 1
ATOM 2915 C C . LEU A 1 352 ? 6.492 -4.067 -12.542 1.00 85.75 352 LEU A C 1
ATOM 2917 O O . LEU A 1 352 ? 5.265 -3.923 -12.516 1.00 85.75 352 LEU A O 1
ATOM 2921 N N . ARG A 1 353 ? 7.267 -3.657 -11.535 1.00 85.06 353 ARG A N 1
ATOM 2922 C CA . ARG A 1 353 ? 6.762 -2.904 -10.395 1.00 85.06 353 ARG A CA 1
ATOM 2923 C C . ARG A 1 353 ? 6.454 -1.465 -10.826 1.00 85.06 353 ARG A C 1
ATOM 2925 O O . ARG A 1 353 ? 7.378 -0.783 -11.291 1.00 85.06 353 ARG A O 1
ATOM 2932 N N . PRO A 1 354 ? 5.227 -0.972 -10.582 1.00 88.31 354 PRO A N 1
ATOM 2933 C CA . PRO A 1 354 ? 4.883 0.415 -10.855 1.00 88.31 354 PRO A CA 1
ATOM 2934 C C . PRO A 1 354 ? 5.713 1.363 -9.977 1.00 88.31 354 PRO A C 1
ATOM 2936 O O . PRO A 1 354 ? 6.115 1.023 -8.858 1.00 88.31 354 PRO A O 1
ATOM 2939 N N . LEU A 1 355 ? 5.973 2.546 -10.512 1.00 84.75 355 LEU A N 1
ATOM 2940 C CA . LEU A 1 355 ? 6.789 3.608 -9.947 1.00 84.75 355 LEU A CA 1
ATOM 2941 C C . LEU A 1 355 ? 6.075 4.288 -8.784 1.00 84.75 355 LEU A C 1
ATOM 2943 O O . LEU A 1 355 ? 4.883 4.578 -8.850 1.00 84.75 355 LEU A O 1
ATOM 2947 N N . SER A 1 356 ? 6.812 4.539 -7.710 1.00 84.44 356 SER A N 1
ATOM 2948 C CA . SER A 1 356 ? 6.415 5.484 -6.665 1.00 84.44 356 SER A CA 1
ATOM 2949 C C . SER A 1 356 ? 6.761 6.912 -7.089 1.00 84.44 356 SER A C 1
ATOM 2951 O O . SER A 1 356 ? 7.605 7.096 -7.962 1.00 84.44 356 SER A O 1
ATOM 2953 N N . GLY A 1 357 ? 6.213 7.931 -6.418 1.00 78.94 357 GLY A N 1
ATOM 2954 C CA . GLY A 1 357 ? 6.593 9.331 -6.640 1.00 78.94 357 GLY A CA 1
ATOM 2955 C C . GLY A 1 357 ? 8.100 9.584 -6.492 1.00 78.94 357 GLY A C 1
ATOM 2956 O O . GLY A 1 357 ? 8.661 10.451 -7.148 1.00 78.94 357 GLY A O 1
ATOM 2957 N N . ARG A 1 358 ? 8.797 8.783 -5.677 1.00 75.50 358 ARG A N 1
ATOM 2958 C CA . ARG A 1 358 ? 10.259 8.864 -5.539 1.00 75.50 358 ARG A CA 1
ATOM 2959 C C . ARG A 1 358 ? 11.007 8.329 -6.759 1.00 75.50 358 ARG A C 1
ATOM 2961 O O . ARG A 1 358 ? 12.130 8.752 -6.999 1.00 75.50 358 ARG A O 1
ATOM 2968 N N . ASP A 1 359 ? 10.422 7.402 -7.510 1.00 75.81 359 ASP A N 1
ATOM 2969 C CA . ASP A 1 359 ? 11.057 6.859 -8.713 1.00 75.81 359 ASP A CA 1
ATOM 2970 C C . ASP A 1 359 ? 10.950 7.833 -9.906 1.00 75.81 359 ASP A C 1
ATOM 2972 O O . ASP A 1 359 ? 11.687 7.691 -10.879 1.00 75.81 359 ASP A O 1
ATOM 2976 N N . THR A 1 360 ? 10.071 8.840 -9.830 1.00 71.94 360 THR A N 1
ATOM 2977 C CA . THR A 1 360 ? 9.782 9.787 -10.926 1.00 71.94 360 THR A CA 1
ATOM 2978 C C . THR A 1 360 ? 10.783 10.932 -10.984 1.00 71.94 360 THR A C 1
ATOM 2980 O O . THR A 1 360 ? 11.199 11.330 -12.066 1.00 71.94 360 THR A O 1
ATOM 2983 N N . THR A 1 361 ? 11.266 11.401 -9.827 1.00 64.56 361 THR A N 1
ATOM 2984 C CA . THR A 1 361 ? 12.367 12.383 -9.754 1.00 64.56 361 THR A CA 1
ATOM 2985 C C . THR A 1 361 ? 13.625 11.867 -10.433 1.00 64.56 361 THR A C 1
ATOM 2987 O O . THR A 1 361 ? 14.403 12.618 -11.005 1.00 64.56 361 THR A O 1
ATOM 2990 N N . VAL A 1 362 ? 13.808 10.553 -10.385 1.00 61.19 362 VAL A N 1
ATOM 2991 C CA . VAL A 1 362 ? 14.897 9.841 -11.034 1.00 61.19 362 VAL A CA 1
ATOM 2992 C C . VAL A 1 362 ? 14.703 9.760 -12.551 1.00 61.19 362 VAL A C 1
ATOM 2994 O O . VAL A 1 362 ? 15.695 9.705 -13.274 1.00 61.19 362 VAL A O 1
ATOM 2997 N N . ALA A 1 363 ? 13.464 9.720 -13.023 1.00 60.84 363 ALA A N 1
ATOM 2998 C CA . ALA A 1 363 ? 13.120 9.497 -14.421 1.00 60.84 363 ALA A CA 1
ATOM 2999 C C . ALA A 1 363 ? 12.875 10.792 -15.215 1.00 60.84 363 ALA A C 1
ATOM 3001 O O . ALA A 1 363 ? 12.645 10.705 -16.415 1.00 60.84 363 ALA A O 1
ATOM 3002 N N . GLU A 1 364 ? 12.899 11.959 -14.555 1.00 65.38 364 GLU A N 1
ATOM 3003 C CA . GLU A 1 364 ? 12.471 13.255 -15.120 1.00 65.38 364 GLU A CA 1
ATOM 3004 C C . GLU A 1 364 ? 11.032 13.229 -15.654 1.00 65.38 364 GLU A C 1
ATOM 3006 O O . GLU A 1 364 ? 10.655 13.977 -16.556 1.00 65.38 364 GLU A O 1
ATOM 3011 N N . THR A 1 365 ? 10.198 12.367 -15.075 1.00 64.06 365 THR A N 1
ATOM 3012 C CA . THR A 1 365 ? 8.809 12.205 -15.486 1.00 64.06 365 THR A CA 1
ATOM 3013 C C . THR A 1 365 ? 7.843 12.694 -14.419 1.00 64.06 365 THR A C 1
ATOM 3015 O O . THR A 1 365 ? 8.052 12.542 -13.211 1.00 64.06 365 THR A O 1
ATOM 3018 N N . GLY A 1 366 ? 6.767 13.340 -14.871 1.00 61.84 366 GLY A N 1
ATOM 3019 C CA . GLY A 1 366 ? 5.701 13.818 -13.997 1.00 61.84 366 GLY A CA 1
ATOM 3020 C C . GLY A 1 366 ? 4.819 12.656 -13.514 1.00 61.84 366 GLY A C 1
ATOM 3021 O O . GLY A 1 366 ? 4.510 11.763 -14.300 1.00 61.84 366 GLY A O 1
ATOM 3022 N N . PRO A 1 367 ? 4.370 12.643 -12.247 1.00 63.06 367 PRO A N 1
ATOM 3023 C CA . PRO A 1 367 ? 3.466 11.638 -11.729 1.00 63.06 367 PRO A CA 1
ATOM 3024 C C . PRO A 1 367 ? 2.057 11.823 -12.324 1.00 63.06 367 PRO A C 1
ATOM 3026 O O . PRO A 1 367 ? 1.438 12.872 -12.145 1.00 63.06 367 PRO A O 1
ATOM 3029 N N . PRO A 1 368 ? 1.487 10.793 -12.968 1.00 58.69 368 PRO A N 1
ATOM 3030 C CA . PRO A 1 368 ? 0.183 10.827 -13.622 1.00 58.69 368 PRO A CA 1
ATOM 3031 C C . PRO A 1 368 ? -0.988 10.598 -12.652 1.00 58.69 368 PRO A C 1
ATOM 3033 O O . PRO A 1 368 ? -2.064 10.211 -13.086 1.00 58.69 368 PRO A O 1
ATOM 3036 N N . VAL A 1 369 ? -0.780 10.722 -11.334 1.00 70.06 369 VAL A N 1
ATOM 3037 C CA . VAL A 1 369 ? -1.756 10.264 -10.319 1.00 70.06 369 VAL A CA 1
ATOM 3038 C C . VAL A 1 369 ? -2.303 11.396 -9.446 1.00 70.06 369 VAL A C 1
ATOM 3040 O O . VAL A 1 369 ? -2.956 11.157 -8.426 1.00 70.06 369 VAL A O 1
ATOM 3043 N N . ARG A 1 370 ? -2.065 12.647 -9.852 1.00 74.69 370 ARG A N 1
ATOM 3044 C CA . ARG A 1 370 ? -2.577 13.848 -9.172 1.00 74.69 370 ARG A CA 1
ATOM 3045 C C . ARG A 1 370 ? -4.103 13.880 -9.141 1.00 74.69 370 ARG A C 1
ATOM 3047 O O . ARG A 1 370 ? -4.690 14.264 -8.133 1.00 74.69 370 ARG A O 1
ATOM 3054 N N . GLU A 1 371 ? -4.741 13.405 -10.207 1.00 79.12 371 GLU A N 1
ATOM 3055 C CA . GLU A 1 371 ? -6.190 13.412 -10.373 1.00 79.12 371 GLU A CA 1
ATOM 3056 C C . GLU A 1 371 ? -6.857 12.551 -9.302 1.00 79.12 371 GLU A C 1
ATOM 3058 O O . GLU A 1 371 ? -7.953 12.861 -8.851 1.00 79.12 371 GLU A O 1
ATOM 3063 N N . ILE A 1 372 ? -6.188 11.497 -8.830 1.00 86.31 372 ILE A N 1
ATOM 3064 C CA . ILE A 1 372 ? -6.742 10.605 -7.811 1.00 86.31 372 ILE A CA 1
ATOM 3065 C C . ILE A 1 372 ? -6.716 11.255 -6.436 1.00 86.31 372 ILE A C 1
ATOM 3067 O O . ILE A 1 372 ? -7.697 11.159 -5.706 1.00 86.31 372 ILE A O 1
ATOM 3071 N N . VAL A 1 373 ? -5.630 11.938 -6.071 1.00 83.38 373 VAL A N 1
ATOM 3072 C CA . VAL A 1 373 ? -5.520 12.619 -4.768 1.00 83.38 373 VAL A CA 1
ATOM 3073 C C . VAL A 1 373 ? -6.684 13.594 -4.559 1.00 83.38 373 VAL A C 1
ATOM 3075 O O . VAL A 1 373 ? -7.172 13.739 -3.439 1.00 83.38 373 VAL A O 1
ATOM 3078 N N . THR A 1 374 ? -7.172 14.201 -5.640 1.00 78.31 374 THR A N 1
ATOM 3079 C CA . THR A 1 374 ? -8.143 15.302 -5.619 1.00 78.31 374 THR A CA 1
ATOM 3080 C C . THR A 1 374 ? -9.560 14.840 -5.940 1.00 78.31 374 THR A C 1
ATOM 3082 O O . THR A 1 374 ? -10.515 15.215 -5.259 1.00 78.31 374 THR A O 1
ATOM 3085 N N . THR A 1 375 ? -9.716 13.960 -6.928 1.00 86.00 375 THR A N 1
ATOM 3086 C CA . THR A 1 375 ? -11.022 13.445 -7.362 1.00 86.00 375 THR A CA 1
ATOM 3087 C C . THR A 1 375 ? -11.592 12.453 -6.365 1.00 86.00 375 THR A C 1
ATOM 3089 O O . THR A 1 375 ? -12.800 12.394 -6.142 1.00 86.00 375 THR A O 1
ATOM 3092 N N . LEU A 1 376 ? -10.736 11.661 -5.733 1.00 90.12 376 LEU A N 1
ATOM 3093 C CA . LEU A 1 376 ? -11.180 10.544 -4.929 1.00 90.12 376 LEU A CA 1
ATOM 3094 C C . LEU A 1 376 ? -11.860 10.955 -3.608 1.00 90.12 376 LEU A C 1
ATOM 3096 O O . LEU A 1 376 ? -12.849 10.309 -3.253 1.00 90.12 376 LEU A O 1
ATOM 3100 N N . PRO A 1 377 ? -11.415 11.993 -2.866 1.00 87.56 377 PRO A N 1
ATOM 3101 C CA . PRO A 1 377 ? -12.198 12.559 -1.765 1.00 87.56 377 PRO A CA 1
ATOM 3102 C C . PRO A 1 377 ? -13.586 13.045 -2.208 1.00 87.56 377 PRO A C 1
ATOM 3104 O O . PRO A 1 377 ? -14.580 12.741 -1.550 1.00 87.56 377 PRO A O 1
ATOM 3107 N N . ARG A 1 378 ? -13.673 13.707 -3.372 1.00 85.81 378 ARG A N 1
ATOM 3108 C CA . ARG A 1 378 ? -14.944 14.160 -3.959 1.00 85.81 378 ARG A CA 1
ATOM 3109 C C . ARG A 1 378 ? -15.878 12.987 -4.270 1.00 85.81 378 ARG A C 1
ATOM 3111 O O . ARG A 1 378 ? -17.037 13.018 -3.866 1.00 85.81 378 ARG A O 1
ATOM 3118 N N . CYS A 1 379 ? -15.381 11.930 -4.915 1.00 92.56 379 CYS A N 1
ATOM 3119 C CA . CYS A 1 379 ? -16.185 10.738 -5.200 1.00 92.56 379 CYS A CA 1
ATOM 3120 C C . CYS A 1 379 ? -16.676 10.052 -3.918 1.00 92.56 379 CYS A C 1
ATOM 3122 O O . CYS A 1 379 ? -17.817 9.600 -3.868 1.00 92.56 379 CYS A O 1
ATOM 3124 N N . LEU A 1 380 ? -15.845 9.986 -2.869 1.00 92.38 380 LEU A N 1
ATOM 3125 C CA . LEU A 1 380 ? -16.266 9.435 -1.577 1.00 92.38 380 LEU A CA 1
ATOM 3126 C C . LEU A 1 380 ? -17.409 10.232 -0.962 1.00 92.38 380 LEU A C 1
ATOM 3128 O O . LEU A 1 380 ? -18.378 9.638 -0.496 1.00 92.38 380 LEU A O 1
ATOM 3132 N N . HIS A 1 381 ? -17.307 11.559 -0.998 1.00 89.56 381 HIS A N 1
ATOM 3133 C CA . HIS A 1 381 ? -18.365 12.430 -0.512 1.00 89.56 381 HIS A CA 1
ATOM 3134 C C . HIS A 1 381 ? -19.682 12.198 -1.254 1.00 89.56 381 HIS A C 1
ATOM 3136 O O . HIS A 1 381 ? -20.711 11.976 -0.621 1.00 89.56 381 HIS A O 1
ATOM 3142 N N . GLN A 1 382 ? -19.634 12.192 -2.589 1.00 92.12 382 GLN A N 1
ATOM 3143 C CA . GLN A 1 382 ? -20.803 11.961 -3.441 1.00 92.12 382 GLN A CA 1
ATOM 3144 C C . GLN A 1 382 ? -21.428 10.581 -3.207 1.00 92.12 382 GLN A C 1
ATOM 3146 O O . GLN A 1 382 ? -22.642 10.433 -3.286 1.00 92.12 382 GLN A O 1
ATOM 3151 N N . ALA A 1 383 ? -20.614 9.580 -2.865 1.00 95.12 383 ALA A N 1
ATOM 3152 C CA . ALA A 1 383 ? -21.081 8.246 -2.501 1.00 95.12 383 ALA A CA 1
ATOM 3153 C C . ALA A 1 383 ? -21.607 8.142 -1.052 1.00 95.12 383 ALA A C 1
ATOM 3155 O O . ALA A 1 383 ? -21.952 7.046 -0.611 1.00 95.12 383 ALA A O 1
ATOM 3156 N N . GLY A 1 384 ? -21.644 9.242 -0.289 1.00 93.62 384 GLY A N 1
ATOM 3157 C CA . GLY A 1 384 ? -22.096 9.259 1.105 1.00 93.62 384 GLY A CA 1
ATOM 3158 C C . GLY A 1 384 ? -21.111 8.622 2.092 1.00 93.62 384 GLY A C 1
ATOM 3159 O O . GLY A 1 384 ? -21.492 8.255 3.203 1.00 93.62 384 GLY A O 1
ATOM 3160 N N . VAL A 1 385 ? -19.840 8.462 1.710 1.00 93.25 385 VAL A N 1
ATOM 3161 C CA . VAL A 1 385 ? -18.818 7.882 2.587 1.00 93.25 385 VAL A CA 1
ATOM 3162 C C . VAL A 1 385 ? -18.317 8.935 3.567 1.00 93.25 385 VAL A C 1
ATOM 3164 O O . VAL A 1 385 ? -17.842 10.001 3.180 1.00 93.25 385 VAL A O 1
ATOM 3167 N N . HIS A 1 386 ? -18.359 8.600 4.855 1.00 91.06 386 HIS A N 1
ATOM 3168 C CA . HIS A 1 386 ? -17.821 9.438 5.922 1.00 91.06 386 HIS A CA 1
ATOM 3169 C C . HIS A 1 386 ? -16.450 8.931 6.370 1.00 91.06 386 HIS A C 1
ATOM 3171 O O . HIS A 1 386 ? -16.330 7.815 6.884 1.00 91.06 386 HIS A O 1
ATOM 3177 N N . LEU A 1 387 ? -15.426 9.768 6.212 1.00 92.06 387 LEU A N 1
ATOM 3178 C CA . LEU A 1 387 ? -14.077 9.481 6.689 1.00 92.06 387 LEU A CA 1
ATOM 3179 C C . LEU A 1 387 ? -13.874 10.057 8.090 1.00 92.06 387 LEU A C 1
ATOM 3181 O O . LEU A 1 387 ? -14.199 11.212 8.338 1.00 92.06 387 LEU A O 1
ATOM 3185 N N . SER A 1 388 ? -13.310 9.254 8.991 1.00 93.25 388 SER A N 1
ATOM 3186 C CA . SER A 1 388 ? -12.835 9.707 10.305 1.00 93.25 388 SER A CA 1
ATOM 3187 C C . SER A 1 388 ? -11.320 9.909 10.334 1.00 93.25 388 SER A C 1
ATOM 3189 O O . SER A 1 388 ? -10.818 10.628 11.195 1.00 93.25 388 SER A O 1
ATOM 3191 N N . ASP A 1 389 ? -10.598 9.255 9.420 1.00 92.88 389 ASP A N 1
ATOM 3192 C CA . ASP A 1 389 ? -9.136 9.218 9.359 1.00 92.88 389 ASP A CA 1
ATOM 3193 C C . ASP A 1 389 ? -8.696 9.249 7.887 1.00 92.88 389 ASP A C 1
ATOM 3195 O O . ASP A 1 389 ? -9.098 8.381 7.100 1.00 92.88 389 ASP A O 1
ATOM 3199 N N . LEU A 1 390 ? -7.907 10.255 7.512 1.00 92.12 390 LEU A N 1
ATOM 3200 C CA . LEU A 1 390 ? -7.361 10.426 6.168 1.00 92.12 390 LEU A CA 1
ATOM 3201 C C . LEU A 1 390 ? -5.846 10.565 6.259 1.00 92.12 390 LEU A C 1
ATOM 3203 O O . LEU A 1 390 ? -5.331 11.535 6.815 1.00 92.12 390 LEU A O 1
ATOM 3207 N N . ALA A 1 391 ? -5.145 9.598 5.678 1.00 90.56 391 ALA A N 1
ATOM 3208 C CA . ALA A 1 391 ? -3.698 9.568 5.622 1.00 90.56 391 ALA A CA 1
ATOM 3209 C C . ALA A 1 391 ? -3.199 9.677 4.178 1.00 90.56 391 ALA A C 1
ATOM 3211 O O . ALA A 1 391 ? -3.669 8.961 3.293 1.00 90.56 391 ALA A O 1
ATOM 3212 N N . PHE A 1 392 ? -2.209 10.537 3.966 1.00 88.81 392 PHE A N 1
ATOM 3213 C CA . PHE A 1 392 ? -1.407 10.621 2.756 1.00 88.81 392 PHE A CA 1
ATOM 3214 C C . PHE A 1 392 ? 0.025 10.188 3.066 1.00 88.81 392 PHE A C 1
ATOM 3216 O O . PHE A 1 392 ? 0.677 10.710 3.972 1.00 88.81 392 PHE A O 1
ATOM 3223 N N . GLN A 1 393 ? 0.531 9.222 2.310 1.00 87.81 393 GLN A N 1
ATOM 3224 C CA . GLN A 1 393 ? 1.892 8.713 2.431 1.00 87.81 393 GLN A CA 1
ATOM 3225 C C . GLN A 1 393 ? 2.572 8.774 1.071 1.00 87.81 393 GLN A C 1
ATOM 3227 O O . GLN A 1 393 ? 2.623 7.790 0.334 1.00 87.81 393 GLN A O 1
ATOM 3232 N N . LEU A 1 394 ? 3.087 9.952 0.741 1.00 84.88 394 LEU A N 1
ATOM 3233 C CA . LEU A 1 394 ? 3.699 10.212 -0.555 1.00 84.88 394 LEU A CA 1
ATOM 3234 C C . LEU A 1 394 ? 5.219 10.129 -0.437 1.00 84.88 394 LEU A C 1
ATOM 3236 O O . LEU A 1 394 ? 5.813 10.473 0.584 1.00 84.88 394 LEU A O 1
ATOM 3240 N N . SER A 1 395 ? 5.873 9.585 -1.450 1.00 80.62 395 SER A N 1
ATOM 3241 C CA . SER A 1 395 ? 7.324 9.408 -1.488 1.00 80.62 395 SER A CA 1
ATOM 3242 C C . SER A 1 395 ? 8.010 10.665 -2.016 1.00 80.62 395 SER A C 1
ATOM 3244 O O . SER A 1 395 ? 9.184 10.887 -1.730 1.00 80.62 395 SER A O 1
ATOM 3246 N N . TYR A 1 396 ? 7.271 11.487 -2.761 1.00 75.31 396 TYR A N 1
ATOM 3247 C CA . TYR A 1 396 ? 7.720 12.757 -3.306 1.00 75.31 396 TYR A CA 1
ATOM 3248 C C . TYR A 1 396 ? 6.548 13.740 -3.413 1.00 75.31 396 TYR A C 1
ATOM 3250 O O . TYR A 1 396 ? 5.432 13.332 -3.721 1.00 75.31 396 TYR A O 1
ATOM 3258 N N . LEU A 1 397 ? 6.807 15.023 -3.150 1.00 65.81 397 LEU A N 1
ATOM 3259 C CA . LEU A 1 397 ? 5.807 16.099 -3.153 1.00 65.81 397 LEU A CA 1
ATOM 3260 C C . LEU A 1 397 ? 5.866 16.983 -4.408 1.00 65.81 397 LEU A C 1
ATOM 3262 O O . LEU A 1 397 ? 4.846 17.526 -4.820 1.00 65.81 397 LEU A O 1
ATOM 3266 N N . GLY A 1 398 ? 7.045 17.121 -5.021 1.00 59.03 398 GLY A N 1
ATOM 3267 C CA . GLY A 1 398 ? 7.358 18.212 -5.954 1.00 59.03 398 GLY A CA 1
ATOM 3268 C C . GLY A 1 398 ? 6.627 18.211 -7.298 1.00 59.03 398 GLY A C 1
ATOM 3269 O O . GLY A 1 398 ? 6.754 19.175 -8.040 1.00 59.03 398 GLY A O 1
ATOM 3270 N N . TYR A 1 399 ? 5.820 17.193 -7.600 1.00 56.84 399 TYR A N 1
ATOM 3271 C CA . TYR A 1 399 ? 5.041 17.139 -8.839 1.00 56.84 399 TYR A CA 1
ATOM 3272 C C . TYR A 1 399 ? 3.557 16.817 -8.639 1.00 56.84 399 TYR A C 1
ATOM 3274 O O . TYR A 1 399 ? 2.877 16.441 -9.592 1.00 56.84 399 TYR A O 1
ATOM 3282 N N . TYR A 1 400 ? 3.029 16.968 -7.426 1.00 56.50 400 TYR A N 1
ATOM 3283 C CA . TYR A 1 400 ? 1.583 16.962 -7.221 1.00 56.50 400 TYR A CA 1
ATOM 3284 C C . TYR A 1 400 ? 1.103 18.405 -7.071 1.00 56.50 400 TYR A C 1
ATOM 3286 O O . TYR A 1 400 ? 0.831 18.828 -5.946 1.00 56.50 400 TYR A O 1
ATOM 3294 N N . PRO A 1 401 ? 0.989 19.196 -8.158 1.00 49.91 401 PRO A N 1
ATOM 3295 C CA . PRO A 1 401 ? 0.087 20.319 -8.085 1.00 49.91 401 PRO A CA 1
ATOM 3296 C C . PRO A 1 401 ? -1.302 19.711 -7.844 1.00 49.91 401 PRO A C 1
ATOM 3298 O O . PRO A 1 401 ? -1.820 18.961 -8.677 1.00 49.91 401 PRO A O 1
ATOM 3301 N N . LEU A 1 402 ? -1.886 19.964 -6.672 1.00 51.44 402 LEU A N 1
ATOM 3302 C CA . LEU A 1 402 ? -3.339 19.892 -6.535 1.00 51.44 402 LEU A CA 1
ATOM 3303 C C . LEU A 1 402 ? -3.918 20.888 -7.568 1.00 51.44 402 LEU A C 1
ATOM 3305 O O . LEU A 1 402 ? -3.189 21.771 -8.031 1.00 51.44 402 LEU A O 1
ATOM 3309 N N . PRO A 1 403 ? -5.144 20.674 -8.079 1.00 45.19 403 PRO A N 1
ATOM 3310 C CA . PRO A 1 403 ? -5.713 21.548 -9.089 1.00 45.19 403 PRO A CA 1
ATOM 3311 C C . PRO A 1 403 ? -5.559 22.989 -8.612 1.00 45.19 403 PRO A C 1
ATOM 3313 O O . PRO A 1 403 ? -5.860 23.239 -7.442 1.00 45.19 403 PRO A O 1
ATOM 3316 N N . PRO A 1 404 ? -5.087 23.905 -9.476 1.00 44.59 404 PRO A N 1
ATOM 3317 C CA . PRO A 1 404 ? -5.043 25.303 -9.106 1.00 44.59 404 PRO A CA 1
ATOM 3318 C C . PRO A 1 404 ? -6.429 25.664 -8.570 1.00 44.59 404 PRO A C 1
ATOM 3320 O O . PRO A 1 404 ? -7.435 25.420 -9.242 1.00 44.59 404 PRO A O 1
ATOM 3323 N N . ALA A 1 405 ? -6.502 26.203 -7.348 1.00 44.41 405 ALA A N 1
ATOM 3324 C CA . ALA A 1 405 ? -7.647 27.031 -7.014 1.00 44.41 405 ALA A CA 1
ATOM 3325 C C . ALA A 1 405 ? -7.761 28.065 -8.143 1.00 44.41 405 ALA A C 1
ATOM 3327 O O . ALA A 1 405 ? -6.712 28.486 -8.652 1.00 44.41 405 ALA A O 1
ATOM 3328 N N . PRO A 1 406 ? -8.976 28.370 -8.612 1.00 41.94 406 PRO A N 1
ATOM 3329 C CA . PRO A 1 406 ? -9.162 29.127 -9.835 1.00 41.94 406 PRO A CA 1
ATOM 3330 C C . PRO A 1 406 ? -8.753 30.579 -9.563 1.00 41.94 406 PRO A C 1
ATOM 3332 O O . PRO A 1 406 ? -9.572 31.412 -9.226 1.00 41.94 406 PRO A O 1
ATOM 3335 N N . ASP A 1 407 ? -7.461 30.853 -9.663 1.00 47.66 407 ASP A N 1
ATOM 3336 C CA . ASP A 1 407 ? -6.851 32.167 -9.479 1.00 47.66 407 ASP A CA 1
ATOM 3337 C C . ASP A 1 407 ? -6.120 32.516 -10.787 1.00 47.66 407 ASP A C 1
ATOM 3339 O O . ASP A 1 407 ? -4.912 32.744 -10.823 1.00 47.66 407 ASP A O 1
ATOM 3343 N N . SER A 1 408 ? -6.854 32.442 -11.897 1.00 46.06 408 SER A N 1
ATOM 3344 C CA . SER A 1 408 ? -6.598 33.292 -13.057 1.00 46.06 408 SER A CA 1
ATOM 3345 C C . SER A 1 408 ? -7.626 34.411 -12.973 1.00 46.06 408 SER A C 1
ATOM 3347 O O . SER A 1 408 ? -8.804 34.092 -12.841 1.00 46.06 408 SER A O 1
ATOM 3349 N N . ASP A 1 409 ? -7.163 35.657 -13.015 1.00 49.66 409 ASP A N 1
ATOM 3350 C CA . ASP A 1 409 ? -7.829 36.931 -12.687 1.00 49.66 409 ASP A CA 1
ATOM 3351 C C . ASP A 1 409 ? -9.142 37.286 -13.445 1.00 49.66 409 ASP A C 1
ATOM 3353 O O . ASP A 1 409 ? -9.444 38.459 -13.648 1.00 49.66 409 ASP A O 1
ATOM 3357 N N . ASP A 1 410 ? -9.956 36.312 -13.857 1.00 48.59 410 ASP A N 1
ATOM 3358 C CA . ASP A 1 410 ? -11.334 36.524 -14.314 1.00 48.59 410 ASP A CA 1
ATOM 3359 C C . ASP A 1 410 ? -12.274 36.577 -13.092 1.00 48.59 410 ASP A C 1
ATOM 3361 O O . ASP A 1 410 ? -12.974 35.621 -12.750 1.00 48.59 410 ASP A O 1
ATOM 3365 N N . ASP A 1 411 ? -12.251 37.729 -12.423 1.00 49.19 411 ASP A N 1
ATOM 3366 C CA . ASP A 1 411 ? -12.872 38.052 -11.126 1.00 49.19 411 ASP A CA 1
ATOM 3367 C C . ASP A 1 411 ? -14.426 38.045 -11.100 1.00 49.19 411 ASP A C 1
ATOM 3369 O O . ASP A 1 411 ? -15.029 38.348 -10.074 1.00 49.19 411 ASP A O 1
ATOM 3373 N N . ASP A 1 412 ? -15.111 37.672 -12.190 1.00 54.44 412 ASP A N 1
ATOM 3374 C CA . ASP A 1 412 ? -16.569 37.870 -12.331 1.00 54.44 412 ASP A CA 1
ATOM 3375 C C . ASP A 1 412 ? -17.413 36.595 -12.513 1.00 54.44 412 ASP A C 1
ATOM 3377 O O . ASP A 1 412 ? -18.643 36.677 -12.616 1.00 54.44 412 ASP A O 1
ATOM 3381 N N . GLN A 1 413 ? -16.823 35.393 -12.510 1.00 43.00 413 GLN A N 1
ATOM 3382 C CA . GLN A 1 413 ? -17.631 34.166 -12.460 1.00 43.00 413 GLN A CA 1
ATOM 3383 C C . GLN A 1 413 ? -17.730 33.615 -11.030 1.00 43.00 413 GLN A C 1
ATOM 3385 O O . GLN A 1 413 ? -16.708 33.241 -10.450 1.00 43.00 413 GLN A O 1
ATOM 3390 N N . PRO A 1 414 ? -18.945 33.503 -10.444 1.00 42.75 414 PRO A N 1
ATOM 3391 C CA . PRO A 1 414 ? -19.127 32.922 -9.121 1.00 42.75 414 PRO A CA 1
ATOM 3392 C C . PRO A 1 414 ? -18.641 31.476 -9.149 1.00 42.75 414 PRO A C 1
ATOM 3394 O O . PRO A 1 414 ? -19.291 30.584 -9.699 1.00 42.75 414 PRO A O 1
ATOM 3397 N N . GLN A 1 415 ? -17.466 31.252 -8.564 1.00 46.19 415 GLN A N 1
ATOM 3398 C CA . GLN A 1 415 ? -16.879 29.929 -8.492 1.00 46.19 415 GLN A CA 1
ATOM 3399 C C . GLN A 1 415 ? -17.846 28.973 -7.790 1.00 46.19 415 GLN A C 1
ATOM 3401 O O . GLN A 1 415 ? -18.453 29.335 -6.772 1.00 46.19 415 GLN A O 1
ATOM 3406 N N . PRO A 1 416 ? -17.963 27.722 -8.264 1.00 40.78 416 PRO A N 1
ATOM 3407 C CA . PRO A 1 416 ? -18.636 26.696 -7.500 1.00 40.78 416 PRO A CA 1
ATOM 3408 C C . PRO A 1 416 ? -17.807 26.483 -6.236 1.00 40.78 416 PRO A C 1
ATOM 3410 O O . PRO A 1 416 ? -16.784 25.800 -6.268 1.00 40.78 416 PRO A O 1
ATOM 3413 N N . ARG A 1 417 ? -18.239 27.089 -5.118 1.00 47.34 417 ARG A N 1
ATOM 3414 C CA . ARG A 1 417 ? -17.763 26.749 -3.776 1.00 47.34 417 ARG A CA 1
ATOM 3415 C C . ARG A 1 417 ? -17.757 25.237 -3.720 1.00 47.34 417 ARG A C 1
ATOM 3417 O O . ARG A 1 417 ? -18.823 24.622 -3.766 1.00 47.34 417 ARG A O 1
ATOM 3424 N N . LEU A 1 418 ? -16.564 24.646 -3.723 1.00 48.22 418 LEU A N 1
ATOM 3425 C CA . LEU A 1 418 ? -16.428 23.206 -3.661 1.00 48.22 418 LEU A CA 1
ATOM 3426 C C . LEU A 1 418 ? -17.326 22.751 -2.500 1.00 48.22 418 LEU A C 1
ATOM 3428 O O . LEU A 1 418 ? -17.111 23.208 -1.375 1.00 48.22 418 LEU A O 1
ATOM 3432 N N . PRO A 1 419 ? -18.283 21.826 -2.702 1.00 53.72 419 PRO A N 1
ATOM 3433 C CA . PRO A 1 419 ? -19.027 21.206 -1.599 1.00 53.72 419 PRO A CA 1
ATOM 3434 C C . PRO A 1 419 ? -18.106 20.407 -0.642 1.00 53.72 419 PRO A C 1
ATOM 3436 O O . PRO A 1 419 ? -18.568 19.671 0.227 1.00 53.72 419 PRO A O 1
ATOM 3439 N N . ALA A 1 420 ? -16.786 20.573 -0.793 1.00 55.00 420 ALA A N 1
ATOM 3440 C CA . ALA A 1 420 ? -15.689 19.945 -0.095 1.00 55.00 420 ALA A CA 1
ATOM 3441 C C . ALA A 1 420 ? -15.726 20.129 1.426 1.00 55.00 420 ALA A C 1
ATOM 3443 O O . ALA A 1 420 ? -15.341 19.213 2.146 1.00 55.00 420 ALA A O 1
ATOM 3444 N N . VAL A 1 421 ? -16.228 21.255 1.938 1.00 60.12 421 VAL A N 1
ATOM 3445 C CA . VAL A 1 421 ? -16.238 21.488 3.394 1.00 60.12 421 VAL A CA 1
ATOM 3446 C C . VAL A 1 421 ? -17.090 20.427 4.109 1.00 60.12 421 VAL A C 1
ATOM 3448 O O . VAL A 1 421 ? -16.704 19.899 5.149 1.00 60.12 421 VAL A O 1
ATOM 3451 N N . ASN A 1 422 ? -18.193 19.984 3.496 1.00 67.44 422 ASN A N 1
ATOM 3452 C CA . ASN A 1 422 ? -19.108 19.051 4.152 1.00 67.44 422 ASN A CA 1
ATOM 3453 C C . ASN A 1 422 ? -18.562 17.628 4.308 1.00 67.44 422 ASN A C 1
ATOM 3455 O O . ASN A 1 422 ? -18.951 16.936 5.252 1.00 67.44 422 ASN A O 1
ATOM 3459 N N . PHE A 1 423 ? -17.678 17.158 3.421 1.00 74.19 423 PHE A N 1
ATOM 3460 C CA . PHE A 1 423 ? -17.162 15.787 3.539 1.00 74.19 423 PHE A CA 1
ATOM 3461 C C . PHE A 1 423 ? -16.121 15.644 4.640 1.00 74.19 423 PHE A C 1
ATOM 3463 O O . PHE A 1 423 ? -15.975 14.555 5.201 1.00 74.19 423 PHE A O 1
ATOM 3470 N N . LEU A 1 424 ? -15.422 16.735 4.951 1.00 80.62 424 LEU A N 1
ATOM 3471 C CA . LEU A 1 424 ? -14.418 16.747 5.996 1.00 80.62 424 LEU A CA 1
ATOM 3472 C C . LEU A 1 424 ? -15.021 16.949 7.380 1.00 80.62 424 LEU A C 1
ATOM 3474 O O . LEU A 1 424 ? -14.386 16.525 8.324 1.00 80.62 424 LEU A O 1
ATOM 3478 N N . ASN A 1 425 ? -16.259 17.433 7.532 1.00 84.62 425 ASN A N 1
ATOM 3479 C CA . ASN A 1 425 ? -16.919 17.689 8.831 1.00 84.62 425 ASN A CA 1
ATOM 3480 C C . ASN A 1 425 ? -16.967 16.518 9.843 1.00 84.62 425 ASN A C 1
ATOM 3482 O O . ASN A 1 425 ? -17.457 16.697 10.956 1.00 84.62 425 ASN A O 1
ATOM 3486 N N . ARG A 1 426 ? -16.545 15.303 9.470 1.00 88.12 426 ARG A N 1
ATOM 3487 C CA . ARG A 1 426 ? -16.397 14.146 10.379 1.00 88.12 426 ARG A CA 1
ATOM 3488 C C . ARG A 1 426 ? -14.968 13.615 10.476 1.00 88.12 426 ARG A C 1
ATOM 3490 O O . ARG A 1 426 ? -14.727 12.627 11.173 1.00 88.12 426 ARG A O 1
ATOM 3497 N N . LEU A 1 427 ? -14.033 14.239 9.772 1.00 91.56 427 LEU A N 1
ATOM 3498 C CA . LEU A 1 427 ? -12.627 13.906 9.807 1.00 91.56 427 LEU A CA 1
ATOM 3499 C C . LEU A 1 427 ? -12.089 14.302 11.179 1.00 91.56 427 LEU A C 1
ATOM 3501 O O . LEU A 1 427 ? -12.045 15.475 11.528 1.00 91.56 427 LEU A O 1
ATOM 3505 N N . THR A 1 428 ? -11.701 13.300 11.960 1.00 93.12 428 THR A N 1
ATOM 3506 C CA . THR A 1 428 ? -11.120 13.491 13.295 1.00 93.12 428 THR A CA 1
ATOM 3507 C C . THR A 1 428 ? -9.601 13.471 13.271 1.00 93.12 428 THR A C 1
ATOM 3509 O O . THR A 1 428 ? -8.965 14.082 14.129 1.00 93.12 428 THR A O 1
ATOM 3512 N N . ARG A 1 429 ? -9.011 12.789 12.286 1.00 91.69 429 ARG A N 1
ATOM 3513 C CA . ARG A 1 429 ? -7.569 12.621 12.157 1.00 91.69 429 ARG A CA 1
ATOM 3514 C C . ARG A 1 429 ? -7.127 12.842 10.723 1.00 91.69 429 ARG A C 1
ATOM 3516 O O . ARG A 1 429 ? -7.673 12.242 9.799 1.00 91.69 429 ARG A O 1
ATOM 3523 N N . PHE A 1 430 ? -6.091 13.649 10.569 1.00 91.38 430 PHE A N 1
ATOM 3524 C CA . PHE A 1 430 ? -5.376 13.822 9.321 1.00 91.38 430 PHE A CA 1
ATOM 3525 C C . PHE A 1 430 ? -3.910 13.452 9.517 1.00 91.38 430 PHE A C 1
ATOM 3527 O O . PHE A 1 430 ? -3.295 13.778 10.534 1.00 91.38 430 PHE A O 1
ATOM 3534 N N . THR A 1 431 ? -3.337 12.735 8.560 1.00 89.75 431 THR A N 1
ATOM 3535 C CA . THR A 1 431 ? -1.917 12.390 8.577 1.00 89.75 431 THR A CA 1
ATOM 3536 C C . THR A 1 431 ? -1.323 12.630 7.205 1.00 89.75 431 THR A C 1
ATOM 3538 O O . THR A 1 431 ? -1.835 12.144 6.204 1.00 89.75 431 THR A O 1
ATOM 3541 N N . PHE A 1 432 ? -0.216 13.352 7.148 1.00 87.75 432 PHE A N 1
ATOM 3542 C CA . PHE A 1 432 ? 0.531 13.561 5.922 1.00 87.75 432 PHE A CA 1
ATOM 3543 C C . PHE A 1 432 ? 1.990 13.201 6.169 1.00 87.75 432 PHE A C 1
ATOM 3545 O O . PHE A 1 432 ? 2.623 13.721 7.086 1.00 87.75 432 PHE A O 1
ATOM 3552 N N . THR A 1 433 ? 2.532 12.299 5.355 1.00 84.12 433 THR A N 1
ATOM 3553 C CA . THR A 1 433 ? 3.933 11.891 5.451 1.00 84.12 433 THR A CA 1
ATOM 3554 C C . THR A 1 433 ? 4.629 11.995 4.096 1.00 84.12 433 THR A C 1
ATOM 3556 O O . THR A 1 433 ? 4.151 11.450 3.098 1.00 84.12 433 THR A O 1
ATOM 3559 N N . SER A 1 434 ? 5.802 12.639 4.079 1.00 81.50 434 SER A N 1
ATOM 3560 C CA . SER A 1 434 ? 6.717 12.753 2.930 1.00 81.50 434 SER A CA 1
ATOM 3561 C C . SER A 1 434 ? 8.146 12.350 3.338 1.00 81.50 434 SER A C 1
ATOM 3563 O O . SER A 1 434 ? 8.651 12.799 4.362 1.00 81.50 434 SER A O 1
ATOM 3565 N N . ASP A 1 435 ? 8.785 11.434 2.599 1.00 69.62 435 ASP A N 1
ATOM 3566 C CA . ASP A 1 435 ? 10.086 10.818 2.948 1.00 69.62 435 ASP A CA 1
ATOM 3567 C C . ASP A 1 435 ? 11.163 11.307 1.989 1.00 69.62 435 ASP A C 1
ATOM 3569 O O . ASP A 1 435 ? 11.922 10.551 1.378 1.00 69.62 435 ASP A O 1
ATOM 3573 N N . TYR A 1 436 ? 11.188 12.623 1.835 1.00 64.12 436 TYR A N 1
ATOM 3574 C CA . TYR A 1 436 ? 12.126 13.310 0.980 1.00 64.12 436 TYR A CA 1
ATOM 3575 C C . TYR A 1 436 ? 13.470 13.492 1.686 1.00 64.12 436 TYR A C 1
ATOM 3577 O O . TYR A 1 436 ? 13.832 14.574 2.128 1.00 64.12 436 TYR A O 1
ATOM 3585 N N . ARG A 1 437 ? 14.210 12.394 1.859 1.00 57.53 437 ARG A N 1
ATOM 3586 C CA . ARG A 1 437 ? 15.485 12.420 2.595 1.00 57.53 437 ARG A CA 1
ATOM 3587 C C . ARG A 1 437 ? 16.746 12.490 1.728 1.00 57.53 437 ARG A C 1
ATOM 3589 O O . ARG A 1 437 ? 17.805 12.748 2.282 1.00 57.53 437 ARG A O 1
ATOM 3596 N N . PHE A 1 438 ? 16.689 12.234 0.414 1.00 51.00 438 PHE A N 1
ATOM 3597 C CA . PHE A 1 438 ? 17.906 11.751 -0.269 1.00 51.00 438 PHE A CA 1
ATOM 3598 C C . PHE A 1 438 ? 18.281 12.325 -1.637 1.00 51.00 438 PHE A C 1
ATOM 3600 O O . PHE A 1 438 ? 19.367 11.999 -2.100 1.00 51.00 438 PHE A O 1
ATOM 3607 N N . VAL A 1 439 ? 17.475 13.162 -2.297 1.00 51.94 439 VAL A N 1
ATOM 3608 C CA . VAL A 1 439 ? 17.785 13.507 -3.705 1.00 51.94 439 VAL A CA 1
ATOM 3609 C C . VAL A 1 439 ? 18.566 14.828 -3.873 1.00 51.94 439 VAL A C 1
ATOM 3611 O O .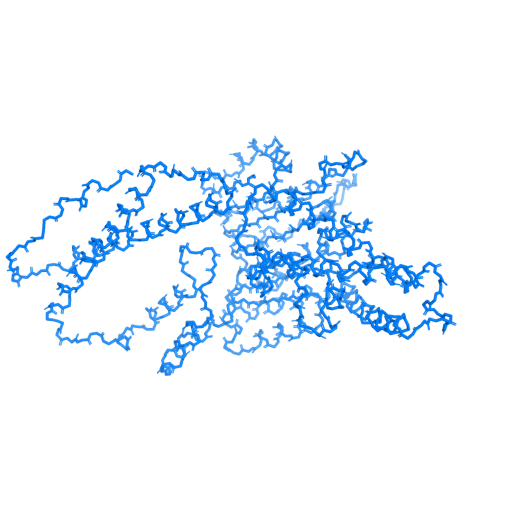 VAL A 1 439 ? 19.270 14.984 -4.860 1.00 51.94 439 VAL A O 1
ATOM 3614 N N . HIS A 1 440 ? 18.566 15.751 -2.898 1.00 48.78 440 HIS A N 1
ATOM 3615 C CA . HIS A 1 440 ? 18.950 17.155 -3.177 1.00 48.78 440 HIS A CA 1
ATOM 3616 C C . HIS A 1 440 ? 20.239 17.666 -2.531 1.00 48.78 440 HIS A C 1
ATOM 3618 O O . HIS A 1 440 ? 20.612 18.811 -2.762 1.00 48.78 440 HIS A O 1
ATOM 3624 N N . ALA A 1 441 ? 20.970 16.857 -1.760 1.00 49.59 441 ALA A N 1
ATOM 3625 C CA . ALA A 1 441 ? 22.201 17.356 -1.140 1.00 49.59 441 ALA A CA 1
ATOM 3626 C C . ALA A 1 441 ? 23.347 17.600 -2.147 1.00 49.59 441 ALA A C 1
ATOM 3628 O O . ALA A 1 441 ? 24.337 18.229 -1.783 1.00 49.59 441 ALA A O 1
ATOM 3629 N N . ARG A 1 442 ? 23.254 17.097 -3.391 1.00 50.12 442 ARG A N 1
ATOM 3630 C CA . ARG A 1 442 ? 24.375 17.130 -4.350 1.00 50.12 442 ARG A CA 1
ATOM 3631 C C . ARG A 1 442 ? 24.056 17.583 -5.774 1.00 50.12 442 ARG A C 1
ATOM 3633 O O . ARG A 1 442 ? 25.006 17.732 -6.531 1.00 50.12 442 ARG A O 1
ATOM 3640 N N . ASP A 1 443 ? 22.798 17.835 -6.137 1.00 52.50 443 ASP A N 1
ATOM 3641 C CA . ASP A 1 443 ? 22.472 18.342 -7.477 1.00 52.50 443 ASP A CA 1
ATOM 3642 C C . ASP A 1 443 ? 22.214 19.865 -7.450 1.00 52.50 443 ASP A C 1
ATOM 3644 O O . ASP A 1 443 ? 21.131 20.304 -7.046 1.00 52.50 443 ASP A O 1
ATOM 3648 N N . PRO A 1 444 ? 23.202 20.700 -7.830 1.00 52.38 444 PRO A N 1
ATOM 3649 C CA . PRO A 1 444 ? 23.064 22.153 -7.838 1.00 52.38 444 PRO A CA 1
ATOM 3650 C C . PRO A 1 444 ? 22.073 22.673 -8.891 1.00 52.38 444 PRO A C 1
ATOM 3652 O O . PRO A 1 444 ? 21.612 23.806 -8.744 1.00 52.38 444 PRO A O 1
ATOM 3655 N N . LEU A 1 445 ? 21.709 21.878 -9.906 1.00 49.09 445 LEU A N 1
ATOM 3656 C CA . LEU A 1 445 ? 20.750 22.281 -10.944 1.00 49.09 445 LEU A CA 1
ATOM 3657 C C . LEU A 1 445 ? 19.297 22.188 -10.462 1.00 49.09 445 LEU A C 1
ATOM 3659 O O . LEU A 1 445 ? 18.421 22.869 -10.988 1.00 49.09 445 LEU A O 1
ATOM 3663 N N . ASN A 1 446 ? 19.042 21.422 -9.401 1.00 49.09 446 ASN A N 1
ATOM 3664 C CA . ASN A 1 446 ? 17.698 21.176 -8.883 1.00 49.09 446 ASN A CA 1
ATOM 3665 C C . ASN A 1 446 ? 17.297 22.127 -7.733 1.00 49.09 446 ASN A C 1
ATOM 3667 O O . ASN A 1 446 ? 16.393 21.834 -6.950 1.00 49.09 446 ASN A O 1
ATOM 3671 N N . ARG A 1 447 ? 17.972 23.285 -7.613 1.00 47.03 447 ARG A N 1
ATOM 3672 C CA . ARG A 1 447 ? 17.660 24.349 -6.632 1.00 47.03 447 ARG A CA 1
ATOM 3673 C C . ARG A 1 447 ? 16.348 25.093 -6.916 1.00 47.03 447 ARG A C 1
ATOM 3675 O O . ARG A 1 447 ? 15.890 25.834 -6.053 1.00 47.03 447 ARG A O 1
ATOM 3682 N N . TYR A 1 448 ? 15.750 24.891 -8.090 1.00 43.78 448 TYR A N 1
ATOM 3683 C CA . TYR A 1 448 ? 14.535 25.590 -8.524 1.00 43.78 448 TYR A CA 1
ATOM 3684 C C . TYR A 1 448 ? 13.257 24.750 -8.433 1.00 43.78 448 TYR A C 1
ATOM 3686 O O . TYR A 1 448 ? 12.168 25.303 -8.551 1.00 43.78 448 TYR A O 1
ATOM 3694 N N . ALA A 1 449 ? 13.352 23.448 -8.151 1.00 48.03 449 ALA A N 1
ATOM 3695 C CA . ALA A 1 449 ? 12.189 22.626 -7.826 1.00 48.03 449 ALA A CA 1
ATOM 3696 C C . ALA A 1 449 ? 11.825 22.800 -6.343 1.00 48.03 449 ALA A C 1
ATOM 3698 O O . ALA A 1 449 ? 11.850 21.852 -5.557 1.00 48.03 449 ALA A O 1
ATOM 3699 N N . VAL A 1 450 ? 11.517 24.035 -5.939 1.00 49.72 450 VAL A N 1
ATOM 3700 C CA . VAL A 1 450 ? 10.726 24.233 -4.723 1.00 49.72 450 VAL A CA 1
ATOM 3701 C C . VAL A 1 450 ? 9.385 23.560 -5.022 1.00 49.72 450 VAL A C 1
ATOM 3703 O O . VAL A 1 450 ? 8.783 23.882 -6.050 1.00 49.72 450 VAL A O 1
ATOM 3706 N N . PRO A 1 451 ? 8.928 22.587 -4.213 1.00 52.22 451 PRO A N 1
ATOM 3707 C CA . PRO A 1 451 ? 7.604 22.014 -4.398 1.00 52.22 451 PRO A CA 1
ATOM 3708 C C . PRO A 1 451 ? 6.600 23.159 -4.526 1.00 52.22 451 PRO A C 1
ATOM 3710 O O . PRO A 1 451 ? 6.725 24.146 -3.800 1.00 52.22 451 PRO A O 1
ATOM 3713 N N . ASN A 1 452 ? 5.595 23.040 -5.397 1.00 54.41 452 ASN A N 1
ATOM 3714 C CA . ASN A 1 452 ? 4.418 23.912 -5.351 1.00 54.41 452 ASN A CA 1
ATOM 3715 C C . ASN A 1 452 ? 3.661 23.645 -4.035 1.00 54.41 452 ASN A C 1
ATOM 3717 O O . ASN A 1 452 ? 2.581 23.061 -4.014 1.00 54.41 452 ASN A O 1
ATOM 3721 N N . GLY A 1 453 ? 4.256 24.047 -2.910 1.00 58.69 453 GLY A N 1
ATOM 3722 C CA . GLY A 1 453 ? 3.758 23.853 -1.560 1.00 58.69 453 GLY A CA 1
ATOM 3723 C C . GLY A 1 453 ? 2.424 24.551 -1.354 1.00 58.69 453 GLY A C 1
ATOM 3724 O O . GLY A 1 453 ? 1.658 24.113 -0.510 1.00 58.69 453 GLY A O 1
ATOM 3725 N N . ARG A 1 454 ? 2.093 25.541 -2.199 1.00 64.94 454 ARG A N 1
ATOM 3726 C CA . ARG A 1 454 ? 0.773 26.183 -2.281 1.00 64.94 454 ARG A CA 1
ATOM 3727 C C . ARG A 1 454 ? -0.368 25.180 -2.304 1.00 64.94 454 ARG A C 1
ATOM 3729 O O . ARG A 1 454 ? -1.364 25.373 -1.625 1.00 64.94 454 ARG A O 1
ATOM 3736 N N . GLU A 1 455 ? -0.212 24.100 -3.050 1.00 64.00 455 GLU A N 1
ATOM 3737 C CA . GLU A 1 455 ? -1.270 23.117 -3.196 1.00 64.00 455 GLU A CA 1
ATOM 3738 C C . GLU A 1 455 ? -1.444 22.287 -1.931 1.00 64.00 455 GLU A C 1
ATOM 3740 O O . GLU A 1 455 ? -2.551 22.175 -1.402 1.00 64.00 455 GLU A O 1
ATOM 3745 N N . LEU A 1 456 ? -0.349 21.762 -1.375 1.00 70.19 456 LEU A N 1
ATOM 3746 C CA . LEU A 1 456 ? -0.399 21.097 -0.075 1.00 70.19 456 LEU A CA 1
ATOM 3747 C C . LEU A 1 456 ? -0.960 22.046 0.992 1.00 70.19 456 LEU A C 1
ATOM 3749 O O . LEU A 1 456 ? -1.788 21.625 1.790 1.00 70.19 456 LEU A O 1
ATOM 3753 N N . CYS A 1 457 ? -0.572 23.321 0.970 1.00 70.19 457 CYS A N 1
ATOM 3754 C CA . CYS A 1 457 ? -1.107 24.353 1.847 1.00 70.19 457 CYS A CA 1
ATOM 3755 C C . CYS A 1 457 ? -2.615 24.543 1.663 1.00 70.19 457 CYS A C 1
ATOM 3757 O O . CYS A 1 457 ? -3.313 24.639 2.662 1.00 70.19 457 CYS A O 1
ATOM 3759 N N . ARG A 1 458 ? -3.141 24.512 0.433 1.00 72.12 458 ARG A N 1
ATOM 3760 C CA . ARG A 1 458 ? -4.588 24.571 0.158 1.00 72.12 458 ARG A CA 1
ATOM 3761 C C . ARG A 1 458 ? -5.326 23.351 0.708 1.00 72.12 458 ARG A C 1
ATOM 3763 O O . ARG A 1 458 ? -6.353 23.503 1.365 1.00 72.12 458 ARG A O 1
ATOM 3770 N N . LEU A 1 459 ? -4.794 22.143 0.505 1.00 75.94 459 LEU A N 1
ATOM 3771 C CA . LEU A 1 459 ? -5.358 20.928 1.106 1.00 75.94 459 LEU A CA 1
ATOM 3772 C C . LEU A 1 459 ? -5.314 20.993 2.635 1.00 75.94 459 LEU A C 1
ATOM 3774 O O . LEU A 1 459 ? -6.296 20.653 3.288 1.00 75.94 459 LEU A O 1
ATOM 3778 N N . LEU A 1 460 ? -4.189 21.428 3.204 1.00 79.50 460 LEU A N 1
ATOM 3779 C CA . LEU A 1 460 ? -4.030 21.595 4.645 1.00 79.50 460 LEU A CA 1
ATOM 3780 C C . LEU A 1 460 ? -4.978 22.658 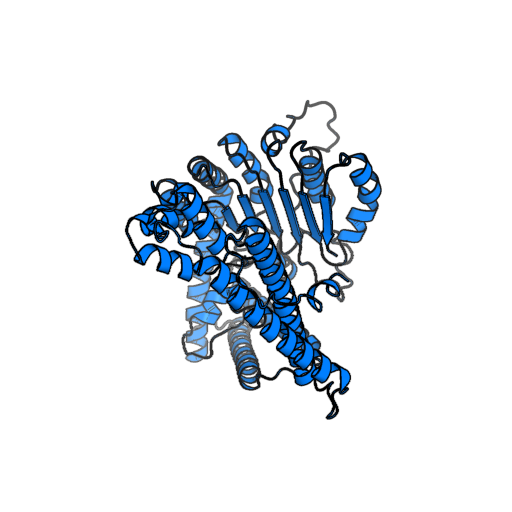5.186 1.00 79.50 460 LEU A C 1
ATOM 3782 O O . LEU A 1 460 ? -5.540 22.440 6.245 1.00 79.50 460 LEU A O 1
ATOM 3786 N N . GLN A 1 461 ? -5.199 23.757 4.471 1.00 80.94 461 GLN A N 1
ATOM 3787 C CA . GLN A 1 461 ? -6.146 24.797 4.856 1.00 80.94 461 GLN A CA 1
ATOM 3788 C C . GLN A 1 461 ? -7.570 24.245 4.887 1.00 80.94 461 GLN A C 1
ATOM 3790 O O . GLN A 1 461 ? -8.219 24.310 5.923 1.00 80.94 461 GLN A O 1
ATOM 3795 N N . LEU A 1 462 ? -7.995 23.564 3.819 1.00 81.00 462 LEU A N 1
ATOM 3796 C CA . LEU A 1 462 ? -9.298 22.899 3.762 1.00 81.00 462 LEU A CA 1
ATOM 3797 C C . LEU A 1 462 ? -9.484 21.883 4.908 1.00 81.00 462 LEU A C 1
ATOM 3799 O O . LEU A 1 462 ? -10.563 21.763 5.486 1.00 81.00 462 LEU A O 1
ATOM 3803 N N . VAL A 1 463 ? -8.428 21.138 5.239 1.00 83.38 463 VAL A N 1
ATOM 3804 C CA . VAL A 1 463 ? -8.431 20.200 6.365 1.00 83.38 463 VAL A CA 1
ATOM 3805 C C . VAL A 1 463 ? -8.461 20.941 7.704 1.00 83.38 463 VAL A C 1
ATOM 3807 O O . VAL A 1 463 ? -9.216 20.543 8.578 1.00 83.38 463 VAL A O 1
ATOM 3810 N N . MET A 1 464 ? -7.695 22.014 7.884 1.00 81.62 464 MET A N 1
ATOM 3811 C CA . MET A 1 464 ? -7.665 22.796 9.127 1.00 81.62 464 MET A CA 1
ATOM 3812 C C . MET A 1 464 ? -8.985 23.522 9.399 1.00 81.62 464 MET A C 1
ATOM 3814 O O . MET A 1 464 ? -9.359 23.654 10.559 1.00 81.62 464 MET A O 1
ATOM 3818 N N . ASP A 1 465 ? -9.726 23.900 8.359 1.00 81.25 465 ASP A N 1
ATOM 3819 C CA . ASP A 1 465 ? -11.058 24.509 8.477 1.00 81.25 465 ASP A CA 1
ATOM 3820 C C . ASP A 1 465 ? -12.141 23.501 8.918 1.00 81.25 465 ASP A C 1
ATOM 3822 O O . ASP A 1 465 ? -13.317 23.839 9.068 1.00 81.25 465 ASP A O 1
ATOM 3826 N N . THR A 1 466 ? -11.765 22.239 9.135 1.00 84.56 466 THR A N 1
ATOM 3827 C CA . THR A 1 466 ? -12.673 21.178 9.558 1.00 84.56 466 THR A CA 1
ATOM 3828 C C . THR A 1 466 ? -12.917 21.219 11.072 1.00 84.56 466 THR A C 1
ATOM 3830 O O . THR A 1 466 ? -12.013 20.891 11.843 1.00 84.56 466 THR A O 1
ATOM 3833 N N . PRO A 1 467 ? -14.152 21.475 11.542 1.00 86.06 467 PRO A N 1
ATOM 3834 C CA . PRO A 1 467 ? -14.430 21.652 12.971 1.00 86.06 467 PRO A CA 1
ATOM 3835 C C . PRO A 1 467 ? -14.297 20.364 13.800 1.00 86.06 467 PRO A C 1
ATOM 3837 O O . PRO A 1 467 ? -14.109 20.426 15.012 1.00 86.06 467 PRO A O 1
ATOM 3840 N N . SER A 1 468 ? -14.415 19.188 13.175 1.00 88.56 468 SER A N 1
ATOM 3841 C CA . SER A 1 468 ? -14.303 17.888 13.855 1.00 88.56 468 SER A CA 1
ATOM 3842 C C . SER A 1 468 ? -12.870 17.390 14.020 1.00 88.56 468 SER A C 1
ATOM 3844 O O . SER A 1 468 ? -12.659 16.320 14.600 1.00 88.56 468 SER A O 1
ATOM 3846 N N . LEU A 1 469 ? -11.897 18.089 13.439 1.00 89.44 469 LEU A N 1
ATOM 3847 C CA . LEU A 1 469 ? -10.520 17.637 13.418 1.00 89.44 469 LEU A CA 1
ATOM 3848 C C . LEU A 1 469 ? -9.932 17.737 14.828 1.00 89.44 469 LEU A C 1
ATOM 3850 O O . LEU A 1 469 ? -10.098 18.721 15.529 1.00 89.44 469 LEU A O 1
ATOM 3854 N N . THR A 1 470 ? -9.274 16.676 15.285 1.00 89.81 470 THR A N 1
ATOM 3855 C CA . THR A 1 470 ? -8.681 16.623 16.638 1.00 89.81 470 THR A CA 1
ATOM 3856 C C . THR A 1 470 ? -7.183 16.361 16.584 1.00 89.81 470 THR A C 1
ATOM 3858 O O . THR A 1 470 ? -6.437 16.804 17.455 1.00 89.81 470 THR A O 1
ATOM 3861 N N . HIS A 1 471 ? -6.732 15.662 15.538 1.00 89.75 471 HIS A N 1
ATOM 3862 C CA . HIS A 1 471 ? -5.351 15.237 15.378 1.00 89.75 471 HIS A CA 1
ATOM 3863 C C . HIS A 1 471 ? -4.846 15.545 13.971 1.00 89.75 471 HIS A C 1
ATOM 3865 O O . HIS A 1 471 ? -5.418 15.078 12.983 1.00 89.75 471 HIS A O 1
ATOM 3871 N N . ILE A 1 472 ? -3.728 16.261 13.896 1.00 88.00 472 ILE A N 1
ATOM 3872 C CA . ILE A 1 472 ? -2.977 16.499 12.664 1.00 88.00 472 ILE A CA 1
ATOM 3873 C C . ILE A 1 472 ? -1.550 15.984 12.886 1.00 88.00 472 ILE A C 1
ATOM 3875 O O . ILE A 1 472 ? -0.854 16.454 13.784 1.00 88.00 472 ILE A O 1
ATOM 3879 N N . ASP A 1 473 ? -1.114 15.013 12.081 1.00 86.75 473 ASP A N 1
ATOM 3880 C CA . ASP A 1 473 ? 0.261 14.483 12.095 1.00 86.75 473 ASP A CA 1
ATOM 3881 C C . ASP A 1 473 ? 0.939 14.801 10.757 1.00 86.75 473 ASP A C 1
ATOM 3883 O O . ASP A 1 473 ? 0.535 14.279 9.715 1.00 86.75 473 ASP A O 1
ATOM 3887 N N . LEU A 1 474 ? 1.939 15.682 10.780 1.00 86.06 474 LEU A N 1
ATOM 3888 C CA . LEU A 1 474 ? 2.718 16.075 9.606 1.00 86.06 474 LEU A CA 1
ATOM 3889 C C . LEU A 1 474 ? 4.167 15.599 9.798 1.00 86.06 474 LEU A C 1
ATOM 3891 O O . LEU A 1 474 ? 4.923 16.181 10.578 1.00 86.06 474 LEU A O 1
ATOM 3895 N N . ASP A 1 475 ? 4.560 14.543 9.079 1.00 81.88 475 ASP A N 1
ATOM 3896 C CA . ASP A 1 475 ? 5.942 14.032 9.020 1.00 81.88 475 ASP A CA 1
ATOM 3897 C C . ASP A 1 475 ? 6.558 14.438 7.677 1.00 81.88 475 ASP A C 1
ATOM 3899 O O . ASP A 1 475 ? 6.353 13.788 6.646 1.00 81.88 475 ASP A O 1
ATOM 3903 N N . MET A 1 476 ? 7.275 15.559 7.681 1.00 74.06 476 MET A N 1
ATOM 3904 C CA . MET A 1 476 ? 7.935 16.121 6.504 1.00 74.06 476 MET A CA 1
ATOM 3905 C C . MET A 1 476 ? 9.405 16.299 6.836 1.00 74.06 476 MET A C 1
ATOM 3907 O O . MET A 1 476 ? 9.784 17.173 7.614 1.00 74.06 476 MET A O 1
ATOM 3911 N N . ARG A 1 477 ? 10.245 15.437 6.275 1.00 67.56 477 ARG A N 1
ATOM 3912 C CA . ARG A 1 477 ? 11.617 15.320 6.757 1.00 67.56 477 ARG A CA 1
ATOM 3913 C C . ARG A 1 477 ? 12.547 16.379 6.149 1.00 67.56 477 ARG A C 1
ATOM 3915 O O . ARG A 1 477 ? 12.661 16.511 4.935 1.00 67.56 477 ARG A O 1
ATOM 3922 N N . GLN A 1 478 ? 13.214 17.102 7.048 1.00 53.88 478 GLN A N 1
ATOM 3923 C CA . GLN A 1 478 ? 14.354 18.031 6.923 1.00 53.88 478 GLN A CA 1
ATOM 3924 C C . GLN A 1 478 ? 14.292 19.339 6.099 1.00 53.88 478 GLN A C 1
ATOM 3926 O O . GLN A 1 478 ? 14.857 20.307 6.604 1.00 53.88 478 GLN A O 1
ATOM 3931 N N . ASN A 1 479 ? 13.629 19.466 4.938 1.00 48.41 479 ASN A N 1
ATOM 3932 C CA . ASN A 1 479 ? 13.663 20.746 4.178 1.00 48.41 479 ASN A CA 1
ATOM 3933 C C . ASN A 1 479 ? 12.297 21.426 3.953 1.00 48.41 479 ASN A C 1
ATOM 3935 O O . ASN A 1 479 ? 12.213 22.647 4.081 1.00 48.41 479 ASN A O 1
ATOM 3939 N N . ASP A 1 480 ? 11.217 20.673 3.736 1.00 51.09 480 ASP A N 1
ATOM 3940 C CA . ASP A 1 480 ? 9.887 21.255 3.460 1.00 51.09 480 ASP A CA 1
ATOM 3941 C C . ASP A 1 480 ? 9.176 21.768 4.729 1.00 51.09 480 ASP A C 1
ATOM 3943 O O . ASP A 1 480 ? 8.396 22.721 4.689 1.00 51.09 480 ASP A O 1
ATOM 3947 N N . ALA A 1 481 ? 9.485 21.177 5.892 1.00 51.81 481 ALA A N 1
ATOM 3948 C CA . ALA A 1 481 ? 8.875 21.557 7.166 1.00 51.81 481 ALA A CA 1
ATOM 3949 C C . ALA A 1 481 ? 9.237 22.979 7.600 1.00 51.81 481 ALA A C 1
ATOM 3951 O O . ALA A 1 481 ? 8.398 23.658 8.184 1.00 51.81 481 ALA A O 1
ATOM 3952 N N . ARG A 1 482 ? 10.458 23.450 7.297 1.00 54.34 482 ARG A N 1
ATOM 3953 C CA . ARG A 1 482 ? 10.853 24.826 7.619 1.00 54.34 482 ARG A CA 1
ATOM 3954 C C . ARG A 1 482 ? 9.946 25.813 6.902 1.00 54.34 482 ARG A C 1
ATOM 3956 O O . ARG A 1 482 ? 9.364 26.637 7.578 1.00 54.34 482 ARG A O 1
ATOM 3963 N N . TRP A 1 483 ? 9.750 25.691 5.589 1.00 58.03 483 TRP A N 1
ATOM 3964 C CA . TRP A 1 483 ? 8.900 26.620 4.834 1.00 58.03 483 TRP A CA 1
ATOM 3965 C C . TRP A 1 483 ? 7.446 26.644 5.342 1.00 58.03 483 TRP A C 1
ATOM 3967 O O . TRP A 1 483 ? 6.920 27.722 5.607 1.00 58.03 483 TRP A O 1
ATOM 3977 N N . ILE A 1 484 ? 6.839 25.478 5.608 1.00 57.88 484 ILE A N 1
ATOM 3978 C CA . ILE A 1 484 ? 5.466 25.393 6.148 1.00 57.88 484 ILE A CA 1
ATOM 3979 C C . ILE A 1 484 ? 5.373 25.993 7.557 1.00 57.88 484 ILE A C 1
ATOM 3981 O O . ILE A 1 484 ? 4.424 26.710 7.864 1.00 57.88 484 ILE A O 1
ATOM 3985 N N . ILE A 1 485 ? 6.362 25.750 8.419 1.00 58.66 485 ILE A N 1
ATOM 3986 C CA . ILE A 1 485 ? 6.407 26.348 9.759 1.00 58.66 485 ILE A CA 1
ATOM 3987 C C . ILE A 1 485 ? 6.643 27.864 9.674 1.00 58.66 485 ILE A C 1
ATOM 3989 O O . ILE A 1 485 ? 6.072 28.601 10.472 1.00 58.66 485 ILE A O 1
ATOM 3993 N N . THR A 1 486 ? 7.435 28.357 8.723 1.00 58.06 486 THR A N 1
ATOM 3994 C CA . THR A 1 486 ? 7.707 29.796 8.594 1.00 58.06 486 THR A CA 1
ATOM 3995 C C . THR A 1 486 ? 6.511 30.558 8.018 1.00 58.06 486 THR A C 1
ATOM 3997 O O . THR A 1 486 ? 6.176 31.615 8.543 1.00 58.06 486 THR A O 1
ATOM 4000 N N . GLU A 1 487 ? 5.833 30.031 6.990 1.00 58.78 487 GLU A N 1
ATOM 4001 C CA . GLU A 1 487 ? 4.656 30.691 6.397 1.00 58.78 487 GLU A CA 1
ATOM 4002 C C . GLU A 1 487 ? 3.372 30.490 7.212 1.00 58.78 487 GLU A C 1
ATOM 4004 O O . GLU A 1 487 ? 2.588 31.425 7.380 1.00 58.78 487 GLU A O 1
ATOM 4009 N N . TYR A 1 488 ? 3.151 29.291 7.757 1.00 56.97 488 TYR A N 1
ATOM 4010 C CA . TYR A 1 488 ? 1.907 28.951 8.450 1.00 56.97 488 TYR A CA 1
ATOM 4011 C C . TYR A 1 488 ? 2.061 28.759 9.953 1.00 56.97 488 TYR A C 1
ATOM 4013 O O . TYR A 1 488 ? 1.051 28.802 10.637 1.00 56.97 488 TYR A O 1
ATOM 4021 N N . GLY A 1 489 ? 3.253 28.618 10.530 1.00 55.31 489 GLY A N 1
ATOM 4022 C CA . GLY A 1 489 ? 3.414 28.552 11.993 1.00 55.31 489 GLY A CA 1
ATOM 4023 C C . GLY A 1 489 ? 2.720 29.692 12.765 1.00 55.31 489 GLY A C 1
ATOM 4024 O O . GLY A 1 489 ? 2.112 29.411 13.802 1.00 55.31 489 GLY A O 1
ATOM 4025 N N . PRO A 1 490 ? 2.718 30.948 12.267 1.00 54.03 490 PRO A N 1
ATOM 4026 C CA . PRO A 1 490 ? 1.970 32.047 12.885 1.00 54.03 490 PRO A CA 1
ATOM 4027 C C . PRO A 1 490 ? 0.445 31.932 12.709 1.00 54.03 490 PRO A C 1
ATOM 4029 O O . PRO A 1 490 ? -0.310 32.283 13.615 1.00 54.03 490 PRO A O 1
ATOM 4032 N N . ASN A 1 491 ? -0.011 31.419 11.562 1.00 47.44 491 ASN A N 1
ATOM 4033 C CA . ASN A 1 491 ? -1.427 31.337 11.193 1.00 47.44 491 ASN A CA 1
ATOM 4034 C C . ASN A 1 491 ? -2.101 30.056 11.702 1.00 47.44 491 ASN A C 1
ATOM 4036 O O . ASN A 1 491 ? -3.204 30.120 12.223 1.00 47.44 491 ASN A O 1
ATOM 4040 N N . ALA A 1 492 ? -1.437 28.905 11.670 1.00 48.94 492 ALA A N 1
ATOM 4041 C CA . ALA A 1 492 ? -1.916 27.644 12.231 1.00 48.94 492 ALA A CA 1
ATOM 4042 C C . ALA A 1 492 ? -2.207 27.762 13.737 1.00 48.94 492 ALA A C 1
ATOM 4044 O O . ALA A 1 492 ? -3.149 27.150 14.222 1.00 48.94 492 ALA A O 1
ATOM 4045 N N . ARG A 1 493 ? -1.467 28.608 14.472 1.00 50.03 493 ARG A N 1
ATOM 4046 C CA . ARG A 1 493 ? -1.781 28.948 15.874 1.00 50.03 493 ARG A CA 1
ATOM 4047 C C . ARG A 1 493 ? -2.983 29.886 16.038 1.00 50.03 493 ARG A C 1
ATOM 4049 O O . ARG A 1 493 ? -3.564 29.907 17.114 1.00 50.03 493 ARG A O 1
ATOM 4056 N N . ARG A 1 494 ? -3.335 30.670 15.012 1.00 46.00 494 ARG A N 1
ATOM 4057 C CA . ARG A 1 494 ? -4.531 31.534 14.989 1.00 46.00 494 ARG A CA 1
ATOM 4058 C C . ARG A 1 494 ? -5.787 30.792 14.524 1.00 46.00 494 ARG A C 1
ATOM 4060 O O . ARG A 1 494 ? -6.866 31.108 15.004 1.00 46.00 494 ARG A O 1
ATOM 4067 N N . TYR A 1 495 ? -5.642 29.836 13.606 1.00 41.97 495 TYR A N 1
ATOM 4068 C CA . TYR A 1 495 ? -6.746 29.078 13.009 1.00 41.97 495 TYR A CA 1
ATOM 4069 C C . TYR A 1 495 ? -7.059 27.770 13.734 1.00 41.97 495 TYR A C 1
ATOM 4071 O O . TYR A 1 495 ? -8.163 27.267 13.581 1.00 41.97 495 TYR A O 1
ATOM 4079 N N . ALA A 1 496 ? -6.139 27.222 14.534 1.00 41.84 496 ALA A N 1
ATOM 4080 C CA . ALA A 1 496 ? -6.450 26.085 15.387 1.00 41.84 496 ALA A CA 1
ATOM 4081 C C . ALA A 1 496 ? -7.217 26.566 16.632 1.00 41.84 496 ALA A C 1
ATOM 4083 O O . ALA A 1 496 ? -6.651 27.306 17.443 1.00 41.84 496 ALA A O 1
ATOM 4084 N N . PRO A 1 497 ? -8.469 26.122 16.850 1.00 45.28 497 PRO A N 1
ATOM 4085 C CA . PRO A 1 497 ? -9.068 26.153 18.177 1.00 45.28 497 PRO A CA 1
ATOM 4086 C C . PRO A 1 497 ? -8.079 25.555 19.183 1.00 45.28 497 PRO A C 1
ATOM 4088 O O . PRO A 1 497 ? -7.386 24.585 18.864 1.00 45.28 497 PRO A O 1
ATOM 4091 N N . THR A 1 498 ? -8.041 26.083 20.405 1.00 47.81 498 THR A N 1
ATOM 4092 C CA . THR A 1 498 ? -7.128 25.696 21.504 1.00 47.81 498 THR A CA 1
ATOM 4093 C C . THR A 1 498 ? -7.101 24.192 21.854 1.00 47.81 498 THR A C 1
ATOM 4095 O O . THR A 1 498 ? -6.308 23.778 22.694 1.00 47.81 498 THR A O 1
ATOM 4098 N N . SER A 1 499 ? -7.923 23.362 21.205 1.00 45.22 499 SER A N 1
ATOM 4099 C CA . SER A 1 499 ? -8.074 21.916 21.382 1.00 45.22 499 SER A CA 1
ATOM 4100 C C . SER A 1 499 ? -7.345 21.017 20.363 1.00 45.22 499 SER A C 1
ATOM 4102 O O . SER A 1 499 ? -7.378 19.799 20.530 1.00 45.22 499 SER A O 1
ATOM 4104 N N . HIS A 1 500 ? -6.712 21.545 19.308 1.00 51.00 500 HIS A N 1
ATOM 4105 C CA . HIS A 1 500 ? -6.110 20.698 18.261 1.00 51.00 500 HIS A CA 1
ATOM 4106 C C . HIS A 1 500 ? -4.681 20.256 18.608 1.00 51.00 500 HIS A C 1
ATOM 4108 O O . HIS A 1 500 ? -3.812 21.084 18.884 1.00 51.00 500 HIS A O 1
ATOM 4114 N N . ILE A 1 501 ? -4.399 18.950 18.518 1.00 66.38 501 ILE A N 1
ATOM 4115 C CA . ILE A 1 501 ? -3.038 18.414 18.664 1.00 66.38 501 ILE A CA 1
ATOM 4116 C C . ILE A 1 501 ? -2.383 18.371 17.283 1.00 66.38 501 ILE A C 1
ATOM 4118 O O . ILE A 1 501 ? -2.666 17.486 16.469 1.00 66.38 501 ILE A O 1
ATOM 4122 N N . ILE A 1 502 ? -1.483 19.320 17.027 1.00 68.00 502 ILE A N 1
ATOM 4123 C CA . ILE A 1 502 ? -0.651 19.336 15.822 1.00 68.00 502 ILE A CA 1
ATOM 4124 C C . ILE A 1 502 ? 0.719 18.764 16.176 1.00 68.00 502 ILE A C 1
ATOM 4126 O O . ILE A 1 502 ? 1.480 19.361 16.938 1.00 68.00 502 ILE A O 1
ATOM 4130 N N . THR A 1 503 ? 1.039 17.597 15.622 1.00 71.25 503 THR A N 1
ATOM 4131 C CA . THR A 1 503 ? 2.361 16.983 15.765 1.00 71.25 503 THR A CA 1
ATOM 4132 C C . THR A 1 503 ? 3.165 17.240 14.500 1.00 71.25 503 THR A C 1
ATOM 4134 O O . THR A 1 503 ? 2.830 16.734 13.432 1.00 71.25 503 THR A O 1
ATOM 4137 N N . PHE A 1 504 ? 4.243 18.007 14.631 1.00 66.00 504 PHE A N 1
ATOM 4138 C CA . PHE A 1 504 ? 5.256 18.132 13.590 1.00 66.00 504 PHE A CA 1
ATOM 4139 C C . PHE A 1 504 ? 6.397 17.164 13.891 1.00 66.00 504 PHE A C 1
ATOM 4141 O O . PHE A 1 504 ? 6.975 17.197 14.980 1.00 66.00 504 PHE A O 1
ATOM 4148 N N . ARG A 1 505 ? 6.731 16.303 12.928 1.00 62.47 505 ARG A N 1
ATOM 4149 C CA . ARG A 1 505 ? 7.929 15.458 12.974 1.00 62.47 505 ARG A CA 1
ATOM 4150 C C . ARG A 1 505 ? 8.854 15.882 11.839 1.00 62.47 505 ARG A C 1
ATOM 4152 O O . ARG A 1 505 ? 8.463 15.843 10.675 1.00 62.47 505 ARG A O 1
ATOM 4159 N N . THR A 1 506 ? 10.052 16.326 12.204 1.00 50.41 506 THR A N 1
ATOM 4160 C CA . THR A 1 506 ? 11.099 16.809 11.288 1.00 50.41 506 THR A CA 1
ATOM 4161 C C . THR A 1 506 ? 12.196 15.783 11.073 1.00 50.41 506 THR A C 1
ATOM 4163 O O . THR A 1 506 ? 12.568 15.126 12.074 1.00 50.41 506 THR A O 1
#

Foldseek 3Di:
DPCPVVVPPDDDPDDDPDDDCVVLVVVLVVLVVVLVVLVVVLVVLVVVVQLCVLLCVPDPCDPVVSVVVNVVSVVVNVVSVVVNVVSVVVVVPPPPVDDDDPVNDDLVVLLVVLCCCQCVVPDPHGHDLVVLVVQLVPDVSSVVSRVLSNQQEAEAELFPVSLVVLQVQLPDPRNLQSHQEYEYAQFAFDDLLPDLLSLLVLLLLLLVVLLVVVVVVCVVCVSRRHPCPVVVVLVVVLSVVSVVLSVLSVCCNVVVVLPPVPDDPVSVVSSVLSVVLSVLSVVRNVRSVCCVVVVVVQLSNLLSLLSRQNHQAYEYANDCPCPNVVVVVPVPPRLSPPPPDDDPCSSSVVSSTGHAPLVCVSVVHARPRLCCVAVNLVSNVVSVHAHQYYEYHGADQLRNQNPPPPPPPPVPDDDPPPPLLVNLLNHAEYYYAYPPDDDPPPDPVCPPSPRCCVRVVVVVVSNLLHPNYAEYHYHDPDDNVVVCCVVCVVPSVVSHDPRHDYDYHD

Organism: NCBI:txid314037

Radius of gyration: 28.05 Å; chains: 1; bounding box: 59×61×93 Å

Sequence (506 aa):
MHWKHLRDVQFPTEEPEEVDLEPLYNTLREIDESLGEVNTTIRRFSYLRRNLLDSGLLIGGGEPSTEQHHERLKTMKAQLDAARQYTRSLIDRQPRERPMHILCLSEEILRLIFQHLRHPERLVQPGPLSDIQSARLTCRRFHDTSSHLLFDSIRVDLTRASLLRLERVSRHPFFGKGVRTVQVVLRFFDVPAISLESFVSYMIQRVRKRIEHEKDCYDMIRGLTYPELAEREAKVRRRAEAFLHVCIWHRLLTERKLFSGAADEVEARHARILAEVYREYLARYYEQKLLLRDESFCPAVAAAMARMPRARKRDISDRSGINDPERGLSRFRSTLAFPLETDKNHIYTGILRPLSGRDTTVAETGPPVREIVTTLPRCLHQAGVHLSDLAFQLSYLGYYPLPPAPDSDDDDQPQPRLPAVNFLNRLTRFTFTSDYRFVHARDPLNRYAVPNGRELCRLLQLVMDTPSLTHIDLDMRQNDARWIITEYGPNARRYAPTSHIITFRT